Protein AF-A0A1T5N540-F1 (afdb_monomer)

pLDDT: mean 89.86, std 9.75, range [42.81, 98.56]

Sequence (605 aa):
MSHRAYIYNISTPSAMQHTDVMVMEWGYEVPLLLQPLLIDSGFVAGNIYNTHTDPENFGLYYNAENGIKNIKRFYNFIESHQSELIDDAAQFSIAKEKLFQYLDKLSQPYFHVDAWDVFNMSDESHQNQASELLAVIAHNNTVINRAIDADDISLLATSAFAGEVLSGLPDFRTLLNYPGFDYGLEHIYDQEITEEADIFEENGLWGLKDKKGAILVEPFYDEFYGFNEDEDIAVVLKDGRYGYIHKSGKIIVHPVYTDAYDFTGGYAVVNVDGKYGLIQPNGNVKLPPHYDDLSSLMPLGSYWTAKLNGKYGVINASGEVVLPFDYEHEIKDSEDETFYVIAEEGEDSHLIFSDQFVLLGRFDPAFVKRRSIYHCGNFSEEVFIFEILKHQHQSHNILLSSTGEVLLAGYTAIIESWGYAFLVSKNDKQGLFKYPQGLVLDFNFDLIEDLRPITDEPITSIIKELPKRLEHVSFNFCKVTANKQTGLFFTTGDFSKWILLPEYSEMKYLKSQYIALRKDSGWAVFCIDGNQHTDFEFEELINLISYTGIAYGIKGDDVFAIMEEEILPADKMHLLDYVEANGEYGYYYFSKEVQKKLQAYIDKE

Organism: NCBI:txid393003

Secondary structure (DSSP, 8-state):
----EEEEEES-TTS--TT-EEEEEESSS--TTTGGGS-TT-EEEE-SS---S-S--EEEEEEHHHHHHHHHHHHHHHHHTHHHH-S-HHHHHHHHHHHHHHHHH---SEEEEE-HHHHTTSSS-HHHHHHHHHHHHHHHHHHHHHHHHHT-GGGG-GGGS-SSTTTT-SSHHHHHT-GGGGGGGGGB--------EEEEEETTEEEEEETT--EEEEEEESEEEEEPTTT-EEEEEETTEEEEEETTS-EEEEEEESEE---BTTBEEEEETTEEEEE-TTS-EEEEEEESEEEEESSTTTEEEEEETTEEEEEETT--EEEEEEESS--EE-TTSSSEEEE-TT-S-EEEE-TT--EEEEE-GGGEEEEEEEGGG-TT-EEEEEEE--BTTBSS-EEEETT--EEEES-SEEEEE-SS-EEEEETTEEEEEETTTEEEEEEEESEEEE-----SS-HHHH-TT--GGGTTS-EEEEEEEETTEEEEEEEETTEEEEEEEEEESEEEE-STTEEEEEETTEEEEEETTS-B-S-S-BSEEE----TT--EEEEETTEEEEE-SS-EEEPPHHHHHHHHHHTTGGG--SS-HHHHHHHHHHHT--

Nearest PDB structures (foldseek):
  8bbe-assembly1_C  TM=2.651E-01  e=1.607E-07  Homo sapiens
  8bbg-assembly1_C  TM=2.625E-01  e=3.286E-07  Homo sapiens
  8fgw-assembly1_B  TM=1.950E-01  e=1.451E-07  Homo sapiens
  8hmd-assembly1_B  TM=2.437E-01  e=9.577E-06  Tetrahymena thermophila
  8fgw-assembly1_A  TM=1.813E-01  e=1.861E-05  Homo sapiens

Solvent-accessible surface area (backbone atoms only — not comparable to full-atom values): 33051 Å² total; per-residue (Å²): 130,89,44,36,23,34,35,31,36,27,79,53,84,86,50,75,58,95,84,44,42,67,46,27,62,40,47,82,52,84,56,70,80,56,43,42,39,54,37,90,81,48,48,79,46,60,42,55,88,68,74,60,98,58,94,70,44,35,17,40,39,20,47,26,68,62,4,55,55,42,36,52,51,51,54,52,50,48,57,77,40,30,94,81,47,46,87,50,65,68,59,48,51,52,38,50,51,53,51,51,56,54,57,71,68,63,81,37,60,23,32,35,38,46,38,58,56,41,43,69,76,49,96,61,57,31,62,56,54,39,52,50,52,49,49,35,43,47,51,34,43,49,40,52,50,50,20,59,76,66,74,35,76,77,52,55,41,61,88,68,49,56,75,77,79,52,78,91,53,92,38,51,47,55,56,48,60,31,76,89,32,45,71,48,44,65,44,42,40,82,68,74,85,65,68,57,50,46,78,44,76,51,98,81,17,27,24,33,20,37,81,88,66,51,74,54,30,69,61,70,26,68,41,69,50,73,61,43,91,89,73,42,39,18,51,32,30,39,98,82,16,25,24,32,31,34,63,82,45,49,73,50,32,72,56,70,24,64,38,70,52,72,73,48,56,73,32,21,50,35,25,50,92,75,16,26,22,33,27,35,86,80,51,50,74,64,36,70,61,68,26,68,37,70,44,82,29,77,63,65,53,49,35,27,28,32,25,49,98,81,14,18,24,29,27,35,70,87,66,52,73,77,37,70,63,78,34,87,46,65,62,38,59,38,99,82,62,65,33,33,35,29,75,45,92,96,52,83,42,20,46,33,23,28,84,77,70,31,74,61,47,79,42,44,68,93,39,54,40,78,40,78,37,18,48,32,34,38,86,89,43,76,39,62,29,37,38,38,47,56,49,100,93,32,95,43,25,34,34,25,41,49,81,44,48,82,63,46,70,68,43,73,44,77,78,46,75,71,50,35,36,36,36,30,30,35,94,85,13,28,23,36,33,31,58,90,80,29,67,83,35,61,66,72,24,65,42,76,42,83,62,72,70,51,65,94,60,62,62,54,76,57,40,72,85,56,59,76,93,50,65,87,40,51,69,45,40,29,43,36,28,35,94,74,14,30,20,36,35,39,40,35,47,93,49,72,46,76,51,35,69,57,73,20,65,41,73,44,82,50,45,52,53,34,31,37,40,24,50,94,80,17,27,20,41,25,37,75,61,53,50,75,72,45,65,65,62,18,71,42,76,42,76,68,58,66,99,79,45,45,30,35,31,32,42,88,81,44,49,29,34,32,38,91,90,50,78,40,76,44,59,50,70,68,49,44,57,55,56,69,46,49,50,49,100,76,44,68,85,66,54,75,68,55,46,52,55,54,50,54,41,51,72,54,131

Radius of gyration: 33.88 Å; Cα contacts (8 Å, |Δi|>4): 1290; chains: 1; bounding box: 79×73×95 Å

Mean predicted aligned error: 15.63 Å

InterPro domains:
  IPR032774 WG containing repeat [PF14903] (242-276)
  IPR032774 WG containing repeat [PF14903] (312-328)

Foldseek 3Di:
DFQWKWKKQDADQPEDDPPIGTFFIGGLDDALLLLLQADPLWDKDADHPPPDVDPQHIKTKGFRVNSLVRSLLLLVLCLVVCVPQPPDNVLSVVLSVVVNVVSVPRDHGMMIMGRPSNVVVDPDGNRVVNVVSSVQSHQSNVLSVCCSVVSHCVSQAPVSHDDCNQVPHHGPSCVCHVVCCSSVNNRTPPPPPPQVWDWDDDPQFIFIAGPVRHGQGPRDFNDWADADPPQQKIWTHDPQFIFIAHNSSRGQGDRDFNDWDHDKLQWIWTHHPQFIFIAGSSRHTQGPRDFNDWAAAPPGQAKIWTHDPQFTFMAGSNRDTQGDRPHNFTWYAQPVSQWIWGDDPPDLWTQTAGPSRAGLDTARSVQKDWDWAAQQQPPVRIFIWIWRADDPVRNWIFIAGNNNDTQDIQWDDFPDDPRQWTFTEDPQFTFIQGPPQHTPGDRQFNDKAWPPAAAPDQVCVLVVVDDPVQSPGDKTWIFTHGPQFTFIKIGTRNDIDTQGDRQFNDKADAHHQWIWTHDDQFIFIDGSSNHTQGDRQFNDWFRDDDPFFTTWGHHPLFIWTHGPVDIHGDDLVVLVVLLVCACPPHHHRDDPVVSVSSVSSSPDD

Structure (mmCIF, N/CA/C/O backbone):
data_AF-A0A1T5N540-F1
#
_entry.id   AF-A0A1T5N540-F1
#
loop_
_atom_site.group_PDB
_atom_site.id
_atom_site.type_symbol
_atom_site.label_atom_id
_atom_site.label_alt_id
_atom_site.label_comp_id
_atom_site.label_asym_id
_atom_site.label_entity_id
_atom_site.label_seq_id
_atom_site.pdbx_PDB_ins_code
_atom_site.Cartn_x
_atom_site.Cartn_y
_atom_site.Cartn_z
_atom_site.occupancy
_atom_site.B_iso_or_equiv
_atom_site.auth_seq_id
_atom_site.auth_comp_id
_atom_site.auth_asym_id
_atom_site.auth_atom_id
_atom_site.pdbx_PDB_model_num
ATOM 1 N N . MET A 1 1 ? -7.481 -8.083 -21.302 1.00 42.81 1 MET A N 1
ATOM 2 C CA . MET A 1 1 ? -8.746 -8.149 -20.542 1.00 42.81 1 MET A CA 1
ATOM 3 C C . MET A 1 1 ? -8.509 -9.131 -19.411 1.00 42.81 1 MET A C 1
ATOM 5 O O . MET A 1 1 ? -7.769 -10.079 -19.633 1.00 42.81 1 MET A O 1
ATOM 9 N N . SER A 1 2 ? -8.986 -8.861 -18.199 1.00 54.25 2 SER A N 1
ATOM 10 C CA . SER A 1 2 ? -8.835 -9.810 -17.088 1.00 54.25 2 SER A CA 1
ATOM 11 C C . SER A 1 2 ? -9.794 -10.977 -17.302 1.00 54.25 2 SER A C 1
ATOM 13 O O . SER A 1 2 ? -10.990 -10.728 -17.383 1.00 54.25 2 SER A O 1
ATOM 15 N N . HIS A 1 3 ? -9.286 -12.203 -17.402 1.00 78.94 3 HIS A N 1
ATOM 16 C CA . HIS A 1 3 ? -10.125 -13.400 -17.463 1.00 78.94 3 HIS A CA 1
ATOM 17 C C . HIS A 1 3 ? -10.548 -13.788 -16.043 1.00 78.94 3 HIS A C 1
ATOM 19 O O . HIS A 1 3 ? -9.694 -13.827 -15.151 1.00 78.94 3 HIS A O 1
ATOM 25 N N . ARG A 1 4 ? -11.850 -13.999 -15.825 1.00 84.75 4 ARG A N 1
ATOM 26 C CA . ARG A 1 4 ? -12.439 -14.188 -14.493 1.00 84.75 4 ARG A CA 1
ATOM 27 C C . ARG A 1 4 ? -13.418 -15.360 -14.453 1.00 84.75 4 ARG A C 1
ATOM 29 O O . ARG A 1 4 ? -14.069 -15.674 -15.449 1.00 84.75 4 ARG A O 1
ATOM 36 N N . ALA A 1 5 ? -13.526 -15.981 -13.287 1.00 89.44 5 ALA A N 1
ATOM 37 C CA . ALA A 1 5 ? -14.549 -16.953 -12.940 1.00 89.44 5 ALA A CA 1
ATOM 38 C C . ALA A 1 5 ? -15.448 -16.393 -11.831 1.00 89.44 5 ALA A C 1
ATOM 40 O O . ALA A 1 5 ? -14.989 -15.725 -10.903 1.00 89.44 5 ALA A O 1
ATOM 41 N N . TYR A 1 6 ? -16.733 -16.715 -11.910 1.00 91.56 6 TYR A N 1
ATOM 42 C CA . TYR A 1 6 ? -17.766 -16.205 -11.022 1.00 91.56 6 TYR A CA 1
ATOM 43 C C . TYR A 1 6 ? -18.561 -17.343 -10.392 1.00 91.56 6 TYR A C 1
ATOM 45 O O . TYR A 1 6 ? -18.803 -18.373 -11.025 1.00 91.56 6 TYR A O 1
ATOM 53 N N . ILE A 1 7 ? -19.022 -17.134 -9.158 1.00 95.12 7 ILE A N 1
ATOM 54 C CA . ILE A 1 7 ? -20.052 -17.968 -8.528 1.00 95.12 7 ILE A CA 1
ATOM 55 C C . ILE A 1 7 ? -21.242 -17.081 -8.185 1.00 95.12 7 ILE A C 1
ATOM 57 O O . ILE A 1 7 ? -21.077 -16.048 -7.545 1.00 95.12 7 ILE A O 1
ATOM 61 N N . TYR A 1 8 ? -22.445 -17.516 -8.547 1.00 94.00 8 TYR A N 1
ATOM 62 C CA . TYR A 1 8 ? -23.704 -16.865 -8.190 1.00 94.00 8 TYR A CA 1
ATOM 63 C C . TYR A 1 8 ? -24.595 -17.804 -7.371 1.00 94.00 8 TYR A C 1
ATOM 65 O O . TYR A 1 8 ? -24.661 -18.996 -7.662 1.00 94.00 8 TYR A O 1
ATOM 73 N N . ASN A 1 9 ? -25.336 -17.285 -6.390 1.00 94.94 9 ASN A N 1
ATOM 74 C CA . ASN A 1 9 ? -26.474 -17.965 -5.772 1.00 94.94 9 ASN A CA 1
ATOM 75 C C . ASN A 1 9 ? -27.755 -17.548 -6.504 1.00 94.94 9 ASN A C 1
ATOM 77 O O . ASN A 1 9 ? -28.164 -16.390 -6.420 1.00 94.94 9 ASN A O 1
ATOM 81 N N . ILE A 1 10 ? -28.360 -18.480 -7.245 1.00 94.25 10 ILE A N 1
ATOM 82 C CA . ILE A 1 10 ? -29.403 -18.178 -8.231 1.00 94.25 10 ILE A CA 1
ATOM 83 C C . ILE A 1 10 ? -30.685 -18.975 -8.022 1.00 94.25 10 ILE A C 1
ATOM 85 O O . ILE A 1 10 ? -30.686 -20.135 -7.591 1.00 94.25 10 ILE A O 1
ATOM 89 N N . SER A 1 11 ? -31.799 -18.346 -8.381 1.00 91.94 11 SER A N 1
ATOM 90 C CA . SER A 1 11 ? -33.141 -18.921 -8.250 1.00 91.94 11 SER A CA 1
ATOM 91 C C . SER A 1 11 ? -33.440 -20.043 -9.253 1.00 91.94 11 SER A C 1
ATOM 93 O O . SER A 1 11 ? -34.130 -21.013 -8.926 1.00 91.94 11 SER A O 1
ATOM 95 N N . THR A 1 12 ? -32.936 -19.926 -10.485 1.00 90.44 12 THR A N 1
ATOM 96 C CA . THR A 1 12 ? -33.199 -20.875 -11.572 1.00 90.44 12 THR A CA 1
ATOM 97 C C . THR A 1 12 ? -32.065 -20.909 -12.604 1.00 90.44 12 THR A C 1
ATOM 99 O O . THR A 1 12 ? -31.613 -19.853 -13.035 1.00 90.44 12 THR A O 1
ATOM 102 N N . PRO A 1 13 ? -31.667 -22.091 -13.111 1.00 90.25 13 PRO A N 1
ATOM 103 C CA . PRO A 1 13 ? -30.687 -22.219 -14.196 1.00 90.25 13 PRO A CA 1
ATOM 104 C C . PRO A 1 13 ? -31.144 -21.677 -15.560 1.00 90.25 13 PRO A C 1
ATOM 106 O O . PRO A 1 13 ? -30.397 -21.752 -16.524 1.00 90.25 13 PRO A O 1
ATOM 109 N N . SER A 1 14 ? -32.398 -21.228 -15.697 1.00 86.56 14 SER A N 1
ATOM 110 C CA . SER A 1 14 ? -32.982 -20.890 -17.007 1.00 86.56 14 SER A CA 1
ATOM 111 C C . SER A 1 14 ? -32.865 -19.416 -17.397 1.00 86.56 14 SER A C 1
ATOM 113 O O . SER A 1 14 ? -32.979 -19.105 -18.580 1.00 86.56 14 SER A O 1
ATOM 115 N N . ALA A 1 15 ? -32.728 -18.507 -16.430 1.00 86.50 15 ALA A N 1
ATOM 116 C CA . ALA A 1 15 ? -32.661 -17.069 -16.683 1.00 86.50 15 ALA A CA 1
ATOM 117 C C . ALA A 1 15 ? -32.165 -16.311 -15.449 1.00 86.50 15 ALA A C 1
ATOM 119 O O . ALA A 1 15 ? -32.593 -16.617 -14.337 1.00 86.50 15 ALA A O 1
ATOM 120 N N . ME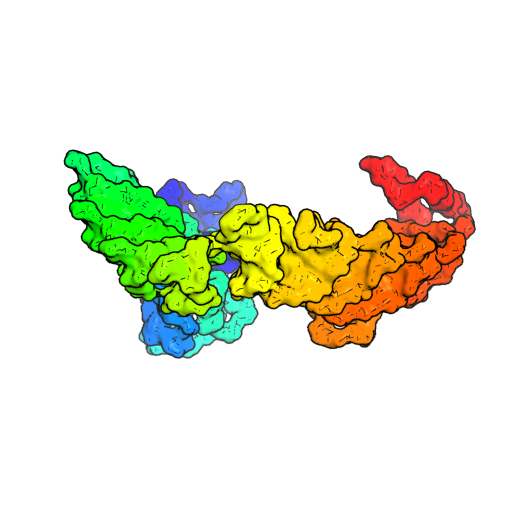T A 1 16 ? -31.375 -15.262 -15.681 1.00 85.31 16 MET A N 1
ATOM 121 C CA . MET A 1 16 ? -30.974 -14.286 -14.667 1.00 85.31 16 MET A CA 1
ATOM 122 C C . MET A 1 16 ? -32.190 -13.667 -13.969 1.00 85.31 16 MET A C 1
ATOM 124 O O . MET A 1 16 ? -33.148 -13.247 -14.628 1.00 85.31 16 MET A O 1
ATOM 128 N N . GLN A 1 17 ? -32.129 -13.557 -12.643 1.00 82.38 17 GLN A N 1
ATOM 129 C CA . GLN A 1 17 ? -33.081 -12.806 -11.834 1.00 82.38 17 GLN A CA 1
ATOM 130 C C . GLN A 1 17 ? -32.396 -11.674 -11.069 1.00 82.38 17 GLN A C 1
ATOM 132 O O . GLN A 1 17 ? -31.226 -11.730 -10.713 1.00 82.38 17 GLN A O 1
ATOM 137 N N . HIS A 1 18 ? -33.176 -10.646 -10.746 1.00 77.25 18 HIS A N 1
ATOM 138 C CA . HIS A 1 18 ? -32.735 -9.524 -9.911 1.00 77.25 18 HIS A CA 1
ATOM 139 C C . HIS A 1 18 ? -32.466 -9.912 -8.444 1.00 77.25 18 HIS A C 1
ATOM 141 O O . HIS A 1 18 ? -31.921 -9.112 -7.695 1.00 77.25 18 HIS A O 1
ATOM 147 N N . THR A 1 19 ? -32.899 -11.100 -8.017 1.00 78.19 19 THR A N 1
ATOM 148 C CA . THR A 1 19 ? -32.713 -11.632 -6.656 1.00 78.19 19 THR A CA 1
ATOM 149 C C . THR A 1 19 ? -31.485 -12.525 -6.517 1.00 78.19 19 THR A C 1
ATOM 151 O O . THR A 1 19 ? -31.278 -13.117 -5.457 1.00 78.19 19 THR A O 1
ATOM 154 N N . ASP A 1 20 ? -30.757 -12.732 -7.604 1.00 85.00 20 ASP A N 1
ATOM 155 C CA . ASP A 1 20 ? -29.580 -13.579 -7.624 1.00 85.00 20 ASP A CA 1
ATOM 156 C C . ASP A 1 20 ? -28.388 -12.802 -7.044 1.00 85.00 20 ASP A C 1
ATOM 158 O O . ASP A 1 20 ? -28.267 -11.591 -7.235 1.00 85.00 20 ASP A O 1
ATOM 162 N N . VAL A 1 21 ? -27.522 -13.495 -6.312 1.00 86.88 21 VAL A N 1
ATOM 163 C CA . VAL A 1 21 ? -26.423 -12.881 -5.553 1.00 86.88 21 VAL A CA 1
ATOM 164 C C . VAL A 1 21 ? -25.099 -13.346 -6.135 1.00 86.88 21 VAL A C 1
ATOM 166 O O . VAL A 1 21 ? -24.886 -14.550 -6.262 1.00 86.88 21 VAL A O 1
ATOM 169 N N . MET A 1 22 ? -24.201 -12.423 -6.480 1.00 88.94 22 MET A N 1
ATOM 170 C CA . MET A 1 22 ? -22.827 -12.786 -6.827 1.00 88.94 22 MET A CA 1
ATOM 171 C C . MET A 1 22 ? -22.067 -13.112 -5.545 1.00 88.94 22 MET A C 1
ATOM 173 O O . MET A 1 22 ? -21.955 -12.276 -4.657 1.00 88.94 22 MET A O 1
ATOM 177 N N . VAL A 1 23 ? -21.598 -14.349 -5.452 1.00 90.19 23 VAL A N 1
ATOM 178 C CA . VAL A 1 23 ? -20.908 -14.905 -4.285 1.00 90.19 23 VAL A CA 1
ATOM 179 C C . VAL A 1 23 ? -19.405 -14.738 -4.404 1.00 90.19 23 VAL A C 1
ATOM 181 O O . VAL A 1 23 ? -18.732 -14.546 -3.402 1.00 90.19 23 VAL A O 1
ATOM 184 N N . MET A 1 24 ? -18.871 -14.832 -5.618 1.00 91.19 24 MET A N 1
ATOM 185 C CA . MET A 1 24 ? -17.437 -14.815 -5.872 1.00 91.19 24 MET A CA 1
ATOM 186 C C . MET A 1 24 ? -17.173 -14.186 -7.233 1.00 91.19 24 MET A C 1
ATOM 188 O O . MET A 1 24 ? -17.855 -14.518 -8.205 1.00 91.19 24 MET A O 1
ATOM 192 N N . GLU A 1 25 ? -16.145 -13.350 -7.295 1.00 84.38 25 GLU A N 1
ATOM 193 C CA . GLU A 1 25 ? -15.487 -12.928 -8.525 1.00 84.38 25 GLU A CA 1
ATOM 194 C C . GLU A 1 25 ? -13.987 -13.137 -8.326 1.00 84.38 25 GLU A C 1
ATOM 196 O O . GLU A 1 25 ? -13.372 -12.503 -7.472 1.00 84.38 25 GLU A O 1
ATOM 201 N N . TRP A 1 26 ? -13.393 -14.047 -9.093 1.00 80.88 26 TRP A N 1
ATOM 202 C CA . TRP A 1 26 ? -11.975 -14.366 -8.964 1.00 80.88 26 TRP A CA 1
ATOM 203 C C . TRP A 1 26 ? -11.319 -14.570 -10.326 1.00 80.88 26 TRP A C 1
ATOM 205 O O . TRP A 1 26 ? -12.004 -14.565 -11.341 1.00 80.88 26 TRP A O 1
ATOM 215 N N . GLY A 1 27 ? -9.988 -14.683 -10.354 1.00 77.94 27 GLY A N 1
ATOM 216 C CA . GLY A 1 27 ? -9.181 -14.789 -11.572 1.00 77.94 27 GLY A CA 1
ATOM 217 C C . GLY A 1 27 ? -9.447 -16.051 -12.408 1.00 77.94 27 GLY A C 1
ATOM 218 O O . GLY A 1 27 ? -10.572 -16.384 -12.754 1.00 77.94 27 GLY A O 1
ATOM 219 N N . TYR A 1 28 ? -8.387 -16.760 -12.785 1.00 79.75 28 TYR A N 1
ATOM 220 C CA . TYR A 1 28 ? -8.450 -17.803 -13.817 1.00 79.75 28 TYR A CA 1
ATOM 221 C C . TYR A 1 28 ? -9.088 -19.135 -13.373 1.00 79.75 28 TYR A C 1
ATOM 223 O O . TYR A 1 28 ? -9.240 -20.033 -14.196 1.00 79.75 28 TYR A O 1
ATOM 231 N N . GLU A 1 29 ? -9.450 -19.296 -12.097 1.00 83.50 29 GLU A N 1
ATOM 232 C CA . GLU A 1 29 ? -9.950 -20.563 -11.552 1.00 83.50 29 GLU A CA 1
ATOM 233 C C . GLU A 1 29 ? -10.962 -20.380 -10.412 1.00 83.50 29 GLU A C 1
ATOM 235 O O . GLU A 1 29 ? -11.076 -19.306 -9.820 1.00 83.50 29 GLU A O 1
ATOM 240 N N . VAL A 1 30 ? -11.670 -21.465 -10.076 1.00 88.94 30 VAL A N 1
ATOM 241 C CA . VAL A 1 30 ? -12.503 -21.556 -8.869 1.00 88.94 30 VAL A CA 1
ATOM 242 C C . VAL A 1 30 ? -11.621 -21.973 -7.678 1.00 88.94 30 VAL A C 1
ATOM 244 O O . VAL A 1 30 ? -11.155 -23.121 -7.664 1.00 88.94 30 VAL A O 1
ATOM 247 N N . PRO A 1 31 ? -11.424 -21.111 -6.660 1.00 90.19 31 PRO A N 1
ATOM 248 C CA . PRO A 1 31 ? -10.533 -21.371 -5.529 1.00 90.19 31 PRO A CA 1
ATOM 249 C C . PRO A 1 31 ? -10.870 -22.667 -4.791 1.00 90.19 31 PRO A C 1
ATOM 251 O O . PRO A 1 31 ? -12.034 -22.928 -4.476 1.00 90.19 31 PRO A O 1
ATOM 254 N N . LEU A 1 32 ? -9.848 -23.455 -4.435 1.00 92.94 32 LEU A N 1
ATOM 255 C CA . LEU A 1 32 ? -10.034 -24.745 -3.750 1.00 92.94 32 LEU A CA 1
ATOM 256 C C . LEU A 1 32 ? -10.859 -24.634 -2.469 1.00 92.94 32 LEU A C 1
ATOM 258 O O . LEU A 1 32 ? -11.677 -25.505 -2.188 1.00 92.94 32 LEU A O 1
ATOM 262 N N . LEU A 1 33 ? -10.644 -23.558 -1.705 1.00 94.31 33 LEU A N 1
ATOM 263 C CA . LEU A 1 33 ? -11.313 -23.319 -0.425 1.00 94.31 33 LEU A CA 1
ATOM 264 C C . LEU A 1 33 ? -12.833 -23.121 -0.580 1.00 94.31 33 LEU A C 1
ATOM 266 O O . LEU A 1 33 ? -13.575 -23.372 0.367 1.00 94.31 33 LEU A O 1
ATOM 270 N N . LEU A 1 34 ? -13.304 -22.758 -1.781 1.00 94.38 34 LEU A N 1
ATOM 271 C CA . LEU A 1 34 ? -14.724 -22.575 -2.097 1.00 94.38 34 LEU A CA 1
ATOM 272 C C . LEU A 1 34 ? -15.345 -23.745 -2.875 1.00 94.38 34 LEU A C 1
ATOM 274 O O . LEU A 1 34 ? -16.570 -23.872 -2.900 1.00 94.38 34 LEU A O 1
ATOM 278 N N . GLN A 1 35 ? -14.548 -24.652 -3.454 1.00 95.94 35 GLN A N 1
ATOM 279 C CA . GLN A 1 35 ? -15.069 -25.836 -4.156 1.00 95.94 35 GLN A CA 1
ATOM 280 C C . GLN A 1 35 ? -16.013 -26.723 -3.312 1.00 95.94 35 GLN A C 1
ATOM 282 O O . GLN A 1 35 ? -16.935 -27.291 -3.905 1.00 95.94 35 GLN A O 1
ATOM 287 N N . PRO A 1 36 ? -15.908 -26.804 -1.966 1.00 97.50 36 PRO A N 1
ATOM 288 C CA . PRO A 1 36 ? -16.897 -27.482 -1.120 1.00 97.50 36 PRO A CA 1
ATOM 289 C C . PRO A 1 36 ? -18.339 -26.966 -1.217 1.00 97.50 36 PRO A C 1
ATOM 291 O O . PRO A 1 36 ? -19.243 -27.687 -0.795 1.00 97.50 36 PRO A O 1
ATOM 294 N N . LEU A 1 37 ? -18.576 -25.775 -1.787 1.00 96.88 37 LEU A N 1
ATOM 295 C CA . LEU A 1 37 ? -19.919 -25.289 -2.144 1.00 96.88 37 LEU A CA 1
ATOM 296 C C . LEU A 1 37 ? -20.534 -26.049 -3.332 1.00 96.88 37 LEU A C 1
ATOM 298 O O . LEU A 1 37 ? -21.749 -26.043 -3.514 1.00 96.88 37 LEU A O 1
ATOM 302 N N . LEU A 1 38 ? -19.709 -26.690 -4.159 1.00 97.50 38 LEU A N 1
ATOM 303 C CA . LEU A 1 38 ? -20.059 -27.184 -5.490 1.00 97.50 38 LEU A CA 1
ATOM 304 C C . LEU A 1 38 ? -20.099 -28.725 -5.518 1.00 97.50 38 LEU A C 1
ATOM 306 O O . LEU A 1 38 ? -19.280 -29.384 -6.162 1.00 97.50 38 LEU A O 1
ATOM 310 N N . ILE A 1 39 ? -21.046 -29.310 -4.777 1.00 95.69 39 ILE A N 1
ATOM 311 C CA . ILE A 1 39 ? -21.180 -30.770 -4.582 1.00 95.69 39 ILE A CA 1
ATOM 312 C C . ILE A 1 39 ? -22.416 -31.376 -5.276 1.00 95.69 39 ILE A C 1
ATOM 314 O O . ILE A 1 39 ? -23.112 -30.713 -6.035 1.00 95.69 39 ILE A O 1
ATOM 318 N N . ASP A 1 40 ? -22.695 -32.661 -5.028 1.00 91.06 40 ASP A N 1
ATOM 319 C CA . ASP A 1 40 ? -23.810 -33.423 -5.620 1.00 91.06 40 ASP A CA 1
ATOM 320 C C . ASP A 1 40 ? -23.727 -33.587 -7.141 1.00 91.06 40 ASP A C 1
ATOM 322 O O . ASP A 1 40 ? -24.728 -33.562 -7.854 1.00 91.06 40 ASP A O 1
ATOM 326 N N . SER A 1 41 ? -22.501 -33.775 -7.635 1.00 86.25 41 SER A N 1
ATOM 327 C CA . SER A 1 41 ? -22.161 -34.030 -9.042 1.00 86.25 41 SER A CA 1
ATOM 328 C C . SER A 1 41 ? -22.459 -32.898 -10.026 1.00 86.25 41 SER A C 1
ATOM 330 O O . SER A 1 41 ? -21.943 -32.972 -11.136 1.00 86.25 41 SER A O 1
ATOM 332 N N . GLY A 1 42 ? -23.211 -31.865 -9.626 1.00 93.62 42 GLY A N 1
ATOM 333 C CA . GLY A 1 42 ? -23.585 -30.722 -10.457 1.00 93.62 42 GLY A CA 1
ATOM 334 C C . GLY A 1 42 ? -24.172 -31.111 -11.818 1.00 93.62 42 GLY A C 1
ATOM 335 O O . GLY A 1 42 ? -24.484 -32.272 -12.093 1.00 93.62 42 GLY A O 1
ATOM 336 N N . PHE A 1 43 ? -24.337 -30.132 -12.699 1.00 96.12 43 PHE A N 1
ATOM 337 C CA . PHE A 1 43 ? -24.594 -30.380 -14.117 1.00 96.12 43 PHE A CA 1
ATOM 338 C C . PHE A 1 43 ? -24.167 -29.194 -14.982 1.00 96.12 43 PHE A C 1
ATOM 340 O O . PHE A 1 43 ? -24.113 -28.056 -14.517 1.00 96.12 43 PHE A O 1
ATOM 347 N N . VAL A 1 44 ? -23.890 -29.478 -16.256 1.00 94.88 44 VAL A N 1
ATOM 348 C CA . VAL A 1 44 ? -23.579 -28.476 -17.282 1.00 94.88 44 VAL A CA 1
ATOM 349 C C . VAL A 1 44 ? -24.877 -28.020 -17.950 1.00 94.88 44 VAL A C 1
ATOM 351 O O . VAL A 1 44 ? -25.671 -28.855 -18.390 1.00 94.88 44 VAL A O 1
ATOM 354 N N . ALA A 1 45 ? -25.095 -26.711 -18.050 1.00 92.25 45 ALA A N 1
ATOM 355 C CA . ALA A 1 45 ? -26.191 -26.127 -18.826 1.00 92.25 45 ALA A CA 1
ATOM 356 C C . ALA A 1 45 ? -25.794 -24.757 -19.403 1.00 92.25 45 ALA A C 1
ATOM 358 O O . ALA A 1 45 ? -24.681 -24.284 -19.176 1.00 92.25 45 ALA A O 1
ATOM 359 N N . GLY A 1 46 ? -26.686 -24.157 -20.197 1.00 89.69 46 GLY A N 1
ATOM 360 C CA . GLY A 1 46 ? -26.431 -22.873 -20.851 1.00 89.69 46 GLY A CA 1
ATOM 361 C C . GLY A 1 46 ? -26.238 -21.744 -19.840 1.00 89.69 46 GLY A C 1
ATOM 362 O O . GLY A 1 46 ? -27.011 -21.649 -18.894 1.00 89.69 46 GLY A O 1
ATOM 363 N N . ASN A 1 47 ? -25.225 -20.908 -20.045 1.00 88.81 47 ASN A N 1
ATOM 364 C CA . ASN A 1 47 ? -24.862 -19.823 -19.132 1.00 88.81 47 ASN A CA 1
ATOM 365 C C . ASN A 1 47 ? -25.897 -18.673 -19.159 1.00 88.81 47 ASN A C 1
ATOM 367 O O . ASN A 1 47 ? -26.440 -18.350 -20.219 1.00 88.81 47 ASN A O 1
ATOM 371 N N . ILE A 1 48 ? -26.172 -18.047 -18.005 1.00 86.38 48 ILE A N 1
ATOM 372 C CA . ILE A 1 48 ? -27.238 -17.038 -17.845 1.00 86.38 48 ILE A CA 1
ATOM 373 C C . ILE A 1 48 ? -26.746 -15.605 -17.566 1.00 86.38 48 ILE A C 1
ATOM 375 O O . ILE A 1 48 ? -27.539 -14.681 -17.752 1.00 86.38 48 ILE A O 1
ATOM 379 N N . TYR A 1 49 ? -25.484 -15.395 -17.163 1.00 74.81 49 TYR A N 1
ATOM 380 C CA . TYR A 1 49 ? -24.932 -14.052 -16.885 1.00 74.81 49 TYR A CA 1
ATOM 381 C C . TYR A 1 49 ? -24.147 -13.455 -18.055 1.00 74.81 49 TYR A C 1
ATOM 383 O O . TYR A 1 49 ? -24.165 -12.241 -18.243 1.00 74.81 49 TYR A O 1
ATOM 391 N N . ASN A 1 50 ? -23.628 -14.305 -18.942 1.00 65.94 50 ASN A N 1
ATOM 392 C CA . ASN A 1 50 ? -22.925 -13.916 -20.162 1.00 65.94 50 ASN A CA 1
ATOM 393 C C . ASN A 1 50 ? -23.702 -14.340 -21.420 1.00 65.94 50 ASN A C 1
ATOM 395 O O . ASN A 1 50 ? -23.322 -15.242 -22.170 1.00 65.94 50 ASN A O 1
ATOM 399 N N . THR A 1 51 ? -24.845 -13.681 -21.648 1.00 57.25 51 THR A N 1
ATOM 400 C CA . THR A 1 51 ? -25.704 -13.886 -22.832 1.00 57.25 51 THR A CA 1
ATOM 401 C C . THR A 1 51 ? -25.194 -13.096 -24.040 1.00 57.25 51 THR A C 1
ATOM 403 O O . THR A 1 51 ? -25.891 -12.274 -24.637 1.00 57.25 51 THR A O 1
ATOM 406 N N . HIS A 1 52 ? -23.944 -13.343 -24.427 1.00 55.47 52 HIS A N 1
ATOM 407 C CA . HIS A 1 52 ? -23.501 -12.978 -25.766 1.00 55.47 52 HIS A CA 1
ATOM 408 C C . HIS A 1 52 ? -24.325 -13.779 -26.784 1.00 55.47 52 HIS A C 1
ATOM 410 O O . HIS A 1 52 ? -24.794 -14.876 -26.501 1.00 55.47 52 HIS A O 1
ATOM 416 N N . THR A 1 53 ? -24.531 -13.241 -27.983 1.00 53.47 53 THR A N 1
ATOM 417 C CA . THR A 1 53 ? -25.295 -13.884 -29.073 1.00 53.47 53 THR A CA 1
ATOM 418 C C . THR A 1 53 ? -24.669 -15.185 -29.610 1.00 53.47 53 THR A C 1
ATOM 420 O O . THR A 1 53 ? -25.062 -15.653 -30.678 1.00 53.47 53 THR A O 1
ATOM 423 N N . ASP A 1 54 ? -23.671 -15.729 -28.915 1.00 60.78 54 ASP A N 1
ATOM 424 C CA . ASP A 1 54 ? -22.895 -16.899 -29.296 1.00 60.78 54 ASP A CA 1
ATOM 425 C C . ASP A 1 54 ? -23.574 -18.183 -28.774 1.00 60.78 54 ASP A C 1
ATOM 427 O O . ASP A 1 54 ? -23.870 -18.272 -27.581 1.00 60.78 54 ASP A O 1
ATOM 431 N N . PRO A 1 55 ? -23.880 -19.169 -29.636 1.00 61.56 55 PRO A N 1
ATOM 432 C CA . PRO A 1 55 ? -24.587 -20.391 -29.245 1.00 61.56 55 PRO A CA 1
ATOM 433 C C . PRO A 1 55 ? -23.787 -21.370 -28.363 1.00 61.56 55 PRO A C 1
ATOM 435 O O . PRO A 1 55 ? -24.369 -22.366 -27.930 1.00 61.56 55 PRO A O 1
ATOM 438 N N . GLU A 1 56 ? -22.499 -21.129 -28.092 1.00 73.19 56 GLU A N 1
ATOM 439 C CA . GLU A 1 56 ? -21.654 -21.989 -27.245 1.00 73.19 56 GLU A CA 1
ATOM 440 C C . GLU A 1 56 ? -21.338 -21.370 -25.874 1.00 73.19 56 GLU A C 1
ATOM 442 O O . GLU A 1 56 ? -20.179 -21.209 -25.515 1.00 73.19 56 GLU A O 1
ATOM 447 N N . ASN A 1 57 ? -22.353 -21.038 -25.070 1.00 82.38 57 ASN A N 1
ATOM 448 C CA . ASN A 1 57 ? -22.153 -20.527 -23.711 1.00 82.38 57 ASN A CA 1
ATOM 449 C C . ASN A 1 57 ? -22.602 -21.547 -22.647 1.00 82.38 57 ASN A C 1
ATOM 451 O O . ASN A 1 57 ? -23.789 -21.803 -22.466 1.00 82.38 57 ASN A O 1
ATOM 455 N N . PHE A 1 58 ? -21.663 -22.130 -21.898 1.00 90.44 58 PHE A N 1
ATOM 456 C CA . PHE A 1 58 ? -21.967 -23.131 -20.867 1.00 90.44 58 PHE A CA 1
ATOM 457 C C . PHE A 1 58 ? -21.419 -22.733 -19.501 1.00 90.44 58 PHE A C 1
ATOM 459 O O . PHE A 1 58 ? -20.380 -22.089 -19.394 1.00 90.44 58 PHE A O 1
ATOM 466 N N . GLY A 1 59 ? -22.129 -23.141 -18.455 1.00 92.94 59 GLY A N 1
ATOM 467 C CA . GLY A 1 59 ? -21.698 -23.015 -17.071 1.00 92.94 59 GLY A CA 1
ATOM 468 C C . GLY A 1 59 ? -22.160 -24.206 -16.241 1.00 92.94 59 GLY A C 1
ATOM 469 O O . GLY A 1 59 ? -22.794 -25.141 -16.748 1.00 92.94 59 GLY A O 1
ATOM 470 N N . LEU A 1 60 ? -21.816 -24.179 -14.958 1.00 96.69 60 LEU A N 1
ATOM 471 C CA . LEU A 1 60 ? -22.098 -25.272 -14.027 1.00 96.69 60 LEU A CA 1
ATOM 472 C C . LEU A 1 60 ? -23.179 -24.865 -13.041 1.00 96.69 60 LEU A C 1
ATOM 474 O O . LEU A 1 60 ? -23.270 -23.696 -12.673 1.00 96.69 60 LEU A O 1
ATOM 478 N N . TYR A 1 61 ? -23.971 -25.834 -12.598 1.00 97.38 61 TYR A N 1
ATOM 479 C CA . TYR A 1 61 ? -25.049 -25.627 -11.639 1.00 97.38 61 TYR A CA 1
ATOM 480 C C . TYR A 1 61 ? -25.013 -26.696 -10.551 1.00 97.38 61 TYR A C 1
ATOM 482 O O . TYR A 1 61 ? -24.864 -27.883 -10.841 1.00 97.38 61 TYR A O 1
ATOM 490 N N . TYR A 1 62 ? -25.186 -26.272 -9.303 1.00 98.12 62 TYR A N 1
ATOM 491 C CA . TYR A 1 62 ? -25.084 -27.112 -8.109 1.00 98.12 62 TYR A CA 1
ATOM 492 C C . TYR A 1 62 ? -26.211 -26.799 -7.125 1.00 98.12 62 TYR A C 1
ATOM 494 O O . TYR A 1 62 ? -26.785 -25.714 -7.166 1.00 98.12 62 TYR A O 1
ATOM 502 N N . ASN A 1 63 ? -26.530 -27.731 -6.224 1.00 97.50 63 ASN A N 1
ATOM 503 C CA . ASN A 1 63 ? -27.499 -27.491 -5.154 1.00 97.50 63 ASN A CA 1
ATOM 504 C C . ASN A 1 63 ? -26.880 -26.610 -4.055 1.00 97.50 63 ASN A C 1
ATOM 506 O O . ASN A 1 63 ? -25.880 -26.992 -3.447 1.00 97.50 63 ASN A O 1
ATOM 510 N N . ALA A 1 64 ? -27.489 -25.455 -3.777 1.00 97.38 64 ALA A N 1
ATOM 511 C CA . ALA A 1 64 ? -26.928 -24.503 -2.823 1.00 97.38 64 ALA A CA 1
ATOM 512 C C . ALA A 1 64 ? -27.026 -24.975 -1.368 1.00 97.38 64 ALA A C 1
ATOM 514 O O . ALA A 1 64 ? -26.060 -24.863 -0.617 1.00 97.38 64 ALA A O 1
ATOM 515 N N . GLU A 1 65 ? -28.165 -25.546 -0.968 1.00 96.56 65 GLU A N 1
ATOM 516 C CA . GLU A 1 65 ? -28.400 -25.979 0.415 1.00 96.56 65 GLU A CA 1
ATOM 517 C C . GLU A 1 65 ? -27.372 -27.031 0.859 1.00 96.56 65 GLU A C 1
ATOM 519 O O . GLU A 1 65 ? -26.791 -26.937 1.945 1.00 96.56 65 GLU A O 1
ATOM 524 N N . ASN A 1 66 ? -27.122 -28.029 0.013 1.00 97.19 66 ASN A N 1
ATOM 525 C CA . ASN A 1 66 ? -26.157 -29.084 0.297 1.00 97.19 66 ASN A CA 1
ATOM 526 C C . ASN A 1 66 ? -24.720 -28.553 0.245 1.00 97.19 66 ASN A C 1
ATOM 528 O O . ASN A 1 66 ? -23.926 -28.886 1.128 1.00 97.19 66 ASN A O 1
ATOM 532 N N . GLY A 1 67 ? -24.409 -27.669 -0.709 1.00 97.94 67 GLY A N 1
ATOM 533 C CA . GLY A 1 67 ? -23.129 -26.962 -0.785 1.00 97.94 67 GLY A CA 1
ATOM 534 C C . GLY A 1 67 ? -22.790 -26.190 0.488 1.00 97.94 67 GLY A C 1
ATOM 535 O O . GLY A 1 67 ? -21.728 -26.393 1.076 1.00 97.94 67 GLY A O 1
ATOM 536 N N . ILE A 1 68 ? -23.726 -25.370 0.977 1.00 98.06 68 ILE A N 1
ATOM 537 C CA . ILE A 1 68 ? -23.563 -24.579 2.208 1.00 98.06 68 ILE A CA 1
ATOM 538 C C . ILE A 1 68 ? -23.346 -25.493 3.420 1.00 98.06 68 ILE A C 1
ATOM 540 O O . ILE A 1 68 ? -22.459 -25.253 4.241 1.00 98.06 68 ILE A O 1
ATOM 544 N N . LYS A 1 69 ? -24.110 -26.587 3.535 1.00 98.00 69 LYS A N 1
ATOM 545 C CA . LYS A 1 69 ? -23.893 -27.572 4.607 1.00 98.00 69 LYS A CA 1
ATOM 546 C C . LYS A 1 69 ? -22.503 -28.200 4.521 1.00 98.00 69 LYS A C 1
ATOM 548 O O . LYS A 1 69 ? -21.877 -28.422 5.557 1.00 98.00 69 LYS A O 1
ATOM 553 N N . ASN A 1 70 ? -22.017 -28.494 3.318 1.00 98.38 70 ASN A N 1
ATOM 554 C CA . ASN A 1 70 ? -20.747 -29.183 3.140 1.00 98.38 70 ASN A CA 1
ATOM 555 C C . ASN A 1 70 ? -19.532 -28.288 3.394 1.00 98.38 70 ASN A C 1
ATOM 557 O O . ASN A 1 70 ? -18.623 -28.709 4.108 1.00 98.38 70 ASN A O 1
ATOM 561 N N . ILE A 1 71 ? -19.529 -27.042 2.913 1.00 98.12 71 ILE A N 1
ATOM 562 C CA . ILE A 1 71 ? -18.441 -26.108 3.236 1.00 98.12 71 ILE A CA 1
ATOM 563 C C . ILE A 1 71 ? -18.369 -25.833 4.744 1.00 98.12 71 ILE A C 1
ATOM 565 O O . ILE A 1 71 ? -17.282 -25.804 5.313 1.00 98.12 71 ILE A O 1
ATOM 569 N N . LYS A 1 72 ? -19.512 -25.763 5.440 1.00 98.44 72 LYS A N 1
ATOM 570 C CA . LYS A 1 72 ? -19.529 -25.652 6.906 1.00 98.44 72 LYS A CA 1
ATOM 571 C C . LYS A 1 72 ? -18.890 -26.862 7.588 1.00 98.44 72 LYS A C 1
ATOM 573 O O . LYS A 1 72 ? -18.121 -26.697 8.532 1.00 98.44 72 LYS A O 1
ATOM 578 N N . ARG A 1 73 ? -19.155 -28.081 7.099 1.00 98.44 73 ARG A N 1
ATOM 579 C CA . ARG A 1 73 ? -18.464 -29.296 7.575 1.00 98.44 73 ARG A CA 1
ATOM 580 C C . ARG A 1 73 ? -16.956 -29.205 7.350 1.00 98.44 73 ARG A C 1
ATOM 582 O O . ARG A 1 73 ? -16.204 -29.546 8.255 1.00 98.44 73 ARG A O 1
ATOM 589 N N . PHE A 1 74 ? -16.531 -28.727 6.183 1.00 98.56 74 PHE A N 1
ATOM 590 C CA . PHE A 1 74 ? -15.118 -28.587 5.839 1.00 98.56 74 PHE A CA 1
ATOM 591 C C . PHE A 1 74 ? -14.380 -27.611 6.760 1.00 98.56 74 PHE A C 1
ATOM 593 O O . PHE A 1 74 ? -13.358 -27.972 7.334 1.00 98.56 74 PHE A O 1
ATOM 600 N N . TYR A 1 75 ? -14.924 -26.415 6.979 1.00 98.38 75 TYR A N 1
ATOM 601 C CA . TYR A 1 75 ? -14.296 -25.430 7.864 1.00 98.38 75 TYR A CA 1
ATOM 602 C C . TYR A 1 75 ? -14.298 -25.869 9.333 1.00 98.38 75 TYR A C 1
ATOM 604 O O . TYR A 1 75 ? -13.325 -25.623 10.039 1.00 98.38 75 TYR A O 1
ATOM 612 N N . ASN A 1 76 ? -15.334 -26.581 9.791 1.00 98.31 76 ASN A N 1
ATOM 613 C CA . ASN A 1 76 ? -15.329 -27.177 11.131 1.00 98.31 76 ASN A CA 1
ATOM 614 C C . ASN A 1 76 ? -14.261 -28.278 11.275 1.00 98.31 76 ASN A C 1
ATOM 616 O O . ASN A 1 76 ? -13.650 -28.395 12.333 1.00 98.31 76 ASN A O 1
ATOM 620 N N . PHE A 1 77 ? -14.016 -29.064 10.222 1.00 98.50 77 PHE A N 1
ATOM 621 C CA . PHE A 1 77 ? -12.929 -30.050 10.181 1.00 98.50 77 PHE A CA 1
ATOM 622 C C . PHE A 1 77 ? -11.540 -29.388 10.188 1.00 98.50 77 PHE A C 1
ATOM 624 O O . PHE A 1 77 ? -10.629 -29.867 10.860 1.00 98.50 77 PHE A O 1
ATOM 631 N N . ILE A 1 78 ? -11.370 -28.259 9.492 1.00 98.38 78 ILE A N 1
ATOM 632 C CA . ILE A 1 78 ? -10.134 -27.466 9.569 1.00 98.38 78 ILE A CA 1
ATOM 633 C C . ILE A 1 78 ? -9.925 -26.948 11.001 1.00 98.38 78 ILE A C 1
ATOM 635 O O . ILE A 1 78 ? -8.842 -27.105 11.563 1.00 98.38 78 ILE A O 1
ATOM 639 N N . GLU A 1 79 ? -10.968 -26.385 11.619 1.00 97.75 79 GLU A N 1
ATOM 640 C CA . GLU A 1 79 ? -10.911 -25.849 12.985 1.00 97.75 79 GLU A CA 1
ATOM 641 C C . GLU A 1 79 ? -10.579 -26.918 14.036 1.00 97.75 79 GLU A C 1
ATOM 643 O O . GLU A 1 79 ? -9.821 -26.659 14.978 1.00 97.75 79 GLU A O 1
ATOM 648 N N . SER A 1 80 ? -11.106 -28.139 13.882 1.00 97.56 80 SER A N 1
ATOM 649 C CA . SER A 1 80 ? -10.789 -29.246 14.792 1.00 97.56 80 SER A CA 1
ATOM 650 C C . SER A 1 80 ? -9.318 -29.668 14.726 1.00 97.56 80 SER A C 1
ATOM 652 O O . SER A 1 80 ? -8.817 -30.241 15.692 1.00 97.56 80 SER A O 1
ATOM 654 N N . HIS A 1 81 ? -8.613 -29.313 13.646 1.00 97.69 81 HIS A N 1
ATOM 655 C CA . HIS A 1 81 ? -7.181 -29.547 13.430 1.00 97.69 81 HIS A CA 1
ATOM 656 C C . HIS A 1 81 ? -6.348 -28.255 13.461 1.00 97.69 81 HIS A C 1
ATOM 658 O O . HIS A 1 81 ? -5.251 -28.195 12.898 1.00 97.69 81 HIS A O 1
ATOM 664 N N . GLN A 1 82 ? -6.838 -27.207 14.134 1.00 95.44 82 GLN A N 1
ATOM 665 C CA . GLN A 1 82 ? -6.203 -25.884 14.139 1.00 95.44 82 GLN A CA 1
ATOM 666 C C . GLN A 1 82 ? -4.723 -25.886 14.542 1.00 95.44 82 GLN A C 1
ATOM 668 O O . GLN A 1 82 ? -3.951 -25.116 13.986 1.00 95.44 82 GLN A O 1
ATOM 673 N N . SER A 1 83 ? -4.289 -26.776 15.443 1.00 95.19 83 SER A N 1
ATOM 674 C CA . SER A 1 83 ? -2.884 -26.853 15.870 1.00 95.19 83 SER A CA 1
ATOM 675 C C . SER A 1 83 ? -1.915 -27.281 14.766 1.00 95.19 83 SER A C 1
ATOM 677 O O . SER A 1 83 ? -0.713 -27.070 14.899 1.00 95.19 83 SER A O 1
ATOM 679 N N . GLU A 1 84 ? -2.419 -27.919 13.710 1.00 97.19 84 GLU A N 1
ATOM 680 C CA . GLU A 1 84 ? -1.618 -28.429 12.594 1.00 97.19 84 GLU A CA 1
ATOM 681 C C . GLU A 1 84 ? -1.818 -27.588 11.331 1.00 97.19 84 GLU A C 1
ATOM 683 O O . GLU A 1 84 ? -0.859 -27.335 10.597 1.00 97.19 84 GLU A O 1
ATOM 688 N N . LEU A 1 85 ? -3.048 -27.123 11.095 1.00 96.44 85 LEU A N 1
ATOM 689 C CA . LEU A 1 85 ? -3.430 -26.451 9.857 1.00 96.44 85 LEU A CA 1
ATOM 690 C C . LEU A 1 85 ? -3.421 -24.924 9.923 1.00 96.44 85 LEU A C 1
ATOM 692 O O . LEU A 1 85 ? -3.269 -24.316 8.872 1.00 96.44 85 LEU A O 1
ATOM 696 N N . ILE A 1 86 ? -3.591 -24.299 11.091 1.00 97.25 86 ILE A N 1
ATOM 697 C CA . ILE A 1 86 ? -3.862 -22.857 11.190 1.00 97.25 86 ILE A CA 1
ATOM 698 C C . ILE A 1 86 ? -2.701 -22.134 11.889 1.00 97.25 86 ILE A C 1
ATOM 700 O O . ILE A 1 86 ? -2.296 -22.511 12.987 1.00 97.25 86 ILE A O 1
ATOM 704 N N . ASP A 1 87 ? -2.172 -21.086 11.254 1.00 94.06 87 ASP A N 1
ATOM 705 C CA . ASP A 1 87 ? -1.130 -20.212 11.807 1.00 94.06 87 ASP A CA 1
ATOM 706 C C . ASP A 1 87 ? -1.714 -19.186 12.793 1.00 94.06 87 ASP A C 1
ATOM 708 O O . ASP A 1 87 ? -1.136 -18.955 13.856 1.00 94.06 87 ASP A O 1
ATOM 712 N N . ASP A 1 88 ? -2.885 -18.619 12.479 1.00 93.06 88 ASP A N 1
ATOM 713 C CA . ASP A 1 88 ? -3.607 -17.672 13.336 1.00 93.06 88 ASP A CA 1
ATOM 714 C C . ASP A 1 88 ? -5.045 -18.145 13.591 1.00 93.06 88 ASP A C 1
ATOM 716 O O . ASP A 1 88 ? -5.967 -17.894 12.812 1.00 93.06 88 ASP A O 1
ATOM 720 N N . ALA A 1 89 ? -5.240 -18.847 14.710 1.00 92.25 89 ALA A N 1
ATOM 721 C CA . ALA A 1 89 ? -6.541 -19.391 15.095 1.00 92.2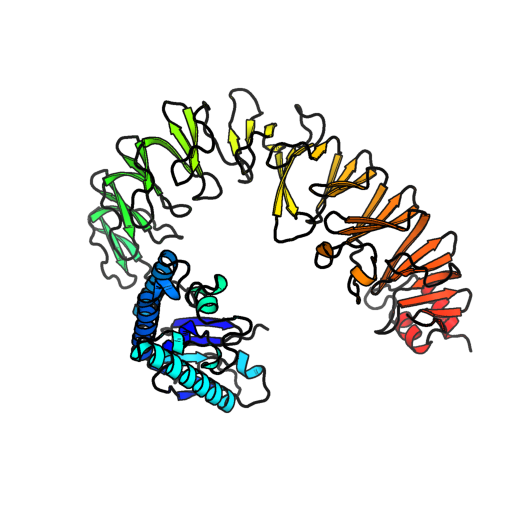5 89 ALA A CA 1
ATOM 722 C C . ALA A 1 89 ? -7.592 -18.304 15.370 1.00 92.25 89 ALA A C 1
ATOM 724 O O . ALA A 1 89 ? -8.782 -18.538 15.152 1.00 92.25 89 ALA A O 1
ATOM 725 N N . ALA A 1 90 ? -7.173 -17.123 15.839 1.00 84.31 90 ALA A N 1
ATOM 726 C CA . ALA A 1 90 ? -8.096 -16.025 16.096 1.00 84.31 90 ALA A CA 1
ATOM 727 C C . ALA A 1 90 ? -8.620 -15.460 14.774 1.00 84.31 90 ALA A C 1
ATOM 729 O O . ALA A 1 90 ? -9.835 -15.331 14.614 1.00 84.31 90 ALA A O 1
ATOM 730 N N . GLN A 1 91 ? -7.727 -15.209 13.811 1.00 84.44 91 GLN A N 1
ATOM 731 C CA . GLN A 1 91 ? -8.140 -14.707 12.505 1.00 84.44 91 GLN A CA 1
ATOM 732 C C . GLN A 1 91 ? -8.921 -15.745 11.698 1.00 84.44 91 GLN A C 1
ATOM 734 O O . GLN A 1 91 ? -9.937 -15.404 11.097 1.00 84.44 91 GLN A O 1
ATOM 739 N N . PHE A 1 92 ? -8.533 -17.023 11.747 1.00 94.25 92 PHE A N 1
ATOM 740 C CA . PHE A 1 92 ? -9.332 -18.084 11.133 1.00 94.25 92 PHE A CA 1
ATOM 741 C C . PHE A 1 92 ? -10.755 -18.115 11.700 1.00 94.25 92 PHE A C 1
ATOM 743 O O . PHE A 1 92 ? -11.719 -18.232 10.945 1.00 94.25 92 PHE A O 1
ATOM 750 N N . SER A 1 93 ? -10.906 -17.987 13.025 1.00 87.00 93 SER A N 1
ATOM 751 C CA . SER A 1 93 ? -12.225 -17.962 13.659 1.00 87.00 93 SER A CA 1
ATOM 752 C C . SER A 1 93 ? -13.066 -16.791 13.144 1.00 87.00 93 SER A C 1
ATOM 754 O O . SER A 1 93 ? -14.222 -16.991 12.778 1.00 87.00 93 SER A O 1
ATOM 756 N N . ILE A 1 94 ? -12.476 -15.596 13.025 1.00 82.06 94 ILE A N 1
ATOM 757 C CA . ILE A 1 94 ? -13.141 -14.412 12.461 1.00 82.06 94 ILE A CA 1
ATOM 758 C C . ILE A 1 94 ? -13.568 -14.665 11.009 1.00 82.06 94 ILE A C 1
ATOM 760 O O . ILE A 1 94 ? -14.741 -14.479 10.681 1.00 82.06 94 ILE A O 1
ATOM 764 N N . ALA A 1 95 ? -12.648 -15.119 10.155 1.00 87.38 95 ALA A N 1
ATOM 765 C CA . ALA A 1 95 ? -12.914 -15.363 8.739 1.00 87.38 95 ALA A CA 1
ATOM 766 C C . ALA A 1 95 ? -13.998 -16.435 8.532 1.00 87.38 95 ALA A C 1
ATOM 768 O O . ALA A 1 95 ? -14.942 -16.237 7.766 1.00 87.38 95 ALA A O 1
ATOM 769 N N . LYS A 1 96 ? -13.923 -17.543 9.281 1.00 94.50 96 LYS A N 1
ATOM 770 C CA . LYS A 1 96 ? -14.923 -18.618 9.271 1.00 94.50 96 LYS A CA 1
ATOM 771 C C . LYS A 1 96 ? -16.306 -18.109 9.677 1.00 94.50 96 LYS A C 1
ATOM 773 O O . LYS A 1 96 ? -17.283 -18.414 8.997 1.00 94.50 96 LYS A O 1
ATOM 778 N N . GLU A 1 97 ? -16.410 -17.354 10.772 1.00 87.94 97 GLU A N 1
ATOM 779 C CA . GLU A 1 97 ? -17.700 -16.825 11.232 1.00 87.94 97 GLU A CA 1
ATOM 780 C C . GLU A 1 97 ? -18.294 -15.837 10.220 1.00 87.94 97 GLU A C 1
ATOM 782 O O . GLU A 1 97 ? -19.486 -15.925 9.924 1.00 87.94 97 GLU A O 1
ATOM 787 N N . LYS A 1 98 ? -17.473 -14.964 9.617 1.00 85.12 98 LYS A N 1
ATOM 788 C CA . LYS A 1 98 ? -17.907 -14.074 8.527 1.00 85.12 98 LYS A CA 1
ATOM 789 C C . LYS A 1 98 ? -18.427 -14.864 7.324 1.00 85.12 98 LYS A C 1
ATOM 791 O O . LYS A 1 98 ? -19.537 -14.607 6.859 1.00 85.12 98 LYS A O 1
ATOM 796 N N . LEU A 1 99 ? -17.682 -15.875 6.869 1.00 92.00 99 LEU A N 1
ATOM 797 C CA . LEU A 1 99 ? -18.097 -16.743 5.765 1.00 92.00 99 LEU A CA 1
ATOM 798 C C . LEU A 1 99 ? -19.407 -17.476 6.087 1.00 92.00 99 LEU A C 1
ATOM 800 O O . LEU A 1 99 ? -20.315 -17.520 5.261 1.00 92.00 99 LEU A O 1
ATOM 804 N N . PHE A 1 100 ? -19.543 -18.041 7.287 1.00 93.69 100 PHE A N 1
ATOM 805 C CA . PHE A 1 100 ? -20.755 -18.764 7.680 1.00 93.69 100 PHE A CA 1
ATOM 806 C C . PHE A 1 100 ? -21.971 -17.843 7.725 1.00 93.69 100 PHE A C 1
ATOM 808 O O . PHE A 1 100 ? -23.021 -18.219 7.204 1.00 93.69 100 PHE A O 1
ATOM 815 N N . GLN A 1 101 ? -21.817 -16.647 8.296 1.00 85.75 101 GLN A N 1
ATOM 816 C CA . GLN A 1 101 ? -22.867 -15.631 8.334 1.00 85.75 101 GLN A CA 1
ATOM 817 C C . GLN A 1 101 ? -23.261 -15.172 6.932 1.00 85.75 101 GLN A C 1
ATOM 819 O O . GLN A 1 101 ? -24.449 -15.025 6.663 1.00 85.75 101 GLN A O 1
ATOM 824 N N . TYR A 1 102 ? -22.294 -14.979 6.032 1.00 88.44 102 TYR A N 1
ATOM 825 C CA . TYR A 1 102 ? -22.565 -14.660 4.633 1.00 88.44 102 TYR A CA 1
ATOM 826 C C . TYR A 1 102 ? -23.385 -15.772 3.963 1.00 88.44 102 TYR A C 1
ATOM 828 O O . TYR A 1 102 ? -24.451 -15.516 3.403 1.00 88.44 102 TYR A O 1
ATOM 836 N N . LEU A 1 103 ? -22.937 -17.026 4.080 1.00 92.44 103 LEU A N 1
ATOM 837 C CA . LEU A 1 103 ? -23.597 -18.175 3.458 1.00 92.44 103 LEU A CA 1
ATOM 838 C C . LEU A 1 103 ? -25.006 -18.431 4.012 1.00 92.44 103 LEU A C 1
ATOM 840 O O . LEU A 1 103 ? -25.877 -18.854 3.260 1.00 92.44 103 LEU A O 1
ATOM 844 N N . ASP A 1 104 ? -25.257 -18.150 5.294 1.00 88.44 104 ASP A N 1
ATOM 845 C CA . ASP A 1 104 ? -26.591 -18.283 5.900 1.00 88.44 104 ASP A CA 1
ATOM 846 C C . ASP A 1 104 ? -27.621 -17.285 5.353 1.00 88.44 104 ASP A C 1
ATOM 848 O O . ASP A 1 104 ? -28.825 -17.528 5.457 1.00 88.44 104 ASP A O 1
ATOM 852 N N . LYS A 1 105 ? -27.171 -16.179 4.749 1.00 85.38 105 LYS A N 1
ATOM 853 C CA . LYS A 1 105 ? -28.048 -15.188 4.106 1.00 85.38 105 LYS A CA 1
ATOM 854 C C . LYS A 1 105 ? -28.461 -15.599 2.687 1.00 85.38 105 LYS A C 1
ATOM 856 O O . LYS A 1 105 ? -29.423 -15.049 2.143 1.00 85.38 105 LYS A O 1
ATOM 861 N N . LEU A 1 106 ? -27.762 -16.556 2.076 1.00 88.75 106 LEU A N 1
ATOM 862 C CA . LEU A 1 106 ? -28.057 -17.038 0.729 1.00 88.75 106 LEU A CA 1
ATOM 863 C C . LEU A 1 106 ? -29.319 -17.907 0.742 1.00 88.75 106 LEU A C 1
ATOM 865 O O . LEU A 1 106 ? -29.408 -18.903 1.456 1.00 88.75 106 LEU A O 1
ATOM 869 N N . SER A 1 107 ? -30.315 -17.521 -0.054 1.00 88.06 107 SER A N 1
ATOM 870 C CA . SER A 1 107 ? -31.654 -18.132 -0.021 1.00 88.06 107 SER A CA 1
ATOM 871 C C . SER A 1 107 ? -32.035 -18.862 -1.304 1.00 88.06 107 SER A C 1
ATOM 873 O O . SER A 1 107 ? -33.064 -19.542 -1.340 1.00 88.06 107 SER A O 1
ATOM 875 N N . GLN A 1 108 ? -31.228 -18.739 -2.358 1.00 93.75 108 GLN A N 1
ATOM 876 C CA . GLN A 1 108 ? -31.562 -19.328 -3.642 1.00 93.75 108 GLN A CA 1
ATOM 877 C C . GLN A 1 108 ? -31.132 -20.802 -3.724 1.00 93.75 108 GLN A C 1
ATOM 879 O O . GLN A 1 108 ? -30.110 -21.180 -3.150 1.00 93.75 108 GLN A O 1
ATOM 884 N N . PRO A 1 109 ? -31.880 -21.657 -4.445 1.00 96.06 109 PRO A N 1
ATOM 885 C CA . PRO A 1 109 ? -31.666 -23.103 -4.472 1.00 96.06 109 PRO A CA 1
ATOM 886 C C . PRO A 1 109 ? -30.422 -23.576 -5.234 1.00 96.06 109 PRO A C 1
ATOM 888 O O . PRO A 1 109 ? -30.026 -24.729 -5.042 1.00 96.06 109 PRO A O 1
ATOM 891 N N . TYR A 1 110 ? -29.809 -22.746 -6.085 1.00 97.50 110 TYR A N 1
ATOM 892 C CA . TYR A 1 110 ? -28.665 -23.159 -6.900 1.00 97.50 110 TYR A CA 1
ATOM 893 C C . TYR A 1 110 ? -27.432 -22.286 -6.687 1.00 97.50 110 TYR A C 1
ATOM 895 O O . TYR A 1 110 ? -27.540 -21.078 -6.490 1.00 97.50 110 TYR A O 1
ATOM 903 N N . PHE A 1 111 ? -26.255 -22.897 -6.796 1.00 98.00 111 PHE A N 1
ATOM 904 C CA . PHE A 1 111 ? -25.032 -22.185 -7.156 1.00 98.00 111 PHE A CA 1
ATOM 905 C C . PHE A 1 111 ? -24.779 -22.330 -8.649 1.00 98.00 111 PHE A C 1
ATOM 907 O O . PHE A 1 111 ? -24.957 -23.418 -9.196 1.00 98.00 111 PHE A O 1
ATOM 914 N N . HIS A 1 112 ? -24.350 -21.251 -9.290 1.00 97.00 112 HIS A N 1
ATOM 915 C CA . HIS A 1 112 ? -23.970 -21.221 -10.692 1.00 97.00 112 HIS A CA 1
ATOM 916 C C . HIS A 1 112 ? -22.526 -20.763 -10.843 1.00 97.00 112 HIS A C 1
ATOM 918 O O . HIS A 1 112 ? -22.183 -19.695 -10.348 1.00 97.00 112 HIS A O 1
ATOM 924 N N . VAL A 1 113 ? -21.706 -21.565 -11.523 1.00 96.31 113 VAL A N 1
ATOM 925 C CA . VAL A 1 113 ? -20.343 -21.187 -11.910 1.00 96.31 113 VAL A CA 1
ATOM 926 C C . VAL A 1 113 ? -20.367 -20.677 -13.343 1.00 96.31 113 VAL A C 1
ATOM 928 O O . VAL A 1 113 ? -20.693 -21.437 -14.263 1.00 96.31 113 VAL A O 1
ATOM 931 N N . ASP A 1 114 ? -19.991 -19.416 -13.513 1.00 93.06 114 ASP A N 1
ATOM 932 C CA . ASP A 1 114 ? -19.765 -18.783 -14.808 1.00 93.06 114 ASP A CA 1
ATOM 933 C C . ASP A 1 114 ? -18.255 -18.612 -15.010 1.00 93.06 114 ASP A C 1
ATOM 935 O O . ASP A 1 114 ? -17.606 -17.834 -14.318 1.00 93.06 114 ASP A O 1
ATOM 939 N N . ALA A 1 115 ? -17.691 -19.380 -15.941 1.00 91.38 115 ALA A N 1
ATOM 940 C CA . ALA A 1 115 ? -16.273 -19.343 -16.297 1.00 91.38 115 ALA A CA 1
ATOM 941 C C . ALA A 1 115 ? -16.074 -18.978 -17.777 1.00 91.38 115 ALA A C 1
ATOM 943 O O . ALA A 1 115 ? -15.084 -19.372 -18.391 1.00 91.38 115 ALA A O 1
ATOM 944 N N . TRP A 1 116 ? -17.024 -18.249 -18.373 1.00 88.25 116 TRP A N 1
ATOM 945 C CA . TRP A 1 116 ? -17.021 -17.943 -19.806 1.00 88.25 116 TRP A CA 1
ATOM 946 C C . TRP A 1 116 ? -15.741 -17.222 -20.262 1.00 88.25 116 TRP A C 1
ATOM 948 O O . TRP A 1 116 ? -15.140 -17.610 -21.264 1.00 88.25 116 TRP A O 1
ATOM 958 N N . ASP A 1 117 ? -15.268 -16.234 -19.495 1.00 85.50 117 ASP A N 1
ATOM 959 C CA . ASP A 1 117 ? -14.031 -15.502 -19.805 1.00 85.50 117 ASP A CA 1
ATOM 960 C C . ASP A 1 117 ? -12.786 -16.396 -19.783 1.00 85.50 117 ASP A C 1
ATOM 962 O O . ASP A 1 117 ? -11.858 -16.179 -20.567 1.00 85.50 117 ASP A O 1
ATOM 966 N N . VAL A 1 118 ? -12.766 -17.393 -18.895 1.00 87.69 118 VAL A N 1
ATOM 967 C CA . VAL A 1 118 ? -11.688 -18.387 -18.801 1.00 87.69 118 VAL A CA 1
ATOM 968 C C . VAL A 1 118 ? -11.768 -19.354 -19.978 1.00 87.69 118 VAL A C 1
ATOM 970 O O . VAL A 1 118 ? -10.757 -19.620 -20.624 1.00 87.69 118 VAL A O 1
ATOM 973 N N . PHE A 1 119 ? -12.968 -19.822 -20.325 1.00 90.00 119 PHE A N 1
ATOM 974 C CA . PHE A 1 119 ? -13.154 -20.739 -21.450 1.00 90.00 119 PHE A CA 1
ATOM 975 C C . PHE A 1 119 ? -12.761 -20.118 -22.797 1.00 90.00 119 PHE A C 1
ATOM 977 O O . PHE A 1 119 ? -12.305 -20.822 -23.694 1.00 90.00 119 PHE A O 1
ATOM 984 N N . ASN A 1 120 ? -12.833 -18.792 -22.935 1.00 87.69 120 ASN A N 1
ATOM 985 C CA . ASN A 1 120 ? -12.365 -18.074 -24.126 1.00 87.69 120 ASN A CA 1
ATOM 986 C C . ASN A 1 120 ? -10.838 -18.041 -24.309 1.00 87.69 120 ASN A C 1
ATOM 988 O O . ASN A 1 120 ? -10.353 -17.496 -25.300 1.00 87.69 120 ASN A O 1
ATOM 992 N N . MET A 1 121 ? -10.062 -18.586 -23.371 1.00 86.44 121 MET A N 1
ATOM 993 C CA . MET A 1 121 ? -8.603 -18.676 -23.494 1.00 86.44 121 MET A CA 1
ATOM 994 C C . MET A 1 121 ? -8.140 -19.879 -24.326 1.00 86.44 121 MET A C 1
ATOM 996 O O . MET A 1 121 ? -6.950 -19.994 -24.618 1.00 86.44 121 MET A O 1
ATOM 1000 N N . SER A 1 122 ? -9.063 -20.770 -24.694 1.00 85.06 122 SER A N 1
ATOM 1001 C CA . SER A 1 122 ? -8.813 -21.990 -25.457 1.00 85.06 122 SER A CA 1
ATOM 1002 C C . SER A 1 122 ? -9.731 -22.062 -26.679 1.00 85.06 122 SER A C 1
ATOM 1004 O O . SER A 1 122 ? -10.851 -21.557 -26.655 1.00 85.06 122 SER A O 1
ATOM 1006 N N . ASP A 1 123 ? -9.273 -22.741 -27.733 1.00 85.62 123 ASP A N 1
ATOM 1007 C CA . ASP A 1 123 ? -10.081 -23.051 -28.922 1.00 85.62 123 ASP A CA 1
ATOM 1008 C C . ASP A 1 123 ? -11.060 -24.228 -28.683 1.00 85.62 123 ASP A C 1
ATOM 1010 O O . ASP A 1 123 ? -11.806 -24.624 -29.582 1.00 85.62 123 ASP A O 1
ATOM 1014 N N . GLU A 1 124 ? -11.047 -24.841 -27.494 1.00 88.75 124 GLU A N 1
ATOM 1015 C CA . GLU A 1 124 ? -11.969 -25.918 -27.127 1.00 88.75 124 GLU A CA 1
ATOM 1016 C C . GLU A 1 124 ? -13.397 -25.408 -26.887 1.00 88.75 124 GLU A C 1
ATOM 1018 O O . GLU A 1 124 ? -13.614 -24.345 -26.311 1.00 88.75 124 GLU A O 1
ATOM 1023 N N . SER A 1 125 ? -14.409 -26.203 -27.253 1.00 90.56 125 SER A N 1
ATOM 1024 C CA . SER A 1 125 ? -15.811 -25.826 -27.014 1.00 90.56 125 SER A CA 1
ATOM 1025 C C . SER A 1 125 ? -16.079 -25.613 -25.523 1.00 90.56 125 SER A C 1
ATOM 1027 O O . SER A 1 125 ? -15.676 -26.445 -24.700 1.00 90.56 125 SER A O 1
ATOM 1029 N N . HIS A 1 126 ? -16.857 -24.587 -25.175 1.00 91.06 126 HIS A N 1
ATOM 1030 C CA . HIS A 1 126 ? -17.202 -24.284 -23.779 1.00 91.06 126 HIS A CA 1
ATOM 1031 C C . HIS A 1 126 ? -17.920 -25.449 -23.088 1.00 91.06 126 HIS A C 1
ATOM 1033 O O . HIS A 1 126 ? -17.770 -25.639 -21.887 1.00 91.06 126 HIS A O 1
ATOM 1039 N N . GLN A 1 127 ? -18.658 -26.280 -23.833 1.00 91.69 127 GLN A N 1
ATOM 1040 C CA . GLN A 1 127 ? -19.296 -27.477 -23.279 1.00 91.69 127 GLN A CA 1
ATOM 1041 C C . GLN A 1 127 ? -18.277 -28.498 -22.751 1.00 91.69 127 GLN A C 1
ATOM 1043 O O . GLN A 1 127 ? -18.482 -29.077 -21.680 1.00 91.69 127 GLN A O 1
ATOM 1048 N N . ASN A 1 128 ? -17.197 -28.737 -23.501 1.00 93.00 128 ASN A N 1
ATOM 1049 C CA . ASN A 1 128 ? -16.133 -29.650 -23.085 1.00 93.00 128 ASN A CA 1
ATOM 1050 C C . ASN A 1 128 ? -15.378 -29.069 -21.893 1.00 93.00 128 ASN A C 1
ATOM 1052 O O . ASN A 1 128 ? -15.270 -29.749 -20.878 1.00 93.00 128 ASN A O 1
ATOM 1056 N N . GLN A 1 129 ? -14.981 -27.796 -21.964 1.00 93.94 129 GLN A N 1
ATOM 1057 C CA . GLN A 1 129 ? -14.288 -27.122 -20.865 1.00 93.94 129 GLN A CA 1
ATOM 1058 C C . GLN A 1 129 ? -15.131 -27.103 -19.576 1.00 93.94 129 GLN A C 1
ATOM 1060 O O . GLN A 1 129 ? -14.634 -27.426 -18.499 1.00 93.94 129 GLN A O 1
ATOM 1065 N N . ALA A 1 130 ? -16.441 -26.843 -19.674 1.00 94.19 130 ALA A N 1
ATOM 1066 C CA . ALA A 1 130 ? -17.365 -26.958 -18.545 1.00 94.19 130 ALA A CA 1
ATOM 1067 C C . ALA A 1 130 ? -17.438 -28.397 -18.004 1.00 94.19 130 ALA A C 1
ATOM 1069 O O . ALA A 1 130 ? -17.414 -28.612 -16.794 1.00 94.19 130 ALA A O 1
ATOM 1070 N N . SER A 1 131 ? -17.493 -29.400 -18.882 1.00 95.00 131 SER A N 1
ATOM 1071 C CA . SER A 1 131 ? -17.517 -30.810 -18.469 1.00 95.00 131 SER A CA 1
ATOM 1072 C C . SER A 1 131 ? -16.224 -31.233 -17.760 1.00 95.00 131 SER A C 1
ATOM 1074 O O . SER A 1 131 ? -16.273 -32.004 -16.801 1.00 95.00 131 SER A O 1
ATOM 1076 N N . GLU A 1 132 ? -15.078 -30.712 -18.193 1.00 94.56 132 GLU A N 1
ATOM 1077 C CA . GLU A 1 132 ? -13.784 -30.939 -17.549 1.00 94.56 132 GLU A CA 1
ATOM 1078 C C . GLU A 1 132 ? -13.696 -30.241 -16.192 1.00 94.56 132 GLU A C 1
ATOM 1080 O O . GLU A 1 132 ? -13.355 -30.887 -15.199 1.00 94.56 132 GLU A O 1
ATOM 1085 N N . LEU A 1 133 ? -14.097 -28.968 -16.107 1.00 94.75 133 LEU A N 1
ATOM 1086 C CA . LEU A 1 133 ? -14.149 -28.231 -14.844 1.00 94.75 133 LEU A CA 1
ATOM 1087 C C . LEU A 1 133 ? -15.074 -28.922 -13.827 1.00 94.75 133 LEU A C 1
ATOM 1089 O O . LEU A 1 133 ? -14.713 -29.070 -12.659 1.00 94.75 133 LEU A O 1
ATOM 1093 N N . LEU A 1 134 ? -16.233 -29.421 -14.275 1.00 96.19 134 LEU A N 1
ATOM 1094 C CA . LEU A 1 134 ? -17.149 -30.213 -13.451 1.00 96.19 134 LEU A CA 1
ATOM 1095 C C . LEU A 1 134 ? -16.464 -31.464 -12.882 1.00 96.19 134 LEU A C 1
ATOM 1097 O O . LEU A 1 134 ? -16.622 -31.770 -11.698 1.00 96.19 134 LEU A O 1
ATOM 1101 N N . ALA A 1 135 ? -15.691 -32.177 -13.707 1.00 95.56 135 ALA A N 1
ATOM 1102 C CA . ALA A 1 135 ? -14.961 -33.372 -13.292 1.00 95.56 135 ALA A CA 1
ATOM 1103 C C . ALA A 1 135 ? -13.829 -33.052 -12.301 1.00 95.56 135 ALA A C 1
ATOM 1105 O O . ALA A 1 135 ? -13.657 -33.781 -11.322 1.00 95.56 135 ALA A O 1
ATOM 1106 N N . VAL A 1 136 ? -13.101 -31.950 -12.512 1.00 95.12 136 VAL A N 1
ATOM 1107 C CA . VAL A 1 136 ? -12.053 -31.466 -11.598 1.00 95.12 136 VAL A CA 1
ATOM 1108 C C . VAL A 1 136 ? -12.641 -31.134 -10.226 1.00 95.12 136 VAL A C 1
ATOM 1110 O O . VAL A 1 136 ? -12.173 -31.663 -9.216 1.00 95.12 136 VAL A O 1
ATOM 1113 N N . ILE A 1 137 ? -13.715 -30.340 -10.180 1.00 96.00 137 ILE A N 1
ATOM 1114 C CA . ILE A 1 137 ? -14.398 -29.972 -8.930 1.00 96.00 137 ILE A CA 1
ATOM 1115 C C . ILE A 1 137 ? -14.929 -31.223 -8.212 1.00 96.00 137 ILE A C 1
ATOM 1117 O O . ILE A 1 137 ? -14.768 -31.364 -6.998 1.00 96.00 137 ILE A O 1
ATOM 1121 N N . ALA A 1 138 ? -15.522 -32.173 -8.943 1.00 96.31 138 ALA A N 1
ATOM 1122 C CA . ALA A 1 138 ? -16.019 -33.421 -8.362 1.00 96.31 138 ALA A CA 1
ATOM 1123 C C . ALA A 1 138 ? -14.894 -34.287 -7.761 1.00 96.31 138 ALA A C 1
ATOM 1125 O O . ALA A 1 138 ? -15.061 -34.871 -6.683 1.00 96.31 138 ALA A O 1
ATOM 1126 N N . HIS A 1 139 ? -13.738 -34.361 -8.429 1.00 96.19 139 HIS A N 1
ATOM 1127 C CA . HIS A 1 139 ? -12.559 -35.063 -7.919 1.00 96.19 139 HIS A CA 1
ATOM 1128 C C . HIS A 1 139 ? -12.030 -34.405 -6.640 1.00 96.19 139 HIS A C 1
ATOM 1130 O O . HIS A 1 139 ? -11.864 -35.081 -5.624 1.00 96.19 139 HIS A O 1
ATOM 1136 N N . ASN A 1 140 ? -11.851 -33.085 -6.646 1.00 96.19 140 ASN A N 1
ATOM 1137 C CA . ASN A 1 140 ? -11.351 -32.338 -5.491 1.00 96.19 140 ASN A CA 1
ATOM 1138 C C . ASN A 1 140 ? -12.290 -32.450 -4.284 1.00 96.19 140 ASN A C 1
ATOM 1140 O O . ASN A 1 140 ? -11.840 -32.724 -3.172 1.00 96.19 140 ASN A O 1
ATOM 1144 N N . ASN A 1 141 ? -13.604 -32.367 -4.500 1.00 97.38 141 ASN A N 1
ATOM 1145 C CA . ASN A 1 141 ? -14.584 -32.599 -3.439 1.00 97.38 141 ASN A CA 1
ATOM 1146 C C . ASN A 1 141 ? -14.569 -34.039 -2.911 1.00 97.38 141 ASN A C 1
ATOM 1148 O O . ASN A 1 141 ? -14.842 -34.263 -1.733 1.00 97.38 141 ASN A O 1
ATOM 1152 N N . THR A 1 142 ? -14.207 -35.026 -3.735 1.00 97.19 142 THR A N 1
ATOM 1153 C CA . THR A 1 142 ? -13.997 -36.402 -3.261 1.00 97.19 142 THR A CA 1
ATOM 1154 C C . THR A 1 142 ? -12.796 -36.485 -2.319 1.00 97.19 142 THR A C 1
ATOM 1156 O O . THR A 1 142 ? -12.871 -37.173 -1.303 1.00 97.19 142 THR A O 1
ATOM 1159 N N . VAL A 1 143 ? -11.702 -35.781 -2.620 1.00 97.19 143 VAL A N 1
ATOM 1160 C CA . VAL A 1 143 ? -10.523 -35.699 -1.741 1.00 97.19 143 VAL A CA 1
ATOM 1161 C C . VAL A 1 143 ? -10.890 -35.034 -0.414 1.00 97.19 143 VAL A C 1
ATOM 1163 O O . VAL A 1 143 ? -10.677 -35.630 0.642 1.00 97.19 143 VAL A O 1
ATOM 1166 N N . ILE A 1 144 ? -11.521 -33.857 -0.468 1.00 97.75 144 ILE A N 1
ATOM 1167 C CA . ILE A 1 144 ? -11.923 -33.082 0.715 1.00 97.75 144 ILE A CA 1
ATOM 1168 C C . ILE A 1 144 ? -12.875 -33.886 1.600 1.00 97.75 144 ILE A C 1
ATOM 1170 O O . ILE A 1 144 ? -12.624 -34.052 2.790 1.00 97.75 144 ILE A O 1
ATOM 1174 N N . ASN A 1 145 ? -13.944 -34.445 1.031 1.00 98.00 145 ASN A N 1
ATOM 1175 C CA . ASN A 1 145 ? -14.931 -35.177 1.819 1.00 98.00 145 ASN A CA 1
ATOM 1176 C C . ASN A 1 145 ? -14.358 -36.470 2.407 1.00 98.00 145 ASN A C 1
ATOM 1178 O O . ASN A 1 145 ? -14.730 -36.840 3.513 1.00 98.00 145 ASN A O 1
ATOM 1182 N N . ARG A 1 146 ? -13.401 -37.126 1.735 1.00 98.00 146 ARG A N 1
ATOM 1183 C CA . ARG A 1 146 ? -12.680 -38.262 2.328 1.00 98.00 146 ARG A CA 1
ATOM 1184 C C . ARG A 1 146 ? -11.814 -37.847 3.512 1.00 98.00 146 ARG A C 1
ATOM 1186 O O . ARG A 1 146 ? -11.766 -38.606 4.472 1.00 98.00 146 ARG A O 1
ATOM 1193 N N . ALA A 1 147 ? -11.159 -36.686 3.452 1.00 98.25 147 ALA A N 1
ATOM 1194 C CA . ALA A 1 147 ? -10.408 -36.138 4.583 1.00 98.25 147 ALA A CA 1
ATOM 1195 C C . ALA A 1 147 ? -11.333 -35.846 5.774 1.00 98.25 147 ALA A C 1
ATOM 1197 O O . ALA A 1 147 ? -11.051 -36.291 6.881 1.00 98.25 147 ALA A O 1
ATOM 1198 N N . ILE A 1 148 ? -12.478 -35.197 5.520 1.00 98.12 148 ILE A N 1
ATOM 1199 C CA . ILE A 1 148 ? -13.498 -34.900 6.539 1.00 98.12 148 ILE A CA 1
ATOM 1200 C C . ILE A 1 148 ? -14.061 -36.190 7.150 1.00 98.12 148 ILE A C 1
ATOM 1202 O O . ILE A 1 148 ? -14.116 -36.329 8.366 1.00 98.12 148 ILE A O 1
ATOM 1206 N N . ASP A 1 149 ? -14.499 -37.140 6.320 1.00 98.06 149 ASP A N 1
ATOM 1207 C CA . ASP A 1 149 ? -15.170 -38.360 6.784 1.00 98.06 149 ASP A CA 1
ATOM 1208 C C . ASP A 1 149 ? -14.209 -39.318 7.513 1.00 98.06 149 ASP A C 1
ATOM 1210 O O . ASP A 1 149 ? -14.641 -40.081 8.379 1.00 98.06 149 ASP A O 1
ATOM 1214 N N . ALA A 1 150 ? -12.919 -39.299 7.157 1.00 97.94 150 ALA A N 1
ATOM 1215 C CA . ALA A 1 150 ? -11.874 -40.079 7.819 1.00 97.94 150 ALA A CA 1
ATOM 1216 C C . ALA A 1 150 ? -11.237 -39.361 9.020 1.00 97.94 150 ALA A C 1
ATOM 1218 O O . ALA A 1 150 ? -10.461 -39.998 9.731 1.00 97.94 150 ALA A O 1
ATOM 1219 N N . ASP A 1 151 ? -11.562 -38.081 9.233 1.00 98.00 151 ASP A N 1
ATOM 1220 C CA . ASP A 1 151 ? -10.916 -37.199 10.208 1.00 98.00 151 ASP A CA 1
ATOM 1221 C C . ASP A 1 151 ? -9.376 -37.190 10.048 1.00 98.00 151 ASP A C 1
ATOM 1223 O O . ASP A 1 151 ? -8.627 -37.351 11.007 1.00 98.00 151 ASP A O 1
ATOM 1227 N N . ASP A 1 152 ? -8.894 -37.095 8.798 1.00 97.81 152 ASP A N 1
ATOM 1228 C CA . ASP A 1 152 ? -7.478 -37.284 8.440 1.00 97.81 152 ASP A CA 1
ATOM 1229 C C . ASP A 1 152 ? -6.974 -36.196 7.479 1.00 97.81 152 ASP A C 1
ATOM 1231 O O . ASP A 1 152 ? -7.214 -36.231 6.266 1.00 97.81 152 ASP A O 1
ATOM 1235 N N . ILE A 1 153 ? -6.220 -35.235 8.022 1.00 97.19 153 ILE A N 1
ATOM 1236 C CA . ILE A 1 153 ? -5.652 -34.109 7.265 1.00 97.19 153 ILE A CA 1
ATOM 1237 C C . ILE A 1 153 ? -4.564 -34.530 6.267 1.00 97.19 153 ILE A C 1
ATOM 1239 O O . ILE A 1 153 ? -4.294 -33.792 5.320 1.00 97.19 153 ILE A O 1
ATOM 1243 N N . SER A 1 154 ? -3.955 -35.714 6.418 1.00 95.62 154 SER A N 1
ATOM 1244 C CA . SER A 1 154 ? -2.920 -36.191 5.487 1.00 95.62 154 SER A CA 1
ATOM 1245 C C . SER A 1 154 ? -3.476 -36.471 4.087 1.00 95.62 154 SER A C 1
ATOM 1247 O O . SER A 1 154 ? -2.735 -36.465 3.101 1.00 95.62 154 SER A O 1
ATOM 1249 N N . LEU A 1 155 ? -4.796 -36.654 3.984 1.00 96.44 155 LEU A N 1
ATOM 1250 C CA . LEU A 1 155 ? -5.509 -36.827 2.722 1.00 96.44 155 LEU A CA 1
ATOM 1251 C C . LEU A 1 155 ? -5.635 -35.524 1.916 1.00 96.44 155 LEU A C 1
ATOM 1253 O O . LEU A 1 155 ? -5.929 -35.596 0.726 1.00 96.44 155 LEU A O 1
ATOM 1257 N N . LEU A 1 156 ? -5.350 -34.360 2.515 1.00 94.75 156 LEU A N 1
ATOM 1258 C CA . LEU A 1 156 ? -5.290 -33.058 1.833 1.00 94.75 156 LEU A CA 1
ATOM 1259 C C . LEU A 1 156 ? -3.918 -32.785 1.184 1.00 94.75 156 LEU A C 1
ATOM 1261 O O . LEU A 1 156 ? -3.546 -31.635 0.949 1.00 94.75 156 LEU A O 1
ATOM 1265 N N . ALA A 1 157 ? -3.136 -33.827 0.896 1.00 90.31 157 ALA A N 1
ATOM 1266 C CA . ALA A 1 157 ? -1.879 -33.686 0.171 1.00 90.31 157 ALA A CA 1
ATOM 1267 C C . ALA A 1 157 ? -2.108 -33.084 -1.226 1.00 90.31 157 ALA A C 1
ATOM 1269 O O . ALA A 1 157 ? -3.036 -33.461 -1.939 1.00 90.31 157 ALA A O 1
ATOM 1270 N N . THR A 1 158 ? -1.215 -32.192 -1.654 1.00 83.44 158 THR A N 1
ATOM 1271 C CA . THR A 1 158 ? -1.336 -31.446 -2.921 1.00 83.44 158 THR A CA 1
ATOM 1272 C C . THR A 1 158 ? -1.483 -32.350 -4.140 1.00 83.44 158 THR A C 1
ATOM 1274 O O . THR A 1 158 ? -2.301 -32.091 -5.015 1.00 83.44 158 THR A O 1
ATOM 1277 N N . SER A 1 159 ? -0.753 -33.466 -4.153 1.00 86.88 159 SER A N 1
ATOM 1278 C CA . SER A 1 159 ? -0.785 -34.479 -5.210 1.00 86.88 159 SER A CA 1
ATOM 1279 C C . SER A 1 159 ? -2.109 -35.237 -5.325 1.00 86.88 159 SER A C 1
ATOM 1281 O O . SER A 1 159 ? -2.303 -35.964 -6.299 1.00 86.88 159 SER A O 1
ATOM 1283 N N . ALA A 1 160 ? -3.005 -35.113 -4.341 1.00 90.50 160 ALA A N 1
ATOM 1284 C CA . ALA A 1 160 ? -4.326 -35.720 -4.392 1.00 90.50 160 ALA A CA 1
ATOM 1285 C C . ALA A 1 160 ? -5.321 -34.884 -5.211 1.00 90.50 160 ALA A C 1
ATOM 1287 O O . ALA A 1 160 ? -6.275 -35.458 -5.738 1.00 90.50 160 ALA A O 1
ATOM 1288 N N . PHE A 1 161 ? -5.109 -33.571 -5.339 1.00 92.38 161 PHE A N 1
ATOM 1289 C CA . PHE A 1 161 ? -6.001 -32.664 -6.063 1.00 92.38 161 PHE A CA 1
ATOM 1290 C C . PHE A 1 161 ? -5.764 -32.705 -7.580 1.00 92.38 161 PHE A C 1
ATOM 1292 O O . PHE A 1 161 ? -4.659 -32.964 -8.053 1.00 92.38 161 PHE A O 1
ATOM 1299 N N . ALA A 1 162 ? -6.830 -32.472 -8.343 1.00 88.88 162 ALA A N 1
ATOM 1300 C CA . ALA A 1 162 ? -6.810 -32.321 -9.792 1.00 88.88 162 ALA A CA 1
ATOM 1301 C C . ALA A 1 162 ? -6.834 -30.835 -10.175 1.00 88.88 162 ALA A C 1
ATOM 1303 O O . ALA A 1 162 ? -7.425 -30.020 -9.466 1.00 88.88 162 ALA A O 1
ATOM 1304 N N . GLY A 1 163 ? -6.242 -30.513 -11.329 1.00 78.31 163 GLY A N 1
ATOM 1305 C CA . GLY A 1 163 ? -6.028 -29.137 -11.787 1.00 78.31 163 GLY A CA 1
ATOM 1306 C C . GLY A 1 163 ? -4.791 -28.489 -11.155 1.00 78.31 163 GLY A C 1
ATOM 1307 O O . GLY A 1 163 ? -4.218 -29.013 -10.201 1.00 78.31 163 GLY A O 1
ATOM 1308 N N . GLU A 1 164 ? -4.369 -27.337 -11.673 1.00 70.00 164 GLU A N 1
ATOM 1309 C CA . GLU A 1 164 ? -3.217 -26.572 -11.161 1.00 70.00 164 GLU A CA 1
ATOM 1310 C C . GLU A 1 164 ? -3.567 -25.724 -9.918 1.00 70.00 164 GLU A C 1
ATOM 1312 O O . GLU A 1 164 ? -3.068 -24.618 -9.725 1.00 70.00 164 GLU A O 1
ATOM 1317 N N . VAL A 1 165 ? -4.401 -26.280 -9.038 1.00 64.75 165 VAL A N 1
ATOM 1318 C CA . VAL A 1 165 ? -5.143 -25.582 -7.971 1.00 64.75 165 VAL A CA 1
ATOM 1319 C C . VAL A 1 165 ? -4.251 -25.013 -6.850 1.00 64.75 165 VAL A C 1
ATOM 1321 O O . VAL A 1 165 ? -4.699 -24.293 -5.962 1.00 64.75 165 VAL A O 1
ATOM 1324 N N . LEU A 1 166 ? -2.965 -25.358 -6.858 1.00 60.88 166 LEU A N 1
ATOM 1325 C CA . LEU A 1 166 ? -1.975 -24.926 -5.872 1.00 60.88 166 LEU A CA 1
ATOM 1326 C C . LEU A 1 166 ? -0.751 -24.294 -6.537 1.00 60.88 166 LEU A C 1
ATOM 1328 O O . LEU A 1 166 ? 0.323 -24.336 -5.952 1.00 60.88 166 LEU A O 1
ATOM 1332 N N . SER A 1 167 ? -0.869 -23.787 -7.768 1.00 61.88 167 SER A N 1
ATOM 1333 C CA . SER A 1 167 ? 0.248 -23.279 -8.581 1.00 61.88 167 SER A CA 1
ATOM 1334 C C . SER A 1 167 ? 1.268 -22.454 -7.783 1.00 61.88 167 SER A C 1
ATOM 1336 O O . SER A 1 167 ? 1.060 -21.281 -7.491 1.00 61.88 167 SER A O 1
ATOM 1338 N N . GLY A 1 168 ? 2.398 -23.082 -7.434 1.00 67.88 168 GLY A N 1
ATOM 1339 C CA . GLY A 1 168 ? 3.503 -22.459 -6.694 1.00 67.88 168 GLY A CA 1
ATOM 1340 C C . GLY A 1 168 ? 3.465 -22.584 -5.163 1.00 67.88 168 GLY A C 1
ATOM 1341 O O . GLY A 1 168 ? 4.432 -22.188 -4.514 1.00 67.88 168 GLY A O 1
ATOM 1342 N N . LEU A 1 169 ? 2.416 -23.165 -4.576 1.00 78.62 169 LEU A N 1
ATOM 1343 C CA . LEU A 1 169 ? 2.271 -23.382 -3.134 1.00 78.62 169 LEU A CA 1
ATOM 1344 C C . LEU A 1 169 ? 2.697 -24.812 -2.735 1.00 78.62 169 LEU A C 1
ATOM 1346 O O . LEU A 1 169 ? 2.328 -25.779 -3.404 1.00 78.62 169 LEU A O 1
ATOM 1350 N N . PRO A 1 170 ? 3.479 -24.980 -1.651 1.00 83.50 170 PRO A N 1
ATOM 1351 C CA . PRO A 1 170 ? 4.105 -26.260 -1.312 1.00 83.50 170 PRO A CA 1
ATOM 1352 C C . PRO A 1 170 ? 3.132 -27.284 -0.708 1.00 83.50 170 PRO A C 1
ATOM 1354 O O . PRO A 1 170 ? 3.301 -28.485 -0.928 1.00 83.50 170 PRO A O 1
ATOM 1357 N N . ASP A 1 171 ? 2.124 -26.837 0.045 1.00 90.00 171 ASP A N 1
ATOM 1358 C CA . ASP A 1 171 ? 1.151 -27.696 0.721 1.00 90.00 171 ASP A CA 1
ATOM 1359 C C . ASP A 1 171 ? -0.196 -26.997 0.986 1.00 90.00 171 ASP A C 1
ATOM 1361 O O . ASP A 1 171 ? -0.335 -25.780 0.845 1.00 90.00 171 ASP A O 1
ATOM 1365 N N . PHE A 1 172 ? -1.208 -27.787 1.368 1.00 93.38 172 PHE A N 1
ATOM 1366 C CA . PHE A 1 172 ? -2.545 -27.288 1.711 1.00 93.38 172 PHE A CA 1
ATOM 1367 C C . PHE A 1 172 ? -2.524 -26.324 2.904 1.00 93.38 172 PHE A C 1
ATOM 1369 O O . PHE A 1 172 ? -3.295 -25.370 2.939 1.00 93.38 172 PHE A O 1
ATOM 1376 N N . ARG A 1 173 ? -1.624 -26.532 3.870 1.00 94.50 173 ARG A N 1
ATOM 1377 C CA . ARG A 1 173 ? -1.459 -25.619 5.006 1.00 94.50 173 ARG A CA 1
ATOM 1378 C C . ARG A 1 173 ? -1.015 -24.240 4.523 1.00 94.50 173 ARG A C 1
ATOM 1380 O O . ARG A 1 173 ? -1.556 -23.236 4.967 1.00 94.50 173 ARG A O 1
ATOM 1387 N N . THR A 1 174 ? -0.068 -24.178 3.594 1.00 91.62 174 THR A N 1
ATOM 1388 C CA . THR A 1 174 ? 0.427 -22.915 3.040 1.00 91.62 174 THR A CA 1
ATOM 1389 C C . THR A 1 174 ? -0.642 -22.212 2.210 1.00 91.62 174 THR A C 1
ATOM 1391 O O . THR A 1 174 ? -0.752 -20.996 2.288 1.00 91.62 174 THR A O 1
ATOM 1394 N N . LEU A 1 175 ? -1.465 -22.964 1.471 1.00 91.38 175 LEU A N 1
ATOM 1395 C CA . LEU A 1 175 ? -2.659 -22.429 0.809 1.00 91.38 175 LEU A CA 1
ATOM 1396 C C . LEU A 1 175 ? -3.636 -21.806 1.808 1.00 91.38 175 LEU A C 1
ATOM 1398 O O . LEU A 1 175 ? -4.074 -20.676 1.622 1.00 91.38 175 LEU A O 1
ATOM 1402 N N . LEU A 1 176 ? -3.979 -22.555 2.857 1.00 94.44 176 LEU A N 1
ATOM 1403 C CA . LEU A 1 176 ? -4.963 -22.144 3.853 1.00 94.44 176 LEU A CA 1
ATOM 1404 C C . LEU A 1 176 ? -4.543 -20.855 4.570 1.00 94.44 176 LEU A C 1
ATOM 1406 O O . LEU A 1 176 ? -5.385 -19.996 4.797 1.00 94.44 176 LEU A O 1
ATOM 1410 N N . ASN A 1 177 ? -3.254 -20.722 4.895 1.00 93.00 177 ASN A N 1
ATOM 1411 C CA . ASN A 1 177 ? -2.702 -19.571 5.617 1.00 93.00 177 ASN A CA 1
ATOM 1412 C C . ASN A 1 177 ? -2.126 -18.489 4.691 1.00 93.00 177 ASN A C 1
ATOM 1414 O O . ASN A 1 177 ? -1.430 -17.590 5.164 1.00 93.00 177 ASN A O 1
ATOM 1418 N N . TYR A 1 178 ? -2.360 -18.568 3.377 1.00 88.38 178 TYR A N 1
ATOM 1419 C CA . TYR A 1 178 ? -1.870 -17.549 2.458 1.00 88.38 178 TYR A CA 1
ATOM 1420 C C . TYR A 1 178 ? -2.581 -16.215 2.750 1.00 88.38 178 TYR A C 1
ATOM 1422 O O . TYR A 1 178 ? -3.806 -16.160 2.617 1.00 88.38 178 TYR A O 1
ATOM 1430 N N . PRO A 1 179 ? -1.866 -15.129 3.120 1.00 79.94 179 PRO A N 1
ATOM 1431 C CA . PRO A 1 179 ? -2.512 -13.894 3.571 1.00 79.94 179 PRO A CA 1
ATOM 1432 C C . PRO A 1 179 ? -3.487 -13.304 2.552 1.00 79.94 179 PRO A C 1
ATOM 1434 O O . PRO A 1 179 ? -4.549 -12.828 2.927 1.00 79.94 179 PRO A O 1
ATOM 1437 N N . GLY A 1 180 ? -3.167 -13.406 1.259 1.00 78.31 180 GLY A N 1
ATOM 1438 C CA . GLY A 1 180 ? -4.025 -12.906 0.185 1.00 78.31 180 GLY A CA 1
ATOM 1439 C C . GLY A 1 180 ? -5.289 -13.729 -0.066 1.00 78.31 180 GLY A C 1
ATOM 1440 O O . GLY A 1 180 ? -6.011 -13.411 -0.996 1.00 78.31 180 GLY A O 1
ATOM 1441 N N . PHE A 1 181 ? -5.529 -14.816 0.674 1.00 85.75 181 PHE A N 1
ATOM 1442 C CA . PHE A 1 181 ? -6.754 -15.614 0.566 1.00 85.75 181 PHE A CA 1
ATOM 1443 C C . PHE A 1 181 ? -7.704 -15.391 1.747 1.00 85.75 181 PHE A C 1
ATOM 1445 O O . PHE A 1 181 ? -8.869 -15.769 1.635 1.00 85.75 181 PHE A O 1
ATOM 1452 N N . ASP A 1 182 ? -7.216 -14.843 2.867 1.00 88.25 182 ASP A N 1
ATOM 1453 C CA . ASP A 1 182 ? -7.933 -14.688 4.145 1.00 88.25 182 ASP A CA 1
ATOM 1454 C C . ASP A 1 182 ? -8.815 -15.902 4.495 1.00 88.25 182 ASP A C 1
ATOM 1456 O O . ASP A 1 182 ? -10.032 -15.816 4.654 1.00 88.25 182 ASP A O 1
ATOM 1460 N N . TYR A 1 183 ? -8.208 -17.095 4.500 1.00 93.31 183 TYR A N 1
ATOM 1461 C CA . TYR A 1 183 ? -8.898 -18.372 4.728 1.00 93.31 183 TYR A CA 1
ATOM 1462 C C . TYR A 1 183 ? -10.093 -18.632 3.791 1.00 93.31 183 TYR A C 1
ATOM 1464 O O . TYR A 1 183 ? -11.028 -19.347 4.146 1.00 93.31 183 TYR A O 1
ATOM 1472 N N . GLY A 1 184 ? -10.062 -18.081 2.579 1.00 87.56 184 GLY A N 1
ATOM 1473 C CA . GLY A 1 184 ? -11.116 -18.170 1.571 1.00 87.56 184 GLY A CA 1
ATOM 1474 C C . GLY A 1 184 ? -12.045 -16.955 1.529 1.00 87.56 184 GLY A C 1
ATOM 1475 O O . GLY A 1 184 ? -12.779 -16.830 0.551 1.00 87.56 184 GLY A O 1
ATOM 1476 N N . LEU A 1 185 ? -12.004 -16.066 2.528 1.00 85.56 185 LEU A N 1
ATOM 1477 C CA . LEU A 1 185 ? -12.902 -14.915 2.621 1.00 85.56 185 LEU A CA 1
ATOM 1478 C C . LEU A 1 185 ? -12.605 -13.844 1.568 1.00 85.56 185 LEU A C 1
ATOM 1480 O O . LEU A 1 185 ? -13.553 -13.294 1.023 1.00 85.56 185 LEU A O 1
ATOM 1484 N N . GLU A 1 186 ? -11.335 -13.622 1.210 1.00 84.75 186 GLU A N 1
ATOM 1485 C CA . GLU A 1 186 ? -10.935 -12.624 0.195 1.00 84.75 186 GLU A CA 1
ATOM 1486 C C . GLU A 1 186 ? -11.604 -12.864 -1.173 1.00 84.75 186 GLU A C 1
ATOM 1488 O O . GLU A 1 186 ? -11.809 -11.952 -1.966 1.00 84.75 186 GLU A O 1
ATOM 1493 N N . HIS A 1 187 ? -11.971 -14.114 -1.458 1.00 85.75 187 HIS A N 1
ATOM 1494 C CA . HIS A 1 187 ? -12.626 -14.504 -2.705 1.00 85.75 187 HIS A CA 1
ATOM 1495 C C . HIS A 1 187 ? -14.127 -14.206 -2.718 1.00 85.75 187 HIS A C 1
ATOM 1497 O O . HIS A 1 187 ? -14.748 -14.215 -3.785 1.00 85.75 187 HIS A O 1
ATOM 1503 N N . ILE A 1 188 ? -14.737 -14.031 -1.543 1.00 86.69 188 ILE A N 1
ATOM 1504 C CA . ILE A 1 188 ? -16.158 -13.733 -1.445 1.00 86.69 188 ILE A CA 1
ATOM 1505 C C . ILE A 1 188 ? -16.361 -12.313 -1.950 1.00 86.69 188 ILE A C 1
ATOM 1507 O O . ILE A 1 188 ? -15.753 -11.368 -1.457 1.00 86.69 188 ILE A O 1
ATOM 1511 N N . TYR A 1 189 ? -17.219 -12.174 -2.956 1.00 73.69 189 TYR A N 1
ATOM 1512 C CA . TYR A 1 189 ? -17.573 -10.874 -3.489 1.00 73.69 189 TYR A CA 1
ATOM 1513 C C . TYR A 1 189 ? -18.383 -10.126 -2.433 1.00 73.69 189 TYR A C 1
ATOM 1515 O O . TYR A 1 189 ? -19.578 -10.377 -2.246 1.00 73.69 189 TYR A O 1
ATOM 1523 N N . ASP A 1 190 ? -17.698 -9.236 -1.721 1.00 61.06 190 ASP A N 1
ATOM 1524 C CA . ASP A 1 190 ? -18.264 -8.423 -0.658 1.00 61.06 190 ASP A CA 1
ATOM 1525 C C . ASP A 1 190 ? -19.088 -7.278 -1.257 1.00 61.06 190 ASP A C 1
ATOM 1527 O O . ASP A 1 190 ? -18.699 -6.114 -1.295 1.00 61.06 190 ASP A O 1
ATOM 1531 N N . GLN A 1 191 ? -20.266 -7.623 -1.771 1.00 50.53 191 GLN A N 1
ATOM 1532 C CA . GLN A 1 191 ? -21.394 -6.780 -1.429 1.00 50.53 191 GLN A CA 1
ATOM 1533 C C . GLN A 1 191 ? -21.873 -7.320 -0.111 1.00 50.53 191 GLN A C 1
ATOM 1535 O O . GLN A 1 191 ? -22.508 -8.380 -0.077 1.00 50.53 191 GLN A O 1
ATOM 1540 N N . GLU A 1 192 ? -21.541 -6.606 0.960 1.00 50.53 192 GLU A N 1
ATOM 1541 C CA . GLU A 1 192 ? -22.222 -6.756 2.222 1.00 50.53 192 GLU A CA 1
ATOM 1542 C C . GLU A 1 192 ? -23.693 -6.987 1.881 1.00 50.53 192 GLU A C 1
ATOM 1544 O O . GLU A 1 192 ? -24.364 -6.126 1.299 1.00 50.53 192 GLU A O 1
ATOM 1549 N N . ILE A 1 193 ? -24.220 -8.167 2.211 1.00 48.62 193 ILE A N 1
ATOM 1550 C CA . ILE A 1 193 ? -25.659 -8.307 2.393 1.00 48.62 193 ILE A CA 1
ATOM 1551 C C . ILE A 1 193 ? -25.925 -7.508 3.672 1.00 48.62 193 ILE A C 1
ATOM 1553 O O . ILE A 1 193 ? -26.096 -8.067 4.763 1.00 48.62 193 ILE A O 1
ATOM 1557 N N . THR A 1 194 ? -25.815 -6.187 3.540 1.00 44.97 194 THR A N 1
ATOM 1558 C CA . THR A 1 194 ? -26.304 -5.193 4.455 1.00 44.97 194 THR A CA 1
ATOM 1559 C C . THR A 1 194 ? -27.794 -5.417 4.413 1.00 44.97 194 THR A C 1
ATOM 1561 O O . THR A 1 194 ? -28.504 -5.082 3.461 1.00 44.97 194 THR A O 1
ATOM 1564 N N . GLU A 1 195 ? -28.308 -6.020 5.472 1.00 53.47 195 GLU A N 1
ATOM 1565 C CA . GLU A 1 195 ? -29.619 -5.577 5.888 1.00 53.47 195 GLU A CA 1
ATOM 1566 C C . GLU A 1 195 ? -29.406 -4.100 6.230 1.00 53.47 195 GLU A C 1
ATOM 1568 O O . GLU A 1 195 ? -28.884 -3.784 7.297 1.00 53.47 195 GLU A O 1
ATOM 1573 N N . GLU A 1 196 ? -29.641 -3.182 5.279 1.00 68.31 196 GLU A N 1
ATOM 1574 C CA . GLU A 1 196 ? -29.729 -1.774 5.660 1.00 68.31 196 GLU A CA 1
ATOM 1575 C C . GLU A 1 196 ? -30.809 -1.736 6.738 1.00 68.31 196 GLU A C 1
ATOM 1577 O O . GLU A 1 196 ? -31.958 -2.147 6.521 1.00 68.31 196 GLU A O 1
ATOM 1582 N N . ALA A 1 197 ? -30.374 -1.367 7.933 1.00 80.38 197 ALA A N 1
ATOM 1583 C CA . ALA A 1 197 ? -31.227 -1.243 9.080 1.00 80.38 197 ALA A CA 1
ATOM 1584 C C . ALA A 1 197 ? -31.540 0.240 9.235 1.00 80.38 197 ALA A C 1
ATOM 1586 O O . ALA A 1 197 ? -30.641 1.081 9.271 1.00 80.38 197 ALA A O 1
ATOM 1587 N N . ASP A 1 198 ? -32.825 0.548 9.312 1.00 92.12 198 ASP A N 1
ATOM 1588 C CA . ASP A 1 198 ? -33.305 1.900 9.510 1.00 92.12 198 ASP A CA 1
ATOM 1589 C C . ASP A 1 198 ? -33.451 2.151 11.008 1.00 92.12 198 ASP A C 1
ATOM 1591 O O . ASP A 1 198 ? -34.244 1.496 11.699 1.00 92.12 198 ASP A O 1
ATOM 1595 N N . ILE A 1 199 ? -32.715 3.141 11.503 1.00 95.06 199 ILE A N 1
ATOM 1596 C CA . ILE A 1 199 ? -32.964 3.729 12.817 1.00 95.06 199 ILE A CA 1
ATOM 1597 C C . ILE A 1 199 ? -34.305 4.466 12.730 1.00 95.06 199 ILE A C 1
ATOM 1599 O O . ILE A 1 199 ? -34.511 5.301 11.845 1.00 95.06 199 ILE A O 1
ATOM 1603 N N . PHE A 1 200 ? -35.244 4.148 13.619 1.00 95.81 200 PHE A N 1
ATOM 1604 C CA . PHE A 1 200 ? -36.574 4.759 13.607 1.00 95.81 200 PHE A CA 1
ATOM 1605 C C . PHE A 1 200 ? -37.018 5.181 15.005 1.00 95.81 200 PHE A C 1
ATOM 1607 O O . PHE A 1 200 ? -36.611 4.592 16.003 1.00 95.81 200 PHE A O 1
ATOM 1614 N N . GLU A 1 201 ? -37.877 6.195 15.059 1.00 97.19 201 GLU A N 1
ATOM 1615 C CA . GLU A 1 201 ? -38.434 6.731 16.299 1.00 97.19 201 GLU A CA 1
ATOM 1616 C C . GLU A 1 201 ? -39.929 6.405 16.400 1.00 97.19 201 GLU A C 1
ATOM 1618 O O . GLU A 1 201 ? -40.694 6.610 15.452 1.00 97.19 201 GLU A O 1
ATOM 1623 N N . GLU A 1 202 ? -40.364 5.946 17.571 1.00 96.81 202 GLU A N 1
ATOM 1624 C CA . GLU A 1 202 ? -41.772 5.800 17.920 1.00 96.81 202 GLU A CA 1
ATOM 1625 C C . GLU A 1 202 ? -42.004 6.211 19.382 1.00 96.81 202 GLU A C 1
ATOM 1627 O O . GLU A 1 202 ? -41.310 5.772 20.296 1.00 96.81 202 GLU A O 1
ATOM 1632 N N . ASN A 1 203 ? -43.010 7.060 19.621 1.00 95.25 203 ASN A N 1
ATOM 1633 C CA . ASN A 1 203 ? -43.375 7.568 20.953 1.00 95.25 203 ASN A CA 1
ATOM 1634 C C . ASN A 1 203 ? -42.223 8.245 21.730 1.00 95.25 203 ASN A C 1
ATOM 1636 O O . ASN A 1 203 ? -42.230 8.236 22.961 1.00 95.25 203 ASN A O 1
ATOM 1640 N N . GLY A 1 204 ? -41.266 8.864 21.030 1.00 95.25 204 GLY A N 1
ATOM 1641 C CA . GLY A 1 204 ? -40.120 9.534 21.652 1.00 95.25 204 GLY A CA 1
ATOM 1642 C C . GLY A 1 204 ? -38.978 8.598 22.049 1.00 95.25 204 GLY A C 1
ATOM 1643 O O . GLY A 1 204 ? -38.100 9.021 22.794 1.00 95.25 204 GLY A O 1
ATOM 1644 N N . LEU A 1 205 ? -39.009 7.337 21.608 1.00 97.75 205 LEU A N 1
ATOM 1645 C CA . LEU A 1 205 ? -37.936 6.367 21.796 1.00 97.75 205 LEU A CA 1
ATOM 1646 C C . LEU A 1 205 ? -37.478 5.829 20.443 1.00 97.75 205 LEU A C 1
ATOM 1648 O O . LEU A 1 205 ? -38.269 5.693 19.510 1.00 97.75 205 LEU A O 1
ATOM 1652 N N . TRP A 1 206 ? -36.203 5.481 20.365 1.00 98.12 206 TRP A N 1
ATOM 1653 C CA . TRP A 1 206 ? -35.551 4.994 19.162 1.00 98.12 206 TRP A CA 1
ATOM 1654 C C . TRP A 1 206 ? -35.381 3.477 19.190 1.00 98.12 206 TRP A C 1
ATOM 1656 O O . TRP A 1 206 ? -35.094 2.876 20.233 1.00 98.12 206 TRP A O 1
ATOM 1666 N N . GLY A 1 207 ? -35.565 2.868 18.024 1.00 96.56 207 GLY A N 1
ATOM 1667 C CA . GLY A 1 207 ? -35.399 1.446 17.754 1.00 96.56 207 GLY A CA 1
ATOM 1668 C C . GLY A 1 207 ? -34.753 1.214 16.388 1.00 96.56 207 GLY A C 1
ATOM 1669 O O . GLY A 1 207 ? -34.338 2.151 15.704 1.00 96.56 207 GLY A O 1
ATOM 1670 N N . LEU A 1 208 ? -34.679 -0.053 15.990 1.00 95.00 208 LEU A N 1
ATOM 1671 C CA . LEU A 1 208 ? -34.040 -0.492 14.754 1.00 95.00 208 LEU A CA 1
ATOM 1672 C C . LEU A 1 208 ? -34.945 -1.469 14.008 1.00 95.00 208 LEU A C 1
ATOM 1674 O O . LEU A 1 208 ? -35.523 -2.375 14.613 1.00 95.00 208 LEU A O 1
ATOM 1678 N N . LYS A 1 209 ? -35.059 -1.313 12.693 1.00 93.50 209 LYS A N 1
ATOM 1679 C CA . LYS A 1 209 ? -35.815 -2.227 11.829 1.00 93.50 209 LYS A CA 1
ATOM 1680 C C . LYS A 1 209 ? -35.035 -2.536 10.559 1.00 93.50 209 LYS A C 1
ATOM 1682 O O . LYS A 1 209 ? -34.227 -1.723 10.133 1.00 93.50 209 LYS A O 1
ATOM 1687 N N . ASP A 1 210 ? -35.298 -3.679 9.944 1.00 83.75 210 ASP A N 1
ATOM 1688 C CA . ASP A 1 210 ? -34.733 -4.008 8.633 1.00 83.75 210 ASP A CA 1
ATOM 1689 C C . ASP A 1 210 ? -35.456 -3.252 7.490 1.00 83.75 210 ASP A C 1
ATOM 1691 O O . ASP A 1 210 ? -36.531 -2.669 7.683 1.00 83.75 210 ASP A O 1
ATOM 1695 N N . LYS A 1 211 ? -34.919 -3.318 6.259 1.00 81.19 211 LYS A N 1
ATOM 1696 C CA . LYS A 1 211 ? -35.569 -2.771 5.043 1.00 81.19 211 LYS A CA 1
ATOM 1697 C C . LYS A 1 211 ? -37.003 -3.251 4.807 1.00 81.19 211 LYS A C 1
ATOM 1699 O O . LYS A 1 211 ? -37.775 -2.588 4.111 1.00 81.19 211 LYS A O 1
ATOM 1704 N N . LYS A 1 212 ? -37.357 -4.443 5.290 1.00 80.00 212 LYS A N 1
ATOM 1705 C CA . LYS A 1 212 ? -38.693 -5.036 5.123 1.00 80.00 212 LYS A CA 1
ATOM 1706 C C . LYS A 1 212 ? -39.663 -4.534 6.198 1.00 80.00 212 LYS A C 1
ATOM 1708 O O . LYS A 1 212 ? -40.850 -4.856 6.136 1.00 80.00 212 LYS A O 1
ATOM 1713 N N . GLY A 1 213 ? -39.182 -3.720 7.138 1.00 85.06 213 GLY A N 1
ATOM 1714 C CA . GLY A 1 213 ? -39.935 -3.174 8.256 1.00 85.06 213 GLY A CA 1
ATOM 1715 C C . GLY A 1 213 ? -40.069 -4.137 9.435 1.00 85.06 213 GLY A C 1
ATOM 1716 O O . GLY A 1 213 ? -40.881 -3.869 10.320 1.00 85.06 213 GLY A O 1
ATOM 1717 N N . ALA A 1 214 ? -39.325 -5.246 9.463 1.00 85.50 214 ALA A N 1
ATOM 1718 C CA . ALA A 1 214 ? -39.274 -6.119 10.626 1.00 85.50 214 ALA A CA 1
ATOM 1719 C C . ALA A 1 214 ? -38.488 -5.428 11.743 1.00 85.50 214 ALA A C 1
ATOM 1721 O O . ALA A 1 214 ? -37.379 -4.943 11.531 1.00 85.50 214 ALA A O 1
ATOM 1722 N N . ILE A 1 215 ? -39.074 -5.377 12.938 1.00 91.88 215 ILE A N 1
ATOM 1723 C CA . ILE A 1 215 ? -38.442 -4.753 14.098 1.00 91.88 215 ILE A CA 1
ATOM 1724 C C . ILE A 1 215 ? -37.305 -5.654 14.590 1.00 91.88 215 ILE A C 1
ATOM 1726 O O . ILE A 1 215 ? -37.548 -6.773 15.041 1.00 91.88 215 ILE A O 1
ATOM 1730 N N . LEU A 1 216 ? -36.072 -5.157 14.493 1.00 87.38 216 LEU A N 1
ATOM 1731 C CA . LEU A 1 216 ? -34.868 -5.796 15.032 1.00 87.38 216 LEU A CA 1
ATOM 1732 C C . LEU A 1 216 ? -34.686 -5.425 16.507 1.00 87.38 216 LEU A C 1
ATOM 1734 O O . LEU A 1 216 ? -34.293 -6.252 17.327 1.00 87.38 216 LEU A O 1
ATOM 1738 N N . VAL A 1 217 ? -35.002 -4.172 16.841 1.00 91.56 217 VAL A N 1
ATOM 1739 C CA . VAL A 1 217 ? -34.932 -3.603 18.185 1.00 91.56 217 VAL A CA 1
ATOM 1740 C C . VAL A 1 217 ? -36.154 -2.723 18.386 1.00 91.56 217 VAL A C 1
ATOM 1742 O O . VAL A 1 217 ? -36.340 -1.737 17.674 1.00 91.56 217 VAL A O 1
ATOM 1745 N N . GLU A 1 218 ? -36.989 -3.086 19.355 1.00 95.81 218 GLU A N 1
ATOM 1746 C CA . GLU A 1 218 ? -38.157 -2.286 19.727 1.00 95.81 218 GLU A CA 1
ATOM 1747 C C . GLU A 1 218 ? -37.736 -0.874 20.179 1.00 95.81 218 GLU A C 1
ATOM 1749 O O . GLU A 1 218 ? -36.658 -0.730 20.766 1.00 95.81 218 GLU A O 1
ATOM 1754 N N . PRO A 1 219 ? -38.573 0.159 19.964 1.00 95.88 219 PRO A N 1
ATOM 1755 C CA . PRO A 1 219 ? -38.336 1.504 20.479 1.00 95.88 219 PRO A CA 1
ATOM 1756 C C . PRO A 1 219 ? -38.047 1.478 21.985 1.00 95.88 219 PRO A C 1
ATOM 1758 O O . PRO A 1 219 ? -38.920 1.182 22.806 1.00 95.88 219 PRO A O 1
ATOM 1761 N N . PHE A 1 220 ? -36.796 1.754 22.349 1.00 96.00 220 PHE A N 1
ATOM 1762 C CA . PHE A 1 220 ? -36.294 1.580 23.712 1.00 96.00 220 PHE A CA 1
ATOM 1763 C C . PHE A 1 220 ? -35.328 2.688 24.134 1.00 96.00 220 PHE A C 1
ATOM 1765 O O . PHE A 1 220 ? -35.380 3.120 25.290 1.00 96.00 220 PHE A O 1
ATOM 1772 N N . TYR A 1 221 ? -34.468 3.147 23.224 1.00 97.56 221 TYR A 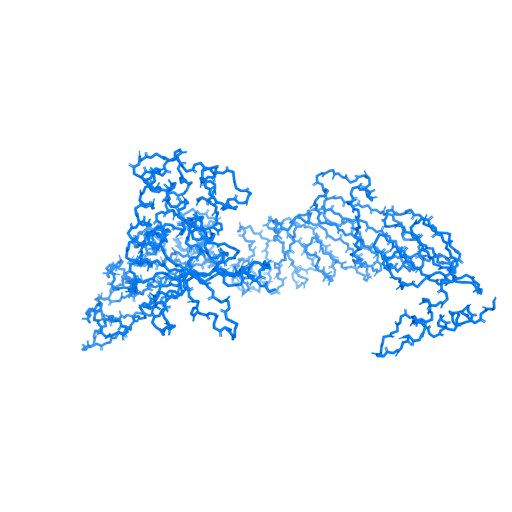N 1
ATOM 1773 C CA . TYR A 1 221 ? -33.384 4.089 23.508 1.00 97.56 221 TYR A CA 1
ATOM 1774 C C . TYR A 1 221 ? -33.854 5.542 23.466 1.00 97.56 221 TYR A C 1
ATOM 1776 O O . TYR A 1 221 ? -34.771 5.880 22.725 1.00 97.56 221 TYR A O 1
ATOM 1784 N N . ASP A 1 222 ? -33.229 6.400 24.269 1.00 98.25 222 ASP A N 1
ATOM 1785 C CA . ASP A 1 222 ? -33.549 7.830 24.297 1.00 98.25 222 ASP A CA 1
ATOM 1786 C C . ASP A 1 222 ? -32.884 8.558 23.112 1.00 98.25 222 ASP A C 1
ATOM 1788 O O . ASP A 1 222 ? -33.479 9.466 22.537 1.00 98.25 222 ASP A O 1
ATOM 1792 N N . GLU A 1 223 ? -31.695 8.105 22.694 1.00 97.94 223 GLU A N 1
ATOM 1793 C CA . GLU A 1 223 ? -31.019 8.512 21.453 1.00 97.94 223 GLU A CA 1
ATOM 1794 C C . GLU A 1 223 ? -30.347 7.300 20.790 1.00 97.94 223 GLU A C 1
ATOM 1796 O O . GLU A 1 223 ? -29.941 6.349 21.466 1.00 97.94 223 GLU A O 1
ATOM 1801 N N . PHE A 1 224 ? -30.220 7.343 19.464 1.00 97.50 224 PHE A N 1
ATOM 1802 C CA . PHE A 1 224 ? -29.607 6.296 18.648 1.00 97.50 224 PHE A CA 1
ATOM 1803 C C . PHE A 1 224 ? -28.794 6.972 17.539 1.00 97.50 224 PHE A C 1
ATOM 1805 O O . PHE A 1 224 ? -29.357 7.615 16.652 1.00 97.50 224 PHE A O 1
ATOM 1812 N N . TYR A 1 225 ? -27.471 6.875 17.627 1.00 95.56 225 TYR A N 1
ATOM 1813 C CA . TYR A 1 225 ? -26.543 7.525 16.704 1.00 95.56 225 TYR A CA 1
ATOM 1814 C C . TYR A 1 225 ? -26.382 6.695 15.424 1.00 95.56 225 TYR A C 1
ATOM 1816 O O . TYR A 1 225 ? -26.714 5.511 15.397 1.00 95.56 225 TYR A O 1
ATOM 1824 N N . GLY A 1 226 ? -25.916 7.320 14.340 1.00 92.25 226 GLY A N 1
ATOM 1825 C CA . GLY A 1 226 ? -25.692 6.618 13.073 1.00 92.25 226 GLY A CA 1
ATOM 1826 C C . GLY A 1 226 ? -24.709 5.454 13.225 1.00 92.25 226 GLY A C 1
ATOM 1827 O O . GLY A 1 226 ? -23.872 5.454 14.125 1.00 92.25 226 GLY A O 1
ATOM 1828 N N . PHE A 1 227 ? -24.820 4.459 12.347 1.00 89.44 227 PHE A N 1
ATOM 1829 C CA . PHE A 1 227 ? -23.819 3.398 12.270 1.00 89.44 227 PHE A CA 1
ATOM 1830 C C . PHE A 1 227 ? -22.511 3.961 11.720 1.00 89.44 227 PHE A C 1
ATOM 1832 O O . PHE A 1 227 ? -22.537 4.715 10.745 1.00 89.44 227 PHE A O 1
ATOM 1839 N N . ASN A 1 228 ? -21.391 3.566 12.322 1.00 81.00 228 ASN A N 1
ATOM 1840 C CA . ASN A 1 228 ? -20.095 3.718 11.676 1.00 81.00 228 ASN A CA 1
ATOM 1841 C C . ASN A 1 228 ? -20.058 2.829 10.413 1.00 81.00 228 ASN A C 1
ATOM 1843 O O . ASN A 1 228 ? -20.471 1.669 10.479 1.00 81.00 228 ASN A O 1
ATOM 1847 N N . GLU A 1 229 ? -19.594 3.387 9.289 1.00 68.44 229 GLU A N 1
ATOM 1848 C CA . GLU A 1 229 ? -19.466 2.703 7.994 1.00 68.44 229 GLU A CA 1
ATOM 1849 C C . GLU A 1 229 ? -18.510 1.497 8.044 1.00 68.44 229 GLU A C 1
ATOM 1851 O O . GLU A 1 229 ? -18.747 0.524 7.339 1.00 68.44 229 GLU A O 1
ATOM 1856 N N . ASP A 1 230 ? -17.486 1.524 8.901 1.00 70.62 230 ASP A N 1
ATOM 1857 C CA . ASP A 1 230 ? -16.434 0.503 8.948 1.00 70.62 230 ASP A CA 1
ATOM 1858 C C . ASP A 1 230 ? -16.788 -0.700 9.843 1.00 70.62 230 ASP A C 1
ATOM 1860 O O . ASP A 1 230 ? -16.297 -1.810 9.619 1.00 70.62 230 ASP A O 1
ATOM 1864 N N . GLU A 1 231 ? -17.613 -0.511 10.883 1.00 72.94 231 GLU A N 1
ATOM 1865 C CA . GLU A 1 231 ? -17.897 -1.566 11.871 1.00 72.94 231 GLU A CA 1
ATOM 1866 C C . GLU A 1 231 ? -19.375 -1.936 12.050 1.00 72.94 231 GLU A C 1
ATOM 1868 O O . GLU A 1 231 ? -19.657 -2.860 12.814 1.00 72.94 231 GLU A O 1
ATOM 1873 N N . ASP A 1 232 ? -20.325 -1.265 11.386 1.00 86.62 232 ASP A N 1
ATOM 1874 C CA . ASP A 1 232 ? -21.770 -1.542 11.512 1.00 86.62 232 ASP A CA 1
ATOM 1875 C C . ASP A 1 232 ? -22.286 -1.446 12.973 1.00 86.62 232 ASP A C 1
ATOM 1877 O O . ASP A 1 232 ? -23.277 -2.070 13.384 1.00 86.62 232 ASP A O 1
ATOM 1881 N N . ILE A 1 233 ? -21.611 -0.637 13.793 1.00 88.62 233 ILE A N 1
ATOM 1882 C CA . ILE A 1 233 ? -21.932 -0.405 15.203 1.00 88.62 233 ILE A CA 1
ATOM 1883 C C . ILE A 1 233 ? -22.395 1.035 15.390 1.00 88.62 233 ILE A C 1
ATOM 1885 O O . ILE A 1 233 ? -21.797 1.967 14.862 1.00 88.62 233 ILE A O 1
ATOM 1889 N N . ALA A 1 234 ? -23.454 1.205 16.176 1.00 94.81 234 ALA A N 1
ATOM 1890 C CA . ALA A 1 234 ? -23.982 2.497 16.583 1.00 94.81 234 ALA A CA 1
ATOM 1891 C C . ALA A 1 234 ? -23.849 2.699 18.094 1.00 94.81 234 ALA A C 1
ATOM 1893 O O . ALA A 1 234 ? -24.022 1.763 18.890 1.00 94.81 234 ALA A O 1
ATOM 1894 N N . VAL A 1 235 ? -23.608 3.949 18.486 1.00 97.56 235 VAL A N 1
ATOM 1895 C CA . VAL A 1 235 ? -23.743 4.408 19.870 1.00 97.56 235 VAL A CA 1
ATOM 1896 C C . VAL A 1 235 ? -25.230 4.582 20.197 1.00 97.56 235 VAL A C 1
ATOM 1898 O O . VAL A 1 235 ? -26.010 5.100 19.398 1.00 97.56 235 VAL A O 1
ATOM 1901 N N . VAL A 1 236 ? -25.647 4.158 21.389 1.00 97.75 236 VAL A N 1
ATOM 1902 C CA . VAL A 1 236 ? -27.027 4.314 21.878 1.00 97.75 236 VAL A CA 1
ATOM 1903 C C . VAL A 1 236 ? -27.051 4.903 23.281 1.00 97.75 236 VAL A C 1
ATOM 1905 O O . VAL A 1 236 ? -26.226 4.539 24.119 1.00 97.75 236 VAL A O 1
ATOM 1908 N N . LEU A 1 237 ? -28.021 5.774 23.562 1.00 98.31 237 LEU A N 1
ATOM 1909 C CA . LEU A 1 237 ? -28.205 6.409 24.868 1.00 98.31 237 LEU A CA 1
ATOM 1910 C C . LEU A 1 237 ? -29.460 5.868 25.560 1.00 98.31 237 LEU A C 1
ATOM 1912 O O . LEU A 1 237 ? -30.541 5.812 24.969 1.00 98.31 237 LEU A O 1
ATOM 1916 N N . LYS A 1 238 ? -29.338 5.517 26.842 1.00 97.62 238 LYS A N 1
ATOM 1917 C CA . LYS A 1 238 ? -30.483 5.248 27.716 1.00 97.62 238 LYS A CA 1
ATOM 1918 C C . LYS A 1 238 ? -30.241 5.739 29.133 1.00 97.62 238 LYS A C 1
ATOM 1920 O O . LYS A 1 238 ? -29.199 5.441 29.710 1.00 97.62 238 LYS A O 1
ATOM 1925 N N . ASP A 1 239 ? -31.210 6.449 29.705 1.00 95.94 239 ASP A N 1
ATOM 1926 C CA . ASP A 1 239 ? -31.189 6.936 31.089 1.00 95.94 239 ASP A CA 1
ATOM 1927 C C . ASP A 1 239 ? -29.894 7.713 31.425 1.00 95.94 239 ASP A C 1
ATOM 1929 O O . ASP A 1 239 ? -29.347 7.623 32.528 1.00 95.94 239 ASP A O 1
ATOM 1933 N N . GLY A 1 240 ? -29.375 8.471 30.450 1.00 96.06 240 GLY A N 1
ATOM 1934 C CA . GLY A 1 240 ? -28.131 9.239 30.577 1.00 96.06 240 GLY A CA 1
ATOM 1935 C C . GLY A 1 240 ? -26.847 8.400 30.554 1.00 96.06 240 GLY A C 1
ATOM 1936 O O . GLY A 1 240 ? -25.808 8.874 31.013 1.00 96.06 240 GLY A O 1
ATOM 1937 N N . ARG A 1 241 ? -26.908 7.154 30.071 1.00 97.88 241 ARG A N 1
ATOM 1938 C CA . ARG A 1 241 ? -25.757 6.265 29.879 1.00 97.88 241 ARG A CA 1
ATOM 1939 C C . ARG A 1 241 ? -25.642 5.832 28.424 1.00 97.88 241 ARG A C 1
ATOM 1941 O O . ARG A 1 241 ? -26.658 5.597 27.776 1.00 97.88 241 ARG A O 1
ATOM 1948 N N . TYR A 1 242 ? -24.418 5.668 27.942 1.00 98.31 242 TYR A N 1
ATOM 1949 C CA . TYR A 1 242 ? -24.122 5.234 26.582 1.00 98.31 242 TYR A CA 1
ATOM 1950 C C . TYR A 1 242 ? -23.755 3.750 26.518 1.00 98.31 242 TYR A C 1
ATOM 1952 O O . TYR A 1 242 ? -23.145 3.194 27.442 1.00 98.31 242 TYR A O 1
ATOM 1960 N N . GLY A 1 243 ? -24.152 3.106 25.427 1.00 95.19 243 GLY A N 1
ATOM 1961 C CA . GLY A 1 243 ? -23.844 1.724 25.075 1.00 95.19 243 GLY A CA 1
ATOM 1962 C C . GLY A 1 243 ? -23.659 1.577 23.566 1.00 95.19 243 GLY A C 1
ATOM 1963 O O . GLY A 1 243 ? -23.653 2.568 22.840 1.00 95.19 243 GLY A O 1
ATOM 1964 N N . TYR A 1 244 ? -23.534 0.336 23.103 1.00 94.31 244 TYR A N 1
ATOM 1965 C CA . TYR A 1 244 ? -23.252 0.023 21.703 1.00 94.31 244 TYR A CA 1
ATOM 1966 C C . TYR A 1 244 ? -24.151 -1.095 21.197 1.00 94.31 244 TYR A C 1
ATOM 1968 O O . TYR A 1 244 ? -24.373 -2.100 21.888 1.00 94.31 244 TYR A O 1
ATOM 1976 N N . ILE A 1 245 ? -24.631 -0.943 19.969 1.00 91.19 245 ILE A N 1
ATOM 1977 C CA . ILE A 1 245 ? -25.484 -1.920 19.306 1.00 91.19 245 ILE A CA 1
ATOM 1978 C C . ILE A 1 245 ? -25.005 -2.162 17.880 1.00 91.19 245 ILE A C 1
ATOM 1980 O O . ILE A 1 245 ? -24.616 -1.239 17.174 1.00 91.19 245 ILE A O 1
ATOM 1984 N N . HIS A 1 246 ? -25.028 -3.422 17.469 1.00 87.00 246 HIS A N 1
ATOM 1985 C CA . HIS A 1 246 ? -24.744 -3.812 16.097 1.00 87.00 246 HIS A CA 1
ATOM 1986 C C . HIS A 1 246 ? -25.978 -3.586 15.215 1.00 87.00 246 HIS A C 1
ATOM 1988 O O . HIS A 1 246 ? -27.110 -3.757 15.677 1.00 87.00 246 HIS A O 1
ATOM 1994 N N . LYS A 1 247 ? -25.776 -3.326 13.923 1.00 87.62 247 LYS A N 1
ATOM 1995 C CA . LYS A 1 247 ? -26.827 -3.143 12.904 1.00 87.62 247 LYS A CA 1
ATOM 1996 C C . LYS A 1 247 ? -27.789 -4.320 12.737 1.00 87.62 247 LYS A C 1
ATOM 1998 O O . LYS A 1 247 ? -28.911 -4.155 12.279 1.00 87.62 247 LYS A O 1
ATOM 2003 N N . SER A 1 248 ? -27.401 -5.505 13.202 1.00 81.56 248 SER A N 1
ATOM 2004 C CA . SER A 1 248 ? -28.292 -6.675 13.293 1.00 81.56 248 SER A CA 1
ATOM 2005 C C . SER A 1 248 ? -29.288 -6.620 14.463 1.00 81.56 248 SER A C 1
ATOM 2007 O O . SER A 1 248 ? -30.073 -7.546 14.648 1.00 81.56 248 SER A O 1
ATOM 2009 N N . GLY A 1 249 ? -29.223 -5.589 15.310 1.00 81.12 249 GLY A N 1
ATOM 2010 C CA . GLY A 1 249 ? -29.992 -5.469 16.550 1.00 81.12 249 GLY A CA 1
ATOM 2011 C C . GLY A 1 249 ? -29.356 -6.156 17.764 1.00 81.12 249 GLY A C 1
ATOM 2012 O O . GLY A 1 249 ? -29.899 -6.104 18.869 1.00 81.12 249 GLY A O 1
ATOM 2013 N N . LYS A 1 250 ? -28.185 -6.787 17.605 1.00 79.56 250 LYS A N 1
ATOM 2014 C CA . LYS A 1 250 ? -27.441 -7.376 18.727 1.00 79.56 250 LYS A CA 1
ATOM 2015 C C . LYS A 1 250 ? -26.867 -6.273 19.619 1.00 79.56 250 LYS A C 1
ATOM 2017 O O . LYS A 1 250 ? -26.012 -5.504 19.189 1.00 79.56 250 LYS A O 1
ATOM 2022 N N . ILE A 1 251 ? -27.263 -6.258 20.890 1.00 80.75 251 ILE A N 1
ATOM 2023 C CA . ILE A 1 251 ? -26.648 -5.398 21.910 1.00 80.75 251 ILE A CA 1
ATOM 2024 C C . ILE A 1 251 ? -25.215 -5.881 22.161 1.00 80.75 251 ILE A C 1
ATOM 2026 O O . ILE A 1 251 ? -25.006 -7.036 22.537 1.00 80.75 251 ILE A O 1
ATOM 2030 N N . ILE A 1 252 ? -24.237 -4.999 21.951 1.00 83.75 252 ILE A N 1
ATOM 2031 C CA . ILE A 1 252 ? -22.815 -5.272 22.197 1.00 83.75 252 ILE A CA 1
ATOM 2032 C C . ILE A 1 252 ? -22.475 -4.879 23.628 1.00 83.75 252 ILE A C 1
ATOM 2034 O O . ILE A 1 252 ? -21.978 -5.691 24.405 1.00 83.75 252 ILE A O 1
ATOM 2038 N N . VAL A 1 253 ? -22.808 -3.640 23.992 1.00 83.75 253 VAL A N 1
ATOM 2039 C CA . VAL A 1 253 ? -22.659 -3.124 25.350 1.00 83.75 253 VAL A CA 1
ATOM 2040 C C . VAL A 1 253 ? -23.968 -2.475 25.755 1.00 83.75 253 VAL A C 1
ATOM 2042 O O . VAL A 1 253 ? -24.465 -1.574 25.082 1.00 83.75 253 VAL A O 1
ATOM 2045 N N . HIS A 1 254 ? -24.536 -2.923 26.871 1.00 90.50 254 HIS A N 1
ATOM 2046 C CA . HIS A 1 254 ? -25.666 -2.219 27.466 1.00 90.50 254 HIS A CA 1
ATOM 2047 C C . HIS A 1 254 ? -25.261 -0.787 27.858 1.00 90.50 254 HIS A C 1
ATOM 2049 O O . HIS A 1 254 ? -24.100 -0.576 28.202 1.00 90.50 254 HIS A O 1
ATOM 2055 N N . PRO A 1 255 ? -26.196 0.180 27.867 1.00 93.56 255 PRO A N 1
ATOM 2056 C CA . PRO A 1 255 ? -25.938 1.536 28.342 1.00 93.56 255 PRO A CA 1
ATOM 2057 C C . PRO A 1 255 ? -25.341 1.574 29.758 1.00 93.56 255 PRO A C 1
ATOM 2059 O O . PRO A 1 255 ? -26.043 1.350 30.745 1.00 93.56 255 PRO A O 1
ATOM 2062 N N . VAL A 1 256 ? -24.034 1.830 29.865 1.00 95.62 256 VAL A N 1
ATOM 2063 C CA . VAL A 1 256 ? -23.285 1.845 31.140 1.00 95.62 256 VAL A CA 1
ATOM 2064 C C . VAL A 1 256 ? -22.260 2.976 31.232 1.00 95.62 256 VAL A C 1
ATOM 2066 O O . VAL A 1 256 ? -21.910 3.394 32.341 1.00 95.62 256 VAL A O 1
ATOM 2069 N N . TYR A 1 257 ? -21.798 3.504 30.101 1.00 97.19 257 TYR A N 1
ATOM 2070 C CA . TYR A 1 257 ? -20.778 4.549 30.053 1.00 97.19 257 TYR A CA 1
ATOM 2071 C C . TYR A 1 257 ? -21.387 5.931 30.288 1.00 97.19 257 TYR A C 1
ATOM 2073 O O . TYR A 1 257 ? -22.557 6.155 29.992 1.00 97.19 257 TYR A O 1
ATOM 2081 N N . THR A 1 258 ? -20.624 6.855 30.870 1.00 98.31 258 THR A N 1
ATOM 2082 C CA . THR A 1 258 ? -21.046 8.261 30.999 1.00 98.31 258 THR A CA 1
ATOM 2083 C C . THR A 1 258 ? -20.848 9.042 29.705 1.00 98.31 258 THR A C 1
ATOM 2085 O O . THR A 1 258 ? -21.528 10.043 29.518 1.00 98.31 258 THR A O 1
ATOM 2088 N N . ASP A 1 259 ? -19.960 8.570 28.829 1.00 97.75 259 ASP A N 1
ATOM 2089 C CA . ASP A 1 259 ? -19.770 9.056 27.459 1.00 97.75 259 ASP A CA 1
ATOM 2090 C C . ASP A 1 259 ? -19.178 7.937 26.586 1.00 97.75 259 ASP A C 1
ATOM 2092 O O . ASP A 1 259 ? -18.548 7.015 27.119 1.00 97.75 259 ASP A O 1
ATOM 2096 N N . ALA A 1 260 ? -19.379 7.995 25.274 1.00 96.94 260 ALA A N 1
ATOM 2097 C CA . ALA A 1 260 ? -18.942 6.967 24.331 1.00 96.94 260 ALA A CA 1
ATOM 2098 C C . ALA A 1 260 ? -18.735 7.559 22.933 1.00 96.94 260 ALA A C 1
ATOM 2100 O O . ALA A 1 260 ? -19.607 8.261 22.428 1.00 96.94 260 ALA A O 1
ATOM 2101 N N . TYR A 1 261 ? -17.605 7.238 22.306 1.00 95.56 261 TYR A N 1
ATOM 2102 C CA . TYR A 1 261 ? -17.274 7.662 20.944 1.00 95.56 261 TYR A CA 1
ATOM 2103 C C . TYR A 1 261 ? -17.413 6.498 19.959 1.00 95.56 261 TYR A C 1
ATOM 2105 O O . TYR A 1 261 ? -17.452 5.331 20.366 1.00 95.56 261 TYR A O 1
ATOM 2113 N N . ASP A 1 262 ? -17.464 6.817 18.669 1.00 93.38 262 ASP A N 1
ATOM 2114 C CA . ASP A 1 262 ? -17.490 5.820 17.602 1.00 93.38 262 ASP A CA 1
ATOM 2115 C C . ASP A 1 262 ? -16.206 4.976 17.583 1.00 93.38 262 ASP A C 1
ATOM 2117 O O . ASP A 1 262 ? -15.142 5.388 18.065 1.00 93.38 262 ASP A O 1
ATOM 2121 N N . PHE A 1 263 ? -16.312 3.767 17.032 1.00 89.56 263 PHE A N 1
ATOM 2122 C CA . PHE A 1 263 ? -15.141 2.938 16.769 1.00 89.56 263 PHE A CA 1
ATOM 2123 C C . PHE A 1 263 ? -14.288 3.588 15.676 1.00 89.56 263 PHE A C 1
ATOM 2125 O O . PHE A 1 263 ? -14.811 4.089 14.694 1.00 89.56 263 PHE A O 1
ATOM 2132 N N . THR A 1 264 ? -12.976 3.655 15.881 1.00 87.19 264 THR A N 1
ATOM 2133 C CA . THR A 1 264 ? -12.003 4.140 14.896 1.00 87.19 264 THR A CA 1
ATOM 2134 C C . THR A 1 264 ? -10.731 3.309 15.025 1.00 87.19 264 THR A C 1
ATOM 2136 O O . THR A 1 264 ? -10.215 3.103 16.128 1.00 87.19 264 THR A O 1
ATOM 2139 N N . GLY A 1 265 ? -10.232 2.761 13.913 1.00 83.81 265 GLY A N 1
ATOM 2140 C CA . GLY A 1 265 ? -9.056 1.881 13.935 1.00 83.81 265 GLY A CA 1
ATOM 2141 C C . GLY A 1 265 ? -9.225 0.657 14.849 1.00 83.81 265 GLY A C 1
ATOM 2142 O O . GLY A 1 265 ? -8.271 0.236 15.503 1.00 83.81 265 GLY A O 1
ATOM 2143 N N . GLY A 1 266 ? -10.446 0.115 14.955 1.00 89.75 266 GLY A N 1
ATOM 2144 C CA . GLY A 1 2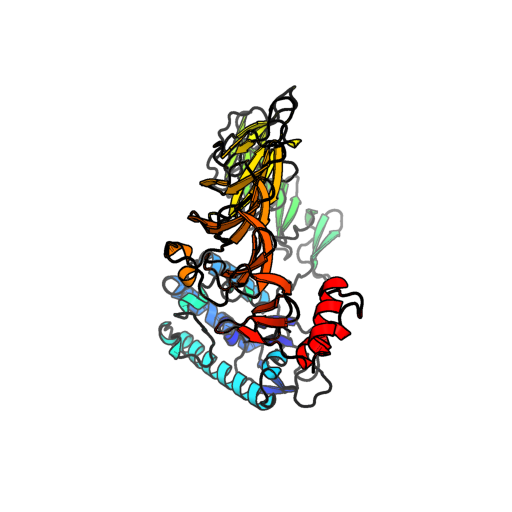66 ? -10.741 -1.075 15.759 1.00 89.75 266 GLY A CA 1
ATOM 2145 C C . GLY A 1 266 ? -10.873 -0.847 17.271 1.00 89.75 266 GLY A C 1
ATOM 2146 O O . GLY A 1 266 ? -10.910 -1.825 18.026 1.00 89.75 266 GLY A O 1
ATOM 2147 N N . TYR A 1 267 ? -10.965 0.404 17.736 1.00 93.75 267 TYR A N 1
ATOM 2148 C CA . TYR A 1 267 ? -11.198 0.741 19.146 1.00 93.75 267 TYR A CA 1
ATOM 2149 C C . TYR A 1 267 ? -12.175 1.906 19.299 1.00 93.75 267 TYR A C 1
ATOM 2151 O O . TYR A 1 267 ? -12.226 2.784 18.451 1.00 93.75 267 TYR A O 1
ATOM 2159 N N . ALA A 1 268 ? -12.904 1.951 20.413 1.00 95.50 268 ALA A N 1
ATOM 2160 C CA . ALA A 1 268 ? -13.703 3.113 20.799 1.00 95.50 268 ALA A CA 1
ATOM 2161 C C . ALA A 1 268 ? -13.230 3.670 22.142 1.00 95.50 268 ALA A C 1
ATOM 2163 O O . ALA A 1 268 ? -12.932 2.911 23.073 1.00 95.50 268 ALA A O 1
ATOM 2164 N 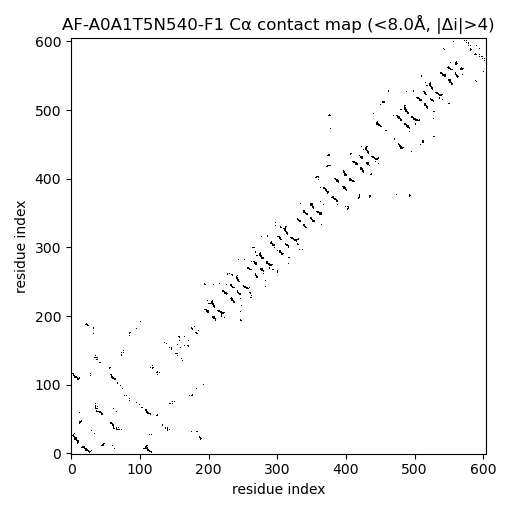N . VAL A 1 269 ? -13.190 4.999 22.246 1.00 97.88 269 VAL A N 1
ATOM 2165 C CA . VAL A 1 269 ? -12.958 5.701 23.511 1.00 97.88 269 VAL A CA 1
ATOM 2166 C C . VAL A 1 269 ? -14.265 5.712 24.304 1.00 97.88 269 VAL A C 1
ATOM 2168 O O . VAL A 1 269 ? -15.322 6.056 23.781 1.00 97.88 269 VAL A O 1
ATOM 2171 N N . VAL A 1 270 ? -14.203 5.344 25.583 1.00 98.06 270 VAL A N 1
ATOM 2172 C CA . VAL A 1 270 ? -15.358 5.374 26.494 1.00 98.06 270 VAL A CA 1
ATOM 2173 C C . VAL A 1 270 ? -15.016 6.108 27.776 1.00 98.06 270 VAL A C 1
ATOM 2175 O O . VAL A 1 270 ? -13.885 6.034 28.261 1.00 98.06 270 VAL A O 1
ATOM 2178 N N . ASN A 1 271 ? -16.006 6.780 28.358 1.00 98.38 271 ASN A N 1
ATOM 2179 C CA . ASN A 1 271 ? -15.873 7.492 29.619 1.00 98.38 271 ASN A CA 1
ATOM 2180 C C . ASN A 1 271 ? -16.678 6.811 30.734 1.00 98.38 271 ASN A C 1
ATOM 2182 O O . ASN A 1 271 ? -17.824 6.398 30.542 1.00 98.38 271 ASN A O 1
ATOM 2186 N N . VAL A 1 272 ? -16.091 6.732 31.928 1.00 97.81 272 VAL A N 1
ATOM 2187 C CA . VAL A 1 272 ? -16.792 6.390 33.169 1.00 97.81 272 VAL A CA 1
ATOM 2188 C C . VAL A 1 272 ? -16.417 7.408 34.233 1.00 97.81 272 VAL A C 1
ATOM 2190 O O . VAL A 1 272 ? -15.266 7.473 34.662 1.00 97.81 272 VAL A O 1
ATOM 2193 N N . ASP A 1 273 ? -17.401 8.196 34.660 1.00 95.44 273 ASP A N 1
ATOM 2194 C CA . ASP A 1 273 ? -17.291 9.170 35.749 1.00 95.44 273 ASP A CA 1
ATOM 2195 C C . ASP A 1 273 ? -16.092 10.134 35.580 1.00 95.44 273 ASP A C 1
ATOM 2197 O O . ASP A 1 273 ? -15.390 10.468 36.537 1.00 95.44 273 ASP A O 1
ATOM 2201 N N . GLY A 1 274 ? -15.850 10.587 34.343 1.00 95.50 274 GLY A N 1
ATOM 2202 C CA . GLY A 1 274 ? -14.786 11.537 34.009 1.00 95.50 274 GLY A CA 1
ATOM 2203 C C . GLY A 1 274 ? -13.424 10.904 33.719 1.00 95.50 274 GLY A C 1
ATOM 2204 O O . GLY A 1 274 ? -12.450 11.636 33.570 1.00 95.50 274 GLY A O 1
ATOM 2205 N N . LYS A 1 275 ? -13.339 9.572 33.630 1.00 98.25 275 LYS A N 1
ATOM 2206 C CA . LYS A 1 275 ? -12.127 8.852 33.219 1.00 98.25 275 LYS A CA 1
ATOM 2207 C C . LYS A 1 275 ? -12.327 8.141 31.891 1.00 98.25 275 LYS A C 1
ATOM 2209 O O . LYS A 1 275 ? -13.358 7.507 31.698 1.00 98.25 275 LYS A O 1
ATOM 2214 N N . TYR A 1 276 ? -11.327 8.200 31.019 1.00 98.38 276 TYR A N 1
ATOM 2215 C CA . TYR A 1 276 ? -11.364 7.619 29.679 1.00 98.38 276 TYR A CA 1
ATOM 2216 C C . TYR A 1 276 ? -10.577 6.310 29.593 1.00 98.38 276 TYR A C 1
ATOM 2218 O O . TYR A 1 276 ? -9.547 6.136 30.258 1.00 98.38 276 TYR A O 1
ATOM 2226 N N . GLY A 1 277 ? -11.090 5.384 28.786 1.00 97.62 277 GLY A N 1
ATOM 2227 C CA . GLY A 1 277 ? -10.500 4.086 28.464 1.00 97.62 277 GLY A CA 1
ATOM 2228 C C . GLY A 1 277 ? -10.855 3.657 27.038 1.00 97.62 277 GLY A C 1
ATOM 2229 O O . GLY A 1 277 ? -11.502 4.408 26.312 1.00 97.62 277 GLY A O 1
ATOM 2230 N N . LEU A 1 278 ? -10.445 2.448 26.652 1.00 97.44 278 LEU A N 1
ATOM 2231 C CA . LEU A 1 278 ? -10.671 1.881 25.320 1.00 97.44 278 LEU A CA 1
ATOM 2232 C C . LEU A 1 278 ? -11.457 0.577 25.400 1.00 97.44 278 LEU A C 1
ATOM 2234 O O . LEU A 1 278 ? -11.167 -0.277 26.246 1.00 97.44 278 LEU A O 1
ATOM 2238 N N . ILE A 1 279 ? -12.373 0.375 24.460 1.00 93.88 279 ILE A N 1
ATOM 2239 C CA . ILE A 1 279 ? -13.045 -0.906 24.227 1.00 93.88 279 ILE A CA 1
ATOM 2240 C C . ILE A 1 279 ? -12.831 -1.388 22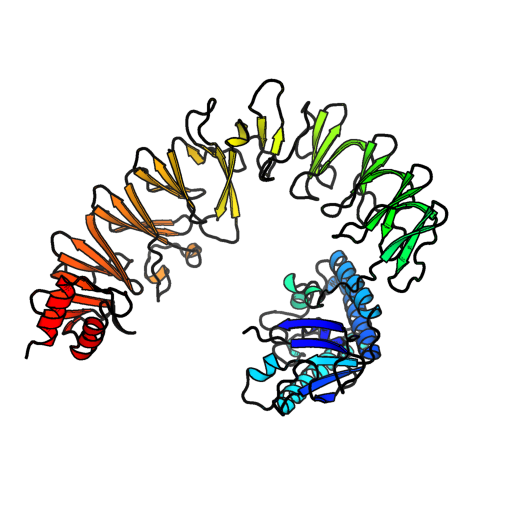.791 1.00 93.88 279 ILE A C 1
ATOM 2242 O O . ILE A 1 279 ? -12.509 -0.603 21.904 1.00 93.88 279 ILE A O 1
ATOM 2246 N N . GLN A 1 280 ? -13.013 -2.687 22.572 1.00 86.94 280 GLN A N 1
ATOM 2247 C CA . GLN A 1 280 ? -13.011 -3.322 21.253 1.00 86.94 280 GLN A CA 1
ATOM 2248 C C . GLN A 1 280 ? -14.446 -3.461 20.705 1.00 86.94 280 GLN A C 1
ATOM 2250 O O . GLN A 1 280 ? -15.386 -3.447 21.502 1.00 86.94 280 GLN A O 1
ATOM 2255 N N . PRO A 1 281 ? -14.638 -3.673 19.385 1.00 84.12 281 PRO A N 1
ATOM 2256 C CA . PRO A 1 281 ? -15.959 -3.808 18.754 1.00 84.12 281 PRO A CA 1
ATOM 2257 C C . PRO A 1 281 ? -16.852 -4.901 19.352 1.00 84.12 281 PRO A C 1
ATOM 2259 O O . PRO A 1 281 ? -18.071 -4.830 19.290 1.00 84.12 281 PRO A O 1
ATOM 2262 N N . ASN A 1 282 ? -16.266 -5.917 19.989 1.00 78.75 282 ASN A N 1
ATOM 2263 C CA . ASN A 1 282 ? -17.012 -6.956 20.703 1.00 78.75 282 ASN A CA 1
ATOM 2264 C C . ASN A 1 282 ? -17.472 -6.542 22.120 1.00 78.75 282 ASN A C 1
ATOM 2266 O O . ASN A 1 282 ? -18.060 -7.361 22.823 1.00 78.75 282 ASN A O 1
ATOM 2270 N N . GLY A 1 283 ? -17.194 -5.307 22.545 1.00 79.94 283 GLY A N 1
ATOM 2271 C CA . GLY A 1 283 ? -17.516 -4.764 23.865 1.00 79.94 283 GLY A CA 1
ATOM 2272 C C . GLY A 1 283 ? -16.470 -5.043 24.948 1.00 79.94 283 GLY A C 1
ATOM 2273 O O . GLY A 1 283 ? -16.629 -4.587 26.082 1.00 79.94 283 GLY A O 1
ATOM 2274 N N . ASN A 1 284 ? -15.392 -5.771 24.639 1.00 80.81 284 ASN A N 1
ATOM 2275 C CA . ASN A 1 284 ? -14.345 -6.051 25.617 1.00 80.81 284 ASN A CA 1
ATOM 2276 C C . ASN A 1 284 ? -13.546 -4.787 25.938 1.00 80.81 284 ASN A C 1
ATOM 2278 O O . ASN A 1 284 ? -13.082 -4.079 25.045 1.00 80.81 284 ASN A O 1
ATOM 2282 N N . VAL A 1 285 ? -13.316 -4.545 27.227 1.00 89.75 285 VAL A N 1
ATOM 2283 C CA . VAL A 1 285 ? -12.462 -3.448 27.691 1.00 89.75 285 VAL A CA 1
ATOM 2284 C C . VAL A 1 285 ? -11.004 -3.769 27.375 1.00 89.75 285 VAL A C 1
ATOM 2286 O O . VAL A 1 285 ? -10.441 -4.717 27.925 1.00 89.75 285 VAL A O 1
ATOM 2289 N N . LYS A 1 286 ? -10.391 -2.960 26.506 1.00 94.12 286 LYS A N 1
ATOM 2290 C CA . LYS A 1 286 ? -8.964 -3.032 26.182 1.00 94.12 286 LYS A CA 1
ATOM 2291 C C . LYS A 1 286 ? -8.131 -2.246 27.189 1.00 94.12 286 LYS A C 1
ATOM 2293 O O . LYS A 1 286 ? -7.178 -2.794 27.736 1.00 94.12 286 LYS A O 1
ATOM 2298 N N . LEU A 1 287 ? -8.518 -0.997 27.455 1.00 95.56 287 LEU A N 1
ATOM 2299 C CA . LEU A 1 287 ? -7.938 -0.161 28.503 1.00 95.56 287 LEU A CA 1
ATOM 2300 C C . LEU A 1 287 ? -9.045 0.275 29.463 1.00 95.56 287 LEU A C 1
ATOM 2302 O O . LEU A 1 287 ? -10.008 0.905 29.024 1.00 95.56 287 LEU A O 1
ATOM 2306 N N . PRO A 1 288 ? -8.949 -0.043 30.764 1.00 96.12 288 PRO A N 1
ATOM 2307 C CA . PRO A 1 288 ? -9.943 0.414 31.722 1.00 96.12 288 PRO A CA 1
ATOM 2308 C C . PRO A 1 288 ? -9.925 1.949 31.834 1.00 96.12 288 PRO A C 1
ATOM 2310 O O . PRO A 1 288 ? -8.852 2.545 31.718 1.00 96.12 288 PRO A O 1
ATOM 2313 N N . PRO A 1 289 ? -11.078 2.591 32.110 1.00 96.56 289 PRO A N 1
ATOM 2314 C CA . PRO A 1 289 ? -11.155 4.022 32.388 1.00 96.56 289 PRO A CA 1
ATOM 2315 C C . PRO A 1 289 ? -10.142 4.467 33.449 1.00 96.56 289 PRO A C 1
ATOM 2317 O O . PRO A 1 289 ? -10.234 4.079 34.615 1.00 96.56 289 PRO A O 1
ATOM 2320 N N . HIS A 1 290 ? -9.158 5.265 33.040 1.00 97.38 290 HIS A N 1
ATOM 2321 C CA . HIS A 1 290 ? -8.032 5.661 33.893 1.00 97.38 290 HIS A CA 1
ATOM 2322 C C . HIS A 1 290 ? -7.518 7.076 33.594 1.00 97.38 290 HIS A C 1
ATOM 2324 O O . HIS A 1 290 ? -7.129 7.799 34.518 1.00 97.38 290 HIS A O 1
ATOM 2330 N N . TYR A 1 291 ? -7.547 7.485 32.327 1.00 98.12 291 TYR A N 1
ATOM 2331 C CA . TYR A 1 291 ? -6.979 8.749 31.864 1.00 98.12 291 TYR A CA 1
ATOM 2332 C C . TYR A 1 291 ? -7.957 9.912 32.058 1.00 98.12 291 TYR A C 1
ATOM 2334 O O . TYR A 1 291 ? -9.170 9.722 32.034 1.00 98.12 291 TYR A O 1
ATOM 2342 N N . ASP A 1 292 ? -7.430 11.113 32.293 1.00 97.81 292 ASP A N 1
ATOM 2343 C CA . ASP A 1 292 ? -8.215 12.351 32.409 1.00 97.81 292 ASP A CA 1
ATOM 2344 C C . ASP A 1 292 ? -8.755 12.821 31.049 1.00 97.81 292 ASP A C 1
ATOM 2346 O O . ASP A 1 292 ? -9.740 13.551 30.999 1.00 97.81 292 ASP A O 1
ATOM 2350 N N . ASP A 1 293 ? -8.090 12.414 29.968 1.00 97.75 293 ASP A N 1
ATOM 2351 C CA . ASP A 1 293 ? -8.405 12.722 28.573 1.00 97.75 293 ASP A CA 1
ATOM 2352 C C . ASP A 1 293 ? -7.770 11.643 27.684 1.00 97.75 293 ASP A C 1
ATOM 2354 O O . ASP A 1 293 ? -6.728 11.086 28.064 1.00 97.75 293 ASP A O 1
ATOM 2358 N N . LEU A 1 294 ? -8.380 11.338 26.540 1.00 97.75 294 LEU A N 1
ATOM 2359 C CA . LEU A 1 294 ? -7.883 10.333 25.600 1.00 97.75 294 LEU A CA 1
ATOM 2360 C C . LEU A 1 294 ? -8.391 10.624 24.181 1.00 97.75 294 LEU A C 1
ATOM 2362 O O . LEU A 1 294 ? -9.596 10.592 23.949 1.00 97.75 294 LEU A O 1
ATOM 2366 N N . SER A 1 295 ? -7.477 10.857 23.240 1.00 96.50 295 SER A N 1
ATOM 2367 C CA . SER A 1 295 ? -7.792 11.162 21.838 1.00 96.50 295 SER A CA 1
ATOM 2368 C C . SER A 1 295 ? -6.882 10.372 20.894 1.00 96.50 295 SER A C 1
ATOM 2370 O O . SER A 1 295 ? -5.709 10.152 21.204 1.00 96.50 295 SER A O 1
ATOM 2372 N N . SER A 1 296 ? -7.434 9.883 19.783 1.00 95.56 296 SER A N 1
ATOM 2373 C CA . SER A 1 296 ? -6.709 9.066 18.801 1.00 95.56 296 SER A CA 1
ATOM 2374 C C . SER A 1 296 ? -5.685 9.904 18.030 1.00 95.56 296 SER A C 1
ATOM 2376 O O . SER A 1 296 ? -5.928 11.073 17.745 1.00 95.56 296 SER A O 1
ATOM 2378 N N . LEU A 1 297 ? -4.558 9.284 17.682 1.00 97.00 297 LEU A N 1
ATOM 2379 C CA . LEU A 1 297 ? -3.548 9.825 16.771 1.00 97.00 297 LEU A CA 1
ATOM 2380 C C . LEU A 1 297 ? -3.419 8.923 15.543 1.00 97.00 297 LEU A C 1
ATOM 2382 O O . LEU A 1 297 ? -3.741 7.731 15.605 1.00 97.00 297 LEU A O 1
ATOM 2386 N N . MET A 1 298 ? -2.906 9.472 14.445 1.00 93.62 298 MET A N 1
ATOM 2387 C CA . MET A 1 298 ? -2.575 8.677 13.268 1.00 93.62 298 MET A CA 1
ATOM 2388 C C . MET A 1 298 ? -1.309 7.835 13.497 1.00 93.62 298 MET A C 1
ATOM 2390 O O . MET A 1 298 ? -0.416 8.262 14.218 1.00 93.62 298 MET A O 1
ATOM 2394 N N . PRO A 1 299 ? -1.190 6.638 12.894 1.00 92.69 299 PRO A N 1
ATOM 2395 C CA . PRO A 1 299 ? -2.264 5.907 12.226 1.00 92.69 299 PRO A CA 1
ATOM 2396 C C . PRO A 1 299 ? -3.305 5.397 13.239 1.00 92.69 299 PRO A C 1
ATOM 2398 O O . PRO A 1 299 ? -2.948 4.886 14.307 1.00 92.69 299 PRO A O 1
ATOM 2401 N N . LEU A 1 300 ? -4.592 5.507 12.884 1.00 90.56 300 LEU A N 1
ATOM 2402 C CA . LEU A 1 300 ? -5.710 5.118 13.752 1.00 90.56 300 LEU A CA 1
ATOM 2403 C C . LEU A 1 300 ? -5.529 3.707 14.330 1.00 90.56 300 LEU A C 1
ATOM 2405 O O . LEU A 1 300 ? -5.042 2.792 13.667 1.00 90.56 300 LEU A O 1
ATOM 2409 N N . GLY A 1 301 ? -5.925 3.539 15.591 1.00 91.19 301 GLY A N 1
ATOM 2410 C CA . GLY A 1 301 ? -5.816 2.270 16.315 1.00 91.19 301 GLY A CA 1
ATOM 2411 C C . GLY A 1 301 ? -4.419 1.946 16.855 1.00 91.19 301 GLY A C 1
ATOM 2412 O O . GLY A 1 301 ? -4.265 0.964 17.584 1.00 91.19 301 GLY A O 1
ATOM 2413 N N . SER A 1 302 ? -3.405 2.763 16.550 1.00 94.38 302 SER A N 1
ATOM 2414 C CA . SER A 1 302 ? -2.035 2.529 17.023 1.00 94.38 302 SER A CA 1
ATOM 2415 C C . SER A 1 302 ? -1.694 3.333 18.275 1.00 94.38 302 SER A C 1
ATOM 2417 O O . SER A 1 302 ? -1.143 2.771 19.230 1.00 94.38 302 SER A O 1
ATOM 2419 N N . TYR A 1 303 ? -2.033 4.626 18.291 1.00 97.38 303 TYR A N 1
ATOM 2420 C CA . TYR A 1 303 ? -1.608 5.566 19.328 1.00 97.38 303 TYR A CA 1
ATOM 2421 C C . TYR A 1 303 ? -2.732 6.497 19.780 1.00 97.38 303 TYR A C 1
ATOM 2423 O O . TYR A 1 303 ? -3.625 6.848 19.012 1.00 97.38 303 TYR A O 1
ATOM 2431 N N . TRP A 1 304 ? -2.642 6.930 21.038 1.00 98.00 304 TRP A N 1
ATOM 2432 C CA . TRP A 1 304 ? -3.520 7.933 21.629 1.00 98.00 304 TRP A CA 1
ATOM 2433 C C . TRP A 1 304 ? -2.700 8.960 22.392 1.00 98.00 304 TRP A C 1
ATOM 2435 O O . TRP A 1 304 ? -1.828 8.596 23.191 1.00 98.00 304 TRP A O 1
ATOM 2445 N N . THR A 1 305 ? -3.024 10.239 22.214 1.00 98.31 305 THR A N 1
ATOM 2446 C CA . THR A 1 305 ? -2.642 11.241 23.204 1.00 98.31 305 THR A CA 1
ATOM 2447 C C . THR A 1 305 ? -3.522 11.048 24.434 1.00 98.31 305 THR A C 1
ATOM 2449 O O . THR A 1 305 ? -4.744 10.920 24.346 1.00 98.31 305 THR A O 1
ATOM 2452 N N . ALA A 1 306 ? -2.888 10.957 25.595 1.00 98.31 306 ALA A N 1
ATOM 2453 C CA . ALA A 1 306 ? -3.562 10.722 26.859 1.00 98.31 306 ALA A CA 1
ATOM 2454 C C . ALA A 1 306 ? -3.165 11.806 27.853 1.00 98.31 306 ALA A C 1
ATOM 2456 O O . ALA A 1 306 ? -2.005 12.228 27.893 1.00 98.31 306 ALA A O 1
ATOM 2457 N N . LYS A 1 307 ? -4.102 12.200 28.715 1.00 98.44 307 LYS A N 1
ATOM 2458 C CA . LYS A 1 307 ? -3.819 13.073 29.855 1.00 98.44 307 LYS A CA 1
ATOM 2459 C C . LYS A 1 307 ? -3.879 12.295 31.156 1.00 98.44 307 LYS A C 1
ATOM 2461 O O . LYS A 1 307 ? -4.820 11.545 31.407 1.00 98.44 307 LYS A O 1
ATOM 2466 N N . LEU A 1 308 ? -2.885 12.497 32.010 1.00 97.81 308 LEU A N 1
ATOM 2467 C CA . LEU A 1 308 ? -2.829 11.903 33.337 1.00 97.81 308 LEU A CA 1
ATOM 2468 C C . LEU A 1 308 ? -2.204 12.889 34.323 1.00 97.81 308 LEU A C 1
ATOM 2470 O O . LEU A 1 308 ? -1.099 13.383 34.110 1.00 97.81 308 LEU A O 1
ATOM 2474 N N . ASN A 1 309 ? -2.904 13.166 35.425 1.00 95.50 309 ASN A N 1
ATOM 2475 C CA . ASN A 1 309 ? -2.456 14.086 36.478 1.00 95.50 309 ASN A CA 1
ATOM 2476 C C . ASN A 1 309 ? -2.110 15.489 35.942 1.00 95.50 309 ASN A C 1
ATOM 2478 O O . ASN A 1 309 ? -1.173 16.136 36.409 1.00 95.50 309 ASN A O 1
ATOM 2482 N N . GLY A 1 310 ? -2.877 15.957 34.955 1.00 95.50 310 GLY A N 1
ATOM 2483 C CA . GLY A 1 310 ? -2.715 17.281 34.354 1.00 95.50 310 GLY A CA 1
ATOM 2484 C C . GLY A 1 310 ? -1.689 17.372 33.223 1.00 95.50 310 GLY A C 1
ATOM 2485 O O . GLY A 1 310 ? -1.652 18.411 32.575 1.00 95.50 310 GLY A O 1
ATOM 2486 N N . LYS A 1 311 ? -0.922 16.312 32.944 1.00 98.06 311 LYS A N 1
ATOM 2487 C CA . LYS A 1 311 ? 0.084 16.276 31.873 1.00 98.06 311 LYS A CA 1
ATOM 2488 C C . LYS A 1 311 ? -0.321 15.354 30.737 1.00 98.06 311 LYS A C 1
ATOM 2490 O O . LYS A 1 311 ? -0.995 14.356 30.976 1.00 98.06 311 LYS A O 1
ATOM 2495 N N . TYR A 1 312 ? 0.115 15.682 29.529 1.00 98.25 312 TYR A N 1
ATOM 2496 C CA . TYR A 1 312 ? -0.081 14.889 28.324 1.00 98.25 312 TYR A CA 1
ATOM 2497 C C . TYR A 1 312 ? 1.132 14.007 28.034 1.00 98.25 312 TYR A C 1
ATOM 2499 O O . TYR A 1 312 ? 2.275 14.396 28.285 1.00 98.25 312 TYR A O 1
ATOM 2507 N N . GLY A 1 313 ? 0.852 12.827 27.493 1.00 98.31 313 GLY A N 1
ATOM 2508 C CA . GLY A 1 313 ? 1.799 11.869 26.933 1.00 98.31 313 GLY A CA 1
ATOM 2509 C C . GLY A 1 313 ? 1.136 11.083 25.801 1.00 98.31 313 GLY A C 1
ATOM 2510 O O . GLY A 1 313 ? 0.010 11.389 25.401 1.00 98.31 313 GLY A O 1
ATOM 2511 N N . VAL A 1 314 ? 1.824 10.063 25.297 1.00 98.56 314 VAL A N 1
ATOM 2512 C CA . VAL A 1 314 ? 1.302 9.166 24.258 1.00 98.56 314 VAL A CA 1
ATOM 2513 C C . VAL A 1 314 ? 1.382 7.732 24.738 1.00 98.56 314 VAL A C 1
ATOM 2515 O O . VAL A 1 314 ? 2.410 7.305 25.271 1.00 98.56 314 VAL A O 1
ATOM 2518 N N . ILE A 1 315 ? 0.301 6.991 24.525 1.00 98.25 315 ILE A N 1
ATOM 2519 C CA . ILE A 1 315 ? 0.217 5.559 24.795 1.00 98.25 315 ILE A CA 1
ATOM 2520 C C . ILE A 1 315 ? -0.177 4.795 23.534 1.00 98.25 315 ILE A C 1
ATOM 2522 O O . ILE A 1 315 ? -0.807 5.351 22.636 1.00 98.25 315 ILE A O 1
ATOM 2526 N N . ASN A 1 316 ? 0.163 3.512 23.478 1.00 96.31 316 ASN A N 1
ATOM 2527 C CA . ASN A 1 316 ? -0.389 2.591 22.483 1.00 96.31 316 ASN A CA 1
ATOM 2528 C C . ASN A 1 316 ? -1.617 1.833 23.035 1.00 96.31 316 ASN A C 1
ATOM 2530 O O . ASN A 1 316 ? -2.012 2.003 24.192 1.00 96.31 316 ASN A O 1
ATOM 2534 N N . ALA A 1 317 ? -2.196 0.937 22.230 1.00 90.69 317 ALA A N 1
ATOM 2535 C CA . ALA A 1 317 ? -3.406 0.188 22.590 1.00 90.69 317 ALA A CA 1
ATOM 2536 C C . ALA A 1 317 ? -3.231 -0.768 23.789 1.00 90.69 317 ALA A C 1
ATOM 2538 O O . ALA A 1 317 ? -4.221 -1.210 24.376 1.00 90.69 317 ALA A O 1
ATOM 2539 N N . SER A 1 318 ? -1.996 -1.142 24.154 1.00 93.12 318 SER A N 1
ATOM 2540 C CA . SER A 1 318 ? -1.713 -1.936 25.362 1.00 93.12 318 SER A CA 1
ATOM 2541 C C . SER A 1 318 ? -1.534 -1.070 26.614 1.00 93.12 318 SER A C 1
ATOM 2543 O O . SER A 1 318 ? -1.453 -1.613 27.716 1.00 93.12 318 SER A O 1
ATOM 2545 N N . GLY A 1 319 ? -1.533 0.260 26.466 1.00 94.62 319 GLY A N 1
ATOM 2546 C CA . GLY A 1 319 ? -1.316 1.220 27.546 1.00 94.62 319 GLY A CA 1
ATOM 2547 C C . GLY A 1 319 ? 0.163 1.468 27.846 1.00 94.62 319 GLY A C 1
ATOM 2548 O O . GLY A 1 319 ? 0.481 2.100 28.856 1.00 94.62 319 GLY A O 1
ATOM 2549 N N . GLU A 1 320 ? 1.075 0.975 27.002 1.00 97.81 320 GLU A N 1
ATOM 2550 C CA . GLU A 1 320 ? 2.497 1.286 27.112 1.00 97.81 320 GLU A CA 1
ATOM 2551 C C . GLU A 1 320 ? 2.726 2.755 26.771 1.00 97.81 320 GLU A C 1
ATOM 2553 O O . GLU A 1 320 ? 2.196 3.277 25.792 1.00 97.81 320 GLU A O 1
ATOM 2558 N N . VAL A 1 321 ? 3.535 3.421 27.593 1.00 98.06 321 VAL A N 1
ATOM 2559 C CA . VAL A 1 321 ? 3.881 4.831 27.417 1.00 98.06 321 VAL A CA 1
ATOM 2560 C C . VAL A 1 321 ? 4.944 4.950 26.329 1.00 98.06 321 VAL A C 1
ATOM 2562 O O . VAL A 1 321 ? 6.092 4.564 26.541 1.00 98.06 321 VAL A O 1
ATOM 2565 N N . VAL A 1 322 ? 4.547 5.493 25.181 1.00 97.56 322 VAL A N 1
ATOM 2566 C CA . VAL A 1 322 ? 5.414 5.776 24.028 1.00 97.56 322 VAL A CA 1
ATOM 2567 C C . VAL A 1 322 ? 6.102 7.128 24.204 1.00 97.56 322 VAL A C 1
ATOM 2569 O O . VAL A 1 322 ? 7.302 7.253 23.970 1.00 97.56 322 VAL A O 1
ATOM 2572 N N . LEU A 1 323 ? 5.356 8.122 24.698 1.00 97.75 323 LEU A N 1
ATOM 2573 C CA . LEU A 1 323 ? 5.873 9.436 25.071 1.00 97.75 323 LEU A CA 1
ATOM 2574 C C . LEU A 1 323 ? 5.453 9.751 26.519 1.00 97.75 323 LEU A C 1
ATOM 2576 O O . LEU A 1 323 ? 4.266 9.628 26.835 1.00 97.75 323 LEU A O 1
ATOM 2580 N N . PRO A 1 324 ? 6.383 10.126 27.420 1.00 97.88 324 PRO A N 1
ATOM 2581 C CA . PRO A 1 324 ? 6.080 10.310 28.838 1.00 97.88 324 PRO A CA 1
ATOM 2582 C C . PRO A 1 324 ? 5.085 11.450 29.095 1.00 97.88 324 PRO A C 1
ATOM 2584 O O . PRO A 1 324 ? 5.005 12.411 28.330 1.00 97.88 324 PRO A O 1
ATOM 2587 N N . PHE A 1 325 ? 4.351 11.349 30.210 1.00 98.06 325 PHE A N 1
ATOM 2588 C CA . PHE A 1 325 ? 3.373 12.344 30.669 1.00 98.06 325 PHE A CA 1
ATOM 2589 C C . PHE A 1 325 ? 4.046 13.595 31.262 1.00 98.06 325 PHE A C 1
ATOM 2591 O O . PHE A 1 325 ? 3.889 13.894 32.446 1.00 98.06 325 PHE A O 1
ATOM 2598 N N . ASP A 1 326 ? 4.802 14.320 30.441 1.00 96.88 326 ASP A N 1
ATOM 2599 C CA . ASP A 1 326 ? 5.591 15.484 30.864 1.00 96.88 326 ASP A CA 1
ATOM 2600 C C . ASP A 1 326 ? 5.094 16.810 30.252 1.00 96.88 326 ASP A C 1
ATOM 2602 O O . ASP A 1 326 ? 5.472 17.893 30.719 1.00 96.88 326 ASP A O 1
ATOM 2606 N N . TYR A 1 327 ? 4.205 16.756 29.256 1.00 95.44 327 TYR A N 1
ATOM 2607 C CA . TYR A 1 327 ? 3.826 17.905 28.427 1.00 95.44 327 TYR A CA 1
ATOM 2608 C C . TYR A 1 327 ? 2.583 18.629 28.956 1.00 95.44 327 TYR A C 1
ATOM 2610 O O . TYR A 1 327 ? 1.640 18.005 29.433 1.00 95.44 327 TYR A O 1
ATOM 2618 N N . GLU A 1 328 ? 2.574 19.963 28.902 1.00 94.19 328 GLU A N 1
ATOM 2619 C CA . GLU A 1 328 ? 1.424 20.776 29.351 1.00 94.19 328 GLU A CA 1
ATOM 2620 C C . GLU A 1 328 ? 0.297 20.830 28.305 1.00 94.19 328 GLU A C 1
ATOM 2622 O O . GLU A 1 328 ? -0.867 21.045 28.648 1.00 94.19 328 GLU A O 1
ATOM 2627 N N . HIS A 1 329 ? 0.640 20.615 27.034 1.00 94.56 329 HIS A N 1
ATOM 2628 C CA . HIS A 1 329 ? -0.275 20.675 25.900 1.00 94.56 329 HIS A CA 1
ATOM 2629 C C . HIS A 1 329 ? -0.396 19.309 25.223 1.00 94.56 329 HIS A C 1
ATOM 2631 O O . HIS A 1 329 ? 0.513 18.482 25.292 1.00 94.56 329 HIS A O 1
ATOM 2637 N N . GLU A 1 330 ? -1.543 19.099 24.586 1.00 95.81 330 GLU A N 1
ATOM 2638 C CA . GLU A 1 330 ? -1.891 17.887 23.849 1.00 95.81 330 GLU A CA 1
ATOM 2639 C C . GLU A 1 330 ? -0.920 17.628 22.686 1.00 95.81 330 GLU A C 1
ATOM 2641 O O . GLU A 1 330 ? -0.493 18.566 22.007 1.00 95.81 330 GLU A O 1
ATOM 2646 N N . ILE A 1 331 ? -0.594 16.352 22.460 1.00 97.62 331 ILE A N 1
ATOM 2647 C CA . ILE A 1 331 ? 0.143 15.905 21.276 1.00 97.62 331 ILE A CA 1
ATOM 2648 C C . ILE A 1 331 ? -0.885 15.726 20.163 1.00 97.62 331 ILE A C 1
ATOM 2650 O O . ILE A 1 331 ? -1.876 15.036 20.378 1.00 97.62 331 ILE A O 1
ATOM 2654 N N . LYS A 1 332 ? -0.653 16.321 18.992 1.00 97.00 332 LYS A N 1
ATOM 2655 C CA . LYS A 1 332 ? -1.568 16.249 17.843 1.00 97.00 332 LYS A CA 1
ATOM 2656 C C . LYS A 1 332 ? -0.856 15.781 16.590 1.00 97.00 332 LYS A C 1
ATOM 2658 O O . LYS A 1 332 ? 0.353 15.974 16.470 1.00 97.00 332 LYS A O 1
ATOM 2663 N N . ASP A 1 333 ? -1.615 15.239 15.651 1.00 96.81 333 ASP A N 1
ATOM 2664 C CA . ASP A 1 333 ? -1.155 15.054 14.280 1.00 96.81 333 ASP A CA 1
ATOM 2665 C C . ASP A 1 333 ? -0.876 16.415 13.615 1.00 96.81 333 ASP A C 1
ATOM 2667 O O . ASP A 1 333 ? -1.481 17.442 13.952 1.00 96.81 333 ASP A O 1
ATOM 2671 N N . SER A 1 334 ? 0.070 16.439 12.677 1.00 94.69 334 SER A N 1
ATOM 2672 C CA . SER A 1 334 ? 0.229 17.547 11.741 1.00 94.69 334 SER A CA 1
ATOM 2673 C C . SER A 1 334 ? -1.013 17.676 10.857 1.00 94.69 334 SER A C 1
ATOM 2675 O O . SER A 1 334 ? -1.796 16.742 10.727 1.00 94.69 334 SER A O 1
ATOM 2677 N N . GLU A 1 335 ? -1.192 18.830 10.210 1.00 91.50 335 GLU A N 1
ATOM 2678 C CA . GLU A 1 335 ? -2.347 19.066 9.325 1.00 91.50 335 GLU A CA 1
ATOM 2679 C C . GLU A 1 335 ? -2.446 18.036 8.185 1.00 91.50 335 GLU A C 1
ATOM 2681 O O . GLU A 1 335 ? -3.540 17.727 7.727 1.00 91.50 335 GLU A O 1
ATOM 2686 N N . ASP A 1 336 ? -1.309 17.495 7.742 1.00 89.69 336 ASP A N 1
ATOM 2687 C CA . ASP A 1 336 ? -1.226 16.442 6.728 1.00 89.69 336 ASP A CA 1
ATOM 2688 C C . ASP A 1 336 ? -1.069 15.026 7.315 1.00 89.69 336 ASP A C 1
ATOM 2690 O O . ASP A 1 336 ? -0.805 14.088 6.565 1.00 89.69 336 ASP A O 1
ATOM 2694 N N . GLU A 1 337 ? -1.205 14.873 8.638 1.00 91.12 337 GLU A N 1
ATOM 2695 C CA . GLU A 1 337 ? -1.156 13.596 9.366 1.00 91.12 337 GLU A CA 1
ATOM 2696 C C . GLU A 1 337 ? 0.150 12.804 9.156 1.00 91.12 337 GLU A C 1
ATOM 2698 O O . GLU A 1 337 ? 0.192 11.571 9.182 1.00 91.12 337 GLU A O 1
ATOM 2703 N N . THR A 1 338 ? 1.258 13.513 8.918 1.00 89.19 338 THR A N 1
ATOM 2704 C CA . THR A 1 338 ? 2.551 12.890 8.615 1.00 89.19 338 THR A CA 1
ATOM 2705 C C . THR A 1 338 ? 3.545 12.859 9.775 1.00 89.19 338 THR A C 1
ATOM 2707 O O . THR A 1 338 ? 4.480 12.052 9.737 1.00 89.19 338 THR A O 1
ATOM 2710 N N . PHE A 1 339 ? 3.366 13.702 10.792 1.00 94.69 339 PHE A N 1
ATOM 2711 C CA . PHE A 1 339 ? 4.191 13.779 12.003 1.00 94.69 339 PHE A CA 1
ATOM 2712 C C . PHE A 1 339 ? 3.382 14.322 13.184 1.00 94.69 339 PHE A C 1
ATOM 2714 O O . PHE A 1 339 ? 2.244 14.739 12.999 1.00 94.69 339 PHE A O 1
ATOM 2721 N N . TYR A 1 340 ? 3.970 14.367 14.384 1.00 97.19 340 TYR A N 1
ATOM 2722 C CA . TYR A 1 340 ? 3.271 14.865 15.575 1.00 97.19 340 TYR A CA 1
ATOM 2723 C C . TYR A 1 340 ? 3.831 16.194 16.067 1.00 97.19 340 TYR A C 1
ATOM 2725 O O . TYR A 1 340 ? 5.034 16.464 15.978 1.00 97.19 340 TYR A O 1
ATOM 2733 N N . VAL A 1 341 ? 2.951 17.015 16.631 1.00 96.88 341 VAL A N 1
ATOM 2734 C CA . VAL A 1 341 ? 3.259 18.363 17.098 1.00 96.88 341 VAL A CA 1
ATOM 2735 C C . VAL A 1 341 ? 2.766 18.599 18.519 1.00 96.88 341 VAL A C 1
ATOM 2737 O O . VAL A 1 341 ? 1.731 18.081 18.938 1.00 96.88 341 VAL A O 1
ATOM 2740 N N . ILE A 1 342 ? 3.498 19.437 19.250 1.00 95.75 342 ILE A N 1
ATOM 2741 C CA . ILE A 1 342 ? 3.046 20.033 20.509 1.00 95.75 342 ILE A CA 1
ATOM 2742 C C . ILE A 1 342 ? 3.207 21.544 20.385 1.00 95.75 342 ILE A C 1
ATOM 2744 O O . ILE A 1 342 ? 4.319 22.035 20.168 1.00 95.75 342 ILE A O 1
ATOM 2748 N N . ALA A 1 343 ? 2.099 22.273 20.513 1.00 90.31 343 ALA A N 1
ATOM 2749 C CA . ALA A 1 343 ? 2.114 23.731 20.550 1.00 90.31 343 ALA A CA 1
ATOM 2750 C C . ALA A 1 343 ? 2.771 24.227 21.845 1.00 90.31 343 ALA A C 1
ATOM 2752 O O . ALA A 1 343 ? 2.468 23.721 22.925 1.00 90.31 343 ALA A O 1
ATOM 2753 N N . GLU A 1 344 ? 3.655 25.220 21.742 1.00 80.25 344 GLU A N 1
ATOM 2754 C CA . GLU A 1 344 ? 4.228 25.934 22.889 1.00 80.25 344 GLU A CA 1
ATOM 2755 C C . GLU A 1 344 ? 3.600 27.345 22.957 1.00 80.25 344 GLU A C 1
ATOM 2757 O O . GLU A 1 344 ? 3.381 27.992 21.933 1.00 80.25 344 GLU A O 1
ATOM 2762 N N . GLU A 1 345 ? 3.250 27.833 24.154 1.00 72.50 345 GLU A N 1
ATOM 2763 C CA . GLU A 1 345 ? 2.597 29.143 24.305 1.00 72.50 345 GLU A CA 1
ATOM 2764 C C . GLU A 1 345 ? 3.472 30.306 23.803 1.00 72.50 345 GLU A C 1
ATOM 2766 O O . GLU A 1 345 ? 4.593 30.508 24.269 1.00 72.50 345 GLU A O 1
ATOM 2771 N N . GLY A 1 346 ? 2.903 31.151 22.934 1.00 67.69 346 GLY A N 1
ATOM 2772 C CA . GLY A 1 346 ? 3.469 32.456 22.573 1.00 67.69 346 GLY A CA 1
ATOM 2773 C C . GLY A 1 346 ? 4.514 32.454 21.455 1.00 67.69 346 GLY A C 1
ATOM 2774 O O . GLY A 1 346 ? 5.081 33.512 21.186 1.00 67.69 346 GLY A O 1
ATOM 2775 N N . GLU A 1 347 ? 4.740 31.319 20.796 1.00 66.19 347 GLU A N 1
ATOM 2776 C CA . GLU A 1 347 ? 5.699 31.157 19.699 1.00 66.19 347 GLU A CA 1
ATOM 2777 C C . GLU A 1 347 ? 5.016 30.503 18.484 1.00 66.19 347 GLU A C 1
ATOM 2779 O O . GLU A 1 347 ? 4.123 29.673 18.637 1.00 66.19 347 GLU A O 1
ATOM 2784 N N . ASP A 1 348 ? 5.456 30.839 17.266 1.00 74.94 348 ASP A N 1
ATOM 2785 C CA . ASP A 1 348 ? 4.992 30.168 16.034 1.00 74.94 348 AS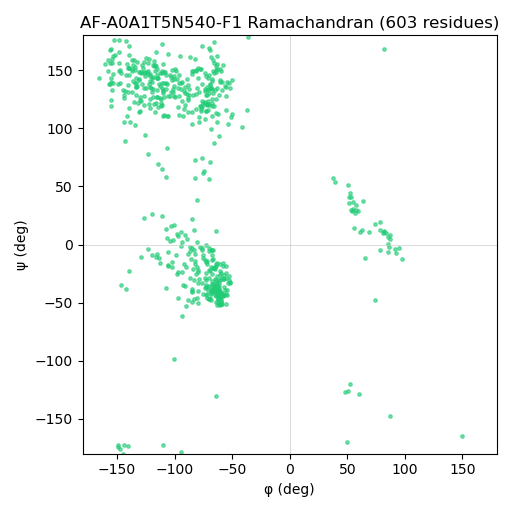P A CA 1
ATOM 2786 C C . ASP A 1 348 ? 5.623 28.759 15.875 1.00 74.94 348 ASP A C 1
ATOM 2788 O O . ASP A 1 348 ? 5.210 27.951 15.041 1.00 74.94 348 ASP A O 1
ATOM 2792 N N . SER A 1 349 ? 6.642 28.433 16.680 1.00 81.38 349 SER A N 1
ATOM 2793 C CA . SER A 1 349 ? 7.341 27.145 16.650 1.00 81.38 349 SER A CA 1
ATOM 2794 C C . SER A 1 349 ? 6.710 26.103 17.571 1.00 81.38 349 SER A C 1
ATOM 2796 O O . SER A 1 349 ? 6.340 26.407 18.700 1.00 81.38 349 SER A O 1
ATOM 2798 N N . HIS A 1 350 ? 6.690 24.855 17.114 1.00 92.06 350 HIS A N 1
ATOM 2799 C CA . HIS A 1 350 ? 6.169 23.694 17.828 1.00 92.06 350 HIS A CA 1
ATOM 2800 C C . HIS A 1 350 ? 7.291 22.684 18.090 1.00 92.06 350 HIS A C 1
ATOM 2802 O O . HIS A 1 350 ? 8.271 22.624 17.339 1.00 92.06 350 HIS A O 1
ATOM 2808 N N . LEU A 1 351 ? 7.145 21.853 19.126 1.00 94.62 351 LEU A N 1
ATOM 2809 C CA . LEU A 1 351 ? 7.952 20.636 19.235 1.00 94.62 351 LEU A CA 1
ATOM 2810 C C . LEU A 1 351 ? 7.460 19.653 18.177 1.00 94.62 351 LEU A C 1
ATOM 2812 O O . LEU A 1 351 ? 6.287 19.285 18.186 1.00 94.62 351 LEU A O 1
ATOM 2816 N N . ILE A 1 352 ? 8.353 19.245 17.280 1.00 95.44 352 ILE A N 1
ATOM 2817 C CA . ILE A 1 352 ? 8.047 18.323 16.187 1.00 95.44 352 ILE A CA 1
ATOM 2818 C C . ILE A 1 352 ? 8.638 16.958 16.508 1.00 95.44 352 ILE A C 1
ATOM 2820 O O . ILE A 1 352 ? 9.839 16.847 16.773 1.00 95.44 352 ILE A O 1
ATOM 2824 N N . PHE A 1 353 ? 7.811 15.923 16.437 1.00 97.06 353 PHE A N 1
ATOM 2825 C CA . PHE A 1 353 ? 8.208 14.536 16.630 1.00 97.06 353 PHE A CA 1
ATOM 2826 C C . PHE A 1 353 ? 8.018 13.750 15.337 1.00 97.06 353 PHE A C 1
ATOM 2828 O O . PHE A 1 353 ? 7.056 13.981 14.610 1.00 97.06 353 PHE A O 1
ATOM 2835 N N . SER A 1 354 ? 8.921 12.814 15.055 1.00 95.19 354 SER A N 1
ATOM 2836 C CA . SER A 1 354 ? 8.760 11.876 13.943 1.00 95.19 354 SER A CA 1
ATOM 2837 C C . SER A 1 354 ? 7.576 10.929 14.158 1.00 95.19 354 SER A C 1
ATOM 2839 O O . SER A 1 354 ? 7.004 10.856 15.244 1.00 95.19 354 SER A O 1
ATOM 2841 N N . ASP A 1 355 ? 7.281 10.128 13.140 1.00 89.56 355 ASP A N 1
ATOM 2842 C CA . ASP A 1 355 ? 6.345 8.999 13.166 1.00 89.56 355 ASP A CA 1
ATOM 2843 C C . ASP A 1 355 ? 6.652 7.959 14.265 1.00 89.56 355 ASP A C 1
ATOM 2845 O O . ASP A 1 355 ? 5.774 7.200 14.665 1.00 89.56 355 ASP A O 1
ATOM 2849 N N . GLN A 1 356 ? 7.876 7.965 14.803 1.00 91.12 356 GLN A N 1
ATOM 2850 C CA . GLN A 1 356 ? 8.323 7.112 15.910 1.00 91.12 356 GLN A CA 1
ATOM 2851 C C . GLN A 1 356 ? 8.409 7.852 17.257 1.00 91.12 356 GLN A C 1
ATOM 2853 O O . GLN A 1 356 ? 9.070 7.379 18.180 1.00 91.12 356 GLN A O 1
ATOM 2858 N N . PHE A 1 357 ? 7.786 9.029 17.374 1.00 95.19 357 PHE A N 1
ATOM 2859 C CA . PHE A 1 357 ? 7.818 9.885 18.568 1.00 95.19 357 PHE A CA 1
ATOM 2860 C C . PHE A 1 357 ? 9.231 10.331 18.991 1.00 95.19 357 PHE A C 1
ATOM 2862 O O . PHE A 1 357 ? 9.485 10.623 20.162 1.00 95.19 357 PHE A O 1
ATOM 2869 N N . VAL A 1 358 ? 10.167 10.444 18.040 1.00 95.88 358 VAL A N 1
ATOM 2870 C CA . VAL A 1 358 ? 11.496 11.026 18.290 1.00 95.88 358 VAL A CA 1
ATOM 2871 C C . VAL A 1 358 ? 11.437 12.535 18.075 1.00 95.88 358 VAL A C 1
ATOM 2873 O O . VAL A 1 358 ? 11.038 12.987 17.006 1.00 95.88 358 VAL A O 1
ATOM 2876 N N . LEU A 1 359 ? 11.864 13.324 19.066 1.00 96.06 359 LEU A N 1
ATOM 2877 C CA . LEU A 1 359 ? 11.922 14.784 18.945 1.00 96.06 359 LEU A CA 1
ATOM 2878 C C . LEU A 1 359 ? 12.927 15.195 17.856 1.00 96.06 359 LEU A C 1
ATOM 2880 O O . LEU A 1 359 ? 14.136 15.046 18.032 1.00 96.06 359 LEU A O 1
ATOM 2884 N N . LEU A 1 360 ? 12.426 15.769 16.764 1.00 95.00 360 LEU A N 1
ATOM 2885 C CA . LEU A 1 360 ? 13.227 16.280 15.649 1.00 95.00 360 LEU A CA 1
ATOM 2886 C C . LEU A 1 360 ? 13.747 17.695 15.918 1.00 95.00 360 LEU A C 1
ATOM 2888 O O . LEU A 1 360 ? 14.820 18.072 15.446 1.00 95.00 360 LEU A O 1
ATOM 2892 N N . GLY A 1 361 ? 12.996 18.489 16.683 1.00 92.62 361 GLY A N 1
ATOM 2893 C CA . GLY A 1 361 ? 13.391 19.839 17.068 1.00 92.62 361 GLY A CA 1
ATOM 2894 C C . GLY A 1 361 ? 12.211 20.779 17.269 1.00 92.62 361 GLY A C 1
ATOM 2895 O O . GLY A 1 361 ? 11.069 20.347 17.412 1.00 92.62 361 GLY A O 1
ATOM 2896 N N . ARG A 1 362 ? 12.522 22.079 17.298 1.00 92.44 362 ARG A N 1
ATOM 2897 C CA . ARG A 1 362 ? 11.541 23.167 17.367 1.00 92.44 362 ARG A CA 1
ATOM 2898 C C . ARG A 1 362 ? 11.447 23.851 16.016 1.00 92.44 362 ARG A C 1
ATOM 2900 O O . ARG A 1 362 ? 12.399 24.524 15.618 1.00 92.44 362 ARG A O 1
ATOM 2907 N N . PHE A 1 363 ? 10.321 23.678 15.336 1.00 91.62 363 PHE A N 1
ATOM 2908 C CA . PHE A 1 363 ? 10.094 24.227 14.001 1.00 91.62 363 PHE A CA 1
ATOM 2909 C C . PHE A 1 363 ? 8.661 24.729 13.868 1.00 91.62 363 PHE A C 1
ATOM 2911 O O . PHE A 1 363 ? 7.766 24.264 14.567 1.00 91.62 363 PHE A O 1
ATOM 2918 N N . ASP A 1 364 ? 8.445 25.673 12.960 1.00 91.38 364 ASP A N 1
ATOM 2919 C CA . ASP A 1 364 ? 7.096 25.967 12.476 1.00 91.38 364 ASP A CA 1
ATOM 2920 C C . ASP A 1 364 ? 6.636 24.786 11.587 1.00 91.38 364 ASP A C 1
ATOM 2922 O O . ASP A 1 364 ? 7.326 24.480 10.602 1.00 91.38 364 ASP A O 1
ATOM 2926 N N . PRO A 1 365 ? 5.515 24.107 11.917 1.00 92.44 365 PRO A N 1
ATOM 2927 C CA . PRO A 1 365 ? 5.008 22.963 11.161 1.00 92.44 365 PRO A CA 1
ATOM 2928 C C . PRO A 1 365 ? 4.837 23.230 9.660 1.00 92.44 365 PRO A C 1
ATOM 2930 O O . PRO A 1 365 ? 5.055 22.323 8.862 1.00 92.44 365 PRO A O 1
ATOM 2933 N N . ALA A 1 366 ? 4.545 24.471 9.249 1.00 92.50 366 ALA A N 1
ATOM 2934 C CA . ALA A 1 366 ? 4.371 24.833 7.839 1.00 92.50 366 ALA A CA 1
ATOM 2935 C C . ALA A 1 366 ? 5.654 24.664 6.995 1.00 92.50 366 ALA A C 1
ATOM 2937 O O . ALA A 1 366 ? 5.607 24.643 5.761 1.00 92.50 366 ALA A O 1
ATOM 2938 N N . PHE A 1 367 ? 6.814 24.550 7.648 1.00 94.12 367 PHE A N 1
ATOM 2939 C CA . PHE A 1 367 ? 8.119 24.365 7.012 1.00 94.12 367 PHE A CA 1
ATOM 2940 C C . PHE A 1 367 ? 8.674 22.947 7.168 1.00 94.12 367 PHE A C 1
ATOM 2942 O O . PHE A 1 367 ? 9.802 22.695 6.742 1.00 94.12 367 PHE A O 1
ATOM 2949 N N . VAL A 1 368 ? 7.903 22.022 7.739 1.00 95.31 368 VAL A N 1
ATOM 2950 C CA . VAL A 1 368 ? 8.278 20.615 7.888 1.00 95.31 368 VAL A CA 1
ATOM 2951 C C . VAL A 1 368 ? 7.538 19.791 6.844 1.00 95.31 368 VAL A C 1
ATOM 2953 O O . VAL A 1 368 ? 6.333 19.924 6.673 1.00 95.31 368 VAL A O 1
ATOM 2956 N N . LYS A 1 369 ? 8.263 18.937 6.121 1.00 95.19 369 LYS A N 1
ATOM 2957 C CA . LYS A 1 369 ? 7.6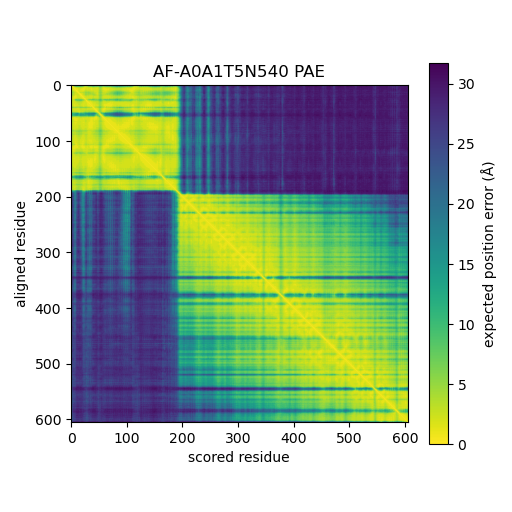82 18.020 5.134 1.00 95.19 369 LYS A CA 1
ATOM 2958 C C . LYS A 1 369 ? 8.190 16.611 5.363 1.00 95.19 369 LYS A C 1
ATOM 2960 O O . LYS A 1 369 ? 9.402 16.395 5.333 1.00 95.19 369 LYS A O 1
ATOM 2965 N N . ARG A 1 370 ? 7.292 15.635 5.491 1.00 93.94 370 ARG A N 1
ATOM 2966 C CA . ARG A 1 370 ? 7.678 14.224 5.390 1.00 93.94 370 ARG A CA 1
ATOM 2967 C C . ARG A 1 370 ? 7.962 13.875 3.928 1.00 93.94 370 ARG A C 1
ATOM 2969 O O . ARG A 1 370 ? 7.207 14.231 3.024 1.00 93.94 370 ARG A O 1
ATOM 2976 N N . ARG A 1 371 ? 9.073 13.189 3.678 1.00 93.38 371 ARG A N 1
ATOM 2977 C CA . ARG A 1 371 ? 9.496 12.700 2.363 1.00 93.38 371 ARG A CA 1
ATOM 2978 C C . ARG A 1 371 ? 9.677 11.191 2.429 1.00 93.38 371 ARG A C 1
ATOM 2980 O O . ARG A 1 371 ? 10.242 10.679 3.390 1.00 93.38 371 ARG A O 1
ATOM 2987 N N . SER A 1 372 ? 9.220 10.516 1.384 1.00 89.81 372 SER A N 1
ATOM 2988 C CA . SER A 1 372 ? 9.431 9.087 1.180 1.00 89.81 372 SER A CA 1
ATOM 2989 C C . SER A 1 372 ? 10.702 8.848 0.367 1.00 89.81 372 SER A C 1
ATOM 2991 O O . SER A 1 372 ? 10.959 9.556 -0.614 1.00 89.81 372 SER A O 1
ATOM 2993 N N . ILE A 1 373 ? 11.508 7.876 0.794 1.00 87.19 373 ILE A N 1
ATOM 2994 C CA . ILE A 1 373 ? 12.643 7.350 0.039 1.00 87.19 373 ILE A CA 1
ATOM 2995 C C . ILE A 1 373 ? 12.790 5.845 0.295 1.00 87.19 373 ILE A C 1
ATOM 2997 O O . ILE A 1 373 ? 12.769 5.392 1.435 1.00 87.19 373 ILE A O 1
ATOM 3001 N N . TYR A 1 374 ? 12.965 5.055 -0.758 1.00 82.44 374 TYR A N 1
ATOM 3002 C CA . TYR A 1 374 ? 13.145 3.608 -0.659 1.00 82.44 374 TYR A CA 1
ATOM 3003 C C . TYR A 1 374 ? 14.583 3.250 -0.298 1.00 82.44 374 TYR A C 1
ATOM 3005 O O . TYR A 1 374 ? 15.538 3.757 -0.903 1.00 82.44 374 TYR A O 1
ATOM 3013 N N . HIS A 1 375 ? 14.745 2.330 0.655 1.00 71.31 375 HIS A N 1
ATOM 3014 C CA . HIS A 1 375 ? 16.056 1.869 1.089 1.00 71.31 375 HIS A CA 1
ATOM 3015 C C . HIS A 1 375 ? 16.791 1.193 -0.068 1.00 71.31 375 HIS A C 1
ATOM 3017 O O . HIS A 1 375 ? 16.407 0.120 -0.528 1.00 71.31 375 HIS A O 1
ATOM 3023 N N . CYS A 1 376 ? 17.876 1.807 -0.548 1.00 65.50 376 CYS A N 1
ATOM 3024 C CA . CYS A 1 376 ? 18.722 1.206 -1.579 1.00 65.50 376 CYS A CA 1
ATOM 3025 C C . CYS A 1 376 ? 17.943 0.754 -2.842 1.00 65.50 376 CYS A C 1
ATOM 3027 O O . CYS A 1 376 ? 18.345 -0.203 -3.492 1.00 65.50 376 CYS A O 1
ATOM 3029 N N . GLY A 1 377 ? 16.831 1.402 -3.205 1.00 57.62 377 GLY A N 1
ATOM 3030 C CA . GLY A 1 377 ? 16.018 0.984 -4.359 1.00 57.62 377 GLY A CA 1
ATOM 3031 C C . GLY A 1 377 ? 15.273 -0.348 -4.183 1.00 57.62 377 GLY A C 1
ATOM 3032 O O . GLY A 1 377 ? 14.729 -0.864 -5.160 1.00 57.62 377 GLY A O 1
ATOM 3033 N N . ASN A 1 378 ? 15.230 -0.895 -2.962 1.00 63.84 378 ASN A N 1
ATOM 3034 C CA . ASN A 1 378 ? 14.292 -1.941 -2.590 1.00 63.84 378 ASN A CA 1
ATOM 3035 C C . ASN A 1 378 ? 12.921 -1.305 -2.319 1.00 63.84 378 ASN A C 1
ATOM 3037 O O . ASN A 1 378 ? 12.714 -0.664 -1.290 1.00 63.84 378 ASN A O 1
ATOM 3041 N N . PHE A 1 379 ? 11.982 -1.482 -3.248 1.00 64.56 379 PHE A N 1
ATOM 3042 C CA . PHE A 1 379 ? 10.642 -0.896 -3.152 1.00 64.56 379 PHE A CA 1
ATOM 3043 C C . PHE A 1 379 ? 9.773 -1.497 -2.034 1.00 64.56 379 PHE A C 1
ATOM 3045 O O . PHE A 1 379 ? 8.675 -1.003 -1.804 1.00 64.56 379 PHE A O 1
ATOM 3052 N N . SER A 1 380 ? 10.247 -2.531 -1.325 1.00 64.50 380 SER A N 1
ATOM 3053 C CA . SER A 1 380 ? 9.548 -3.091 -0.162 1.00 64.50 380 SER A CA 1
ATOM 3054 C C . SER A 1 380 ? 9.860 -2.380 1.159 1.00 64.50 380 SER A C 1
ATOM 3056 O O . SER A 1 380 ? 9.193 -2.647 2.152 1.00 64.50 380 SER A O 1
ATOM 3058 N N . GLU A 1 381 ? 10.890 -1.528 1.208 1.00 70.94 381 GLU A N 1
ATOM 3059 C CA . GLU A 1 381 ? 11.349 -0.854 2.431 1.00 70.94 381 GLU A CA 1
ATOM 3060 C C . GLU A 1 381 ? 11.321 0.665 2.234 1.00 70.94 381 GLU A C 1
ATOM 3062 O O . GLU A 1 381 ? 12.337 1.314 1.964 1.00 70.94 381 GLU A O 1
ATOM 3067 N N . GLU A 1 382 ? 10.121 1.231 2.324 1.00 82.31 382 GLU A N 1
ATOM 3068 C CA . GLU A 1 382 ? 9.920 2.676 2.344 1.00 82.31 382 GLU A CA 1
ATOM 3069 C C . GLU A 1 382 ? 10.427 3.266 3.666 1.00 82.31 382 GLU A C 1
ATOM 3071 O O . GLU A 1 382 ? 10.103 2.781 4.750 1.00 82.31 382 GLU A O 1
ATOM 3076 N N . VAL A 1 383 ? 11.235 4.321 3.577 1.00 86.88 383 VAL A N 1
ATOM 3077 C CA . VAL A 1 383 ? 11.753 5.054 4.732 1.00 86.88 383 VAL A CA 1
ATOM 3078 C C . VAL A 1 383 ? 11.261 6.492 4.670 1.00 86.88 383 VAL A C 1
ATOM 3080 O O . VAL A 1 383 ? 11.366 7.162 3.639 1.00 86.88 383 VAL A O 1
ATOM 3083 N N . PHE A 1 384 ? 10.778 6.995 5.804 1.00 90.88 384 PHE A N 1
ATOM 3084 C CA . PHE A 1 384 ? 10.410 8.395 5.949 1.00 90.88 384 PHE A CA 1
ATOM 3085 C C . PHE A 1 384 ? 11.579 9.231 6.469 1.00 90.88 384 PHE A C 1
ATOM 3087 O O . PHE A 1 384 ? 12.241 8.894 7.454 1.00 90.88 384 PHE A O 1
ATOM 3094 N N . ILE A 1 385 ? 11.817 10.355 5.800 1.00 94.25 385 ILE A N 1
ATOM 3095 C CA . ILE A 1 385 ? 12.738 11.402 6.242 1.00 94.25 385 ILE A CA 1
ATOM 3096 C C . ILE A 1 385 ? 11.999 12.739 6.301 1.00 94.25 385 ILE A C 1
ATOM 3098 O O . ILE A 1 385 ? 10.965 12.921 5.660 1.00 94.25 385 ILE A O 1
ATOM 3102 N N . PHE A 1 386 ? 12.540 13.700 7.036 1.00 96.38 386 PHE A N 1
ATOM 3103 C CA . PHE A 1 386 ? 11.910 14.995 7.268 1.00 96.38 386 PHE A CA 1
ATOM 3104 C C . PHE A 1 386 ? 12.732 16.111 6.631 1.00 96.38 386 PHE A C 1
ATOM 3106 O O . PHE A 1 386 ? 13.891 16.330 6.975 1.00 96.38 386 PHE A O 1
ATOM 3113 N N . GLU A 1 387 ? 12.132 16.824 5.684 1.00 96.62 387 GLU A N 1
ATOM 3114 C CA . GLU A 1 387 ? 12.674 18.050 5.111 1.00 96.62 387 GLU A CA 1
ATOM 3115 C C . GLU A 1 387 ? 12.220 19.249 5.943 1.00 96.62 387 GLU A C 1
ATOM 3117 O O . GLU A 1 387 ? 11.040 19.589 5.973 1.00 96.62 387 GLU A O 1
ATOM 3122 N N . ILE A 1 388 ? 13.181 19.906 6.590 1.00 96.38 388 ILE A N 1
ATOM 3123 C CA . ILE A 1 388 ? 12.984 21.184 7.269 1.00 96.38 388 ILE A CA 1
ATOM 3124 C C . ILE A 1 388 ? 13.409 22.285 6.308 1.00 96.38 388 ILE A C 1
ATOM 3126 O O . ILE A 1 388 ? 14.592 22.417 5.981 1.00 96.38 388 ILE A O 1
ATOM 3130 N N . LEU A 1 389 ? 12.451 23.070 5.835 1.00 96.62 389 LEU A N 1
ATOM 3131 C CA . LEU A 1 389 ? 12.697 24.170 4.917 1.00 96.62 389 LEU A CA 1
ATOM 3132 C C . LEU A 1 389 ? 13.263 25.388 5.646 1.00 96.62 389 LEU A C 1
ATOM 3134 O O . LEU A 1 389 ? 13.001 25.646 6.820 1.00 96.62 389 LEU A O 1
ATOM 3138 N N . LYS A 1 390 ? 14.049 26.177 4.914 1.00 94.62 390 LYS A N 1
ATOM 3139 C CA . LYS A 1 390 ? 14.547 27.464 5.389 1.00 94.62 390 LYS A CA 1
ATOM 3140 C C . LYS A 1 390 ? 13.384 28.369 5.816 1.00 94.62 390 LYS A C 1
ATOM 3142 O O . LYS A 1 390 ? 12.506 28.676 5.014 1.00 94.62 390 LYS A O 1
ATOM 3147 N N . HIS A 1 391 ? 13.474 28.893 7.034 1.00 89.00 391 HIS A N 1
ATOM 3148 C CA . HIS A 1 391 ? 12.529 29.853 7.612 1.00 89.00 391 HIS A CA 1
ATOM 3149 C C . HIS A 1 391 ? 13.240 30.786 8.607 1.00 89.00 391 HIS A C 1
ATOM 3151 O O . HIS A 1 391 ? 14.460 30.713 8.767 1.00 89.00 391 HIS A O 1
ATOM 3157 N N . GLN A 1 392 ? 12.513 31.648 9.318 1.00 84.75 392 GLN A N 1
ATOM 3158 C CA . GLN A 1 392 ? 13.111 32.661 10.200 1.00 84.75 392 GLN A CA 1
ATOM 3159 C C . GLN A 1 392 ? 14.027 32.098 11.311 1.00 84.75 392 GLN A C 1
ATOM 3161 O O . GLN A 1 392 ? 15.010 32.748 11.663 1.00 84.75 392 GLN A O 1
ATOM 3166 N N . HIS A 1 393 ? 13.783 30.871 11.793 1.00 80.44 393 HIS A N 1
ATOM 3167 C CA . HIS A 1 393 ? 14.608 30.204 12.817 1.00 80.44 393 HIS A CA 1
ATOM 3168 C C . HIS A 1 393 ? 15.587 29.153 12.253 1.00 80.44 393 HIS A C 1
ATOM 3170 O O . HIS A 1 393 ? 16.285 28.491 13.012 1.00 80.44 393 HIS A O 1
ATOM 3176 N N . GLN A 1 394 ? 15.663 28.993 10.925 1.00 85.94 394 GLN A N 1
ATOM 3177 C CA . GLN A 1 394 ? 16.438 27.941 10.251 1.00 85.94 394 GLN A CA 1
ATOM 3178 C C . GLN A 1 394 ? 17.028 28.511 8.962 1.00 85.94 394 GLN A C 1
ATOM 3180 O O . GLN A 1 394 ? 16.324 28.734 7.981 1.00 85.94 394 GLN A O 1
ATOM 3185 N N . SER A 1 395 ? 18.335 28.775 8.958 1.00 91.00 395 SER A N 1
ATOM 3186 C CA . SER A 1 395 ? 18.981 29.570 7.901 1.00 91.00 395 SER A CA 1
ATOM 3187 C C . SER A 1 395 ? 19.101 28.857 6.545 1.00 91.00 395 SER A C 1
ATOM 3189 O O . SER A 1 395 ? 19.349 29.514 5.528 1.00 91.00 395 SER A O 1
ATOM 3191 N N . HIS A 1 396 ? 18.900 27.539 6.515 1.00 94.31 396 HIS A N 1
ATOM 3192 C CA . HIS A 1 396 ? 19.009 26.691 5.329 1.00 94.31 396 HIS A CA 1
ATOM 3193 C C . HIS A 1 396 ? 18.132 25.441 5.435 1.00 94.31 396 HIS A C 1
ATOM 3195 O O . HIS A 1 396 ? 17.809 25.025 6.542 1.00 94.31 396 HIS A O 1
ATOM 3201 N N . ASN A 1 397 ? 17.850 24.772 4.317 1.00 97.69 397 ASN A N 1
ATOM 3202 C CA . ASN A 1 397 ? 17.127 23.503 4.359 1.00 97.69 397 ASN A CA 1
ATOM 3203 C C . ASN A 1 397 ? 17.963 22.404 5.045 1.00 97.69 397 ASN A C 1
ATOM 3205 O O . ASN A 1 397 ? 19.203 22.416 4.973 1.00 97.69 397 ASN A O 1
ATOM 3209 N N . ILE A 1 398 ? 17.288 21.464 5.706 1.00 97.31 398 ILE A N 1
ATOM 3210 C CA . ILE A 1 398 ? 17.864 20.271 6.340 1.00 97.31 398 ILE A CA 1
ATOM 3211 C C . ILE A 1 398 ? 17.019 19.050 5.961 1.00 97.31 398 ILE A C 1
ATOM 3213 O O . ILE A 1 398 ? 15.804 19.155 5.847 1.00 97.31 398 ILE A O 1
ATOM 3217 N N . LEU A 1 399 ? 17.661 17.904 5.748 1.00 97.44 399 LEU A N 1
ATOM 3218 C CA . LEU A 1 399 ? 17.038 16.583 5.764 1.00 97.44 399 LEU A CA 1
ATOM 3219 C C . LEU A 1 399 ? 17.406 15.883 7.072 1.00 97.44 399 LEU A C 1
ATOM 3221 O O . LEU A 1 399 ? 18.592 15.798 7.399 1.00 97.44 399 LEU A O 1
ATOM 3225 N N . LEU A 1 400 ? 16.404 15.392 7.792 1.00 96.69 400 LEU A N 1
ATOM 3226 C CA . LEU A 1 400 ? 16.533 14.622 9.027 1.00 96.69 400 LEU A CA 1
ATOM 3227 C C . LEU A 1 400 ? 16.012 13.197 8.816 1.00 96.69 400 LEU A C 1
ATOM 3229 O O . LEU A 1 400 ? 15.019 13.011 8.118 1.00 96.69 400 LEU A O 1
ATOM 3233 N N . SER A 1 401 ? 16.633 12.192 9.426 1.00 94.25 401 SER A N 1
ATOM 3234 C CA . SER A 1 401 ? 16.026 10.859 9.543 1.00 94.25 401 SER A CA 1
ATOM 3235 C C . SER A 1 401 ? 14.832 10.878 10.510 1.00 94.25 401 SER A C 1
ATOM 3237 O O . SER A 1 401 ? 14.663 11.823 11.284 1.00 94.25 401 SER A O 1
ATOM 3239 N N . SER A 1 402 ? 14.052 9.793 10.552 1.00 91.69 402 SER A N 1
ATOM 3240 C CA . SER A 1 402 ? 13.037 9.568 11.597 1.00 91.69 402 SER A CA 1
ATOM 3241 C C . SER A 1 402 ? 13.614 9.495 13.019 1.00 91.69 402 SER A C 1
ATOM 3243 O O . SER A 1 402 ? 12.884 9.677 13.991 1.00 91.69 402 SER A O 1
ATOM 3245 N N . THR A 1 403 ? 14.929 9.299 13.153 1.00 93.12 403 THR A N 1
ATOM 3246 C CA . THR A 1 403 ? 15.664 9.321 14.427 1.00 93.12 403 THR A CA 1
ATOM 3247 C C . THR A 1 403 ? 16.272 10.690 14.763 1.00 93.12 403 THR A C 1
ATOM 3249 O O . THR A 1 403 ? 16.948 10.821 15.782 1.00 93.12 403 THR A O 1
ATOM 3252 N N . GLY A 1 404 ? 16.055 11.711 13.925 1.00 93.00 404 GLY A N 1
ATOM 3253 C CA . GLY A 1 404 ? 16.588 13.064 14.121 1.00 93.00 404 GLY A CA 1
ATOM 3254 C C . GLY A 1 404 ? 18.043 13.260 13.678 1.00 93.00 404 GLY A C 1
ATOM 3255 O O . GLY A 1 404 ? 18.633 14.306 13.953 1.00 93.00 404 GLY A O 1
ATOM 3256 N N . GLU A 1 405 ? 18.646 12.293 12.984 1.00 95.19 405 GLU A N 1
ATOM 3257 C CA . GLU A 1 405 ? 19.989 12.433 12.414 1.00 95.19 405 GLU A CA 1
ATOM 3258 C C . GLU A 1 405 ? 19.972 13.396 11.223 1.00 95.19 405 GLU A C 1
ATOM 3260 O O . GLU A 1 405 ? 19.143 13.267 10.325 1.00 95.19 405 GLU A O 1
ATOM 3265 N N . VAL A 1 406 ? 20.917 14.340 11.174 1.00 96.00 406 VAL A N 1
ATOM 3266 C CA . VAL A 1 406 ? 21.082 15.243 10.026 1.00 96.00 406 VAL A CA 1
ATOM 3267 C C . VAL A 1 406 ? 21.694 14.489 8.847 1.00 96.00 406 VAL A C 1
ATOM 3269 O O . VAL A 1 406 ? 22.889 14.208 8.836 1.00 96.00 406 VAL A O 1
ATOM 3272 N N . LEU A 1 407 ? 20.879 14.232 7.826 1.00 96.25 407 LEU A N 1
ATOM 3273 C CA . LEU A 1 407 ? 21.263 13.510 6.613 1.00 96.25 407 LEU A CA 1
ATOM 3274 C C . LEU A 1 407 ? 21.905 14.423 5.560 1.00 96.25 407 LEU A C 1
ATOM 3276 O O . LEU A 1 407 ? 22.855 14.042 4.879 1.00 96.25 407 LEU A O 1
ATOM 3280 N N . LEU A 1 408 ? 21.376 15.639 5.403 1.00 97.50 408 LEU A N 1
ATOM 3281 C CA . LEU A 1 408 ? 21.891 16.640 4.468 1.00 97.50 408 LEU A CA 1
ATOM 3282 C C . LEU A 1 408 ? 21.502 18.041 4.935 1.00 97.50 408 LEU A C 1
ATOM 3284 O O . LEU A 1 408 ? 20.375 18.269 5.358 1.00 97.50 408 LEU A O 1
ATOM 3288 N N . ALA A 1 409 ? 22.407 19.009 4.814 1.00 96.75 409 ALA A N 1
ATOM 3289 C CA . ALA A 1 409 ? 22.147 20.388 5.211 1.00 96.75 409 ALA A CA 1
ATOM 3290 C C . ALA A 1 409 ? 22.732 21.391 4.213 1.00 96.75 409 ALA A C 1
ATOM 3292 O O . ALA A 1 409 ? 23.744 21.141 3.551 1.00 96.75 409 ALA A O 1
ATOM 3293 N N . GLY A 1 410 ? 22.111 22.567 4.123 1.00 96.00 410 GLY A N 1
ATOM 3294 C CA . GLY A 1 410 ? 22.655 23.676 3.341 1.00 96.00 410 GLY A CA 1
ATOM 3295 C C . GLY A 1 410 ? 22.432 23.558 1.833 1.00 96.00 410 GLY A C 1
ATOM 3296 O O . GLY A 1 410 ? 23.172 24.194 1.080 1.00 96.00 410 GLY A O 1
ATOM 3297 N N . TYR A 1 411 ? 21.474 22.738 1.399 1.00 97.56 411 TYR A N 1
ATOM 3298 C CA . TYR A 1 411 ? 20.997 22.685 0.017 1.00 97.56 411 TYR A CA 1
ATOM 3299 C C . TYR A 1 411 ? 19.890 23.730 -0.208 1.00 97.56 411 TYR A C 1
ATOM 3301 O O . TYR A 1 411 ? 19.315 24.265 0.741 1.00 97.56 411 TYR A O 1
ATOM 3309 N N . THR A 1 412 ? 19.632 24.060 -1.470 1.00 96.69 412 THR A N 1
ATOM 3310 C CA . THR A 1 412 ? 18.647 25.060 -1.897 1.00 96.69 412 THR A CA 1
ATOM 3311 C C . THR A 1 412 ? 17.261 24.448 -2.080 1.00 96.69 412 THR A C 1
ATOM 3313 O O . THR A 1 412 ? 16.289 25.016 -1.589 1.00 96.69 412 THR A O 1
ATOM 3316 N N . ALA A 1 413 ? 17.161 23.311 -2.772 1.00 96.62 413 ALA A N 1
ATOM 3317 C CA . ALA A 1 413 ? 15.899 22.600 -2.986 1.00 96.62 413 ALA A CA 1
ATOM 3318 C C . ALA A 1 413 ? 16.130 21.133 -3.374 1.00 96.62 413 ALA A C 1
ATOM 3320 O O . ALA A 1 413 ? 17.165 20.809 -3.962 1.00 96.62 413 ALA A O 1
ATOM 3321 N N . ILE A 1 414 ? 15.141 20.278 -3.111 1.00 96.94 414 ILE A N 1
ATOM 3322 C CA . ILE A 1 414 ? 14.956 19.020 -3.845 1.00 96.94 414 ILE A CA 1
ATOM 3323 C C . ILE A 1 414 ? 14.309 19.377 -5.190 1.00 96.94 414 ILE A C 1
ATOM 3325 O O . ILE A 1 414 ? 13.231 19.968 -5.217 1.00 96.94 414 ILE A O 1
ATOM 3329 N N . ILE A 1 415 ? 14.990 19.067 -6.292 1.00 95.31 415 ILE A N 1
ATOM 3330 C CA . ILE A 1 415 ? 14.529 19.305 -7.666 1.00 95.31 415 ILE A CA 1
ATOM 3331 C C . ILE A 1 415 ? 13.556 18.205 -8.090 1.00 95.31 415 ILE A C 1
ATOM 3333 O O . ILE A 1 415 ? 12.500 18.495 -8.642 1.00 95.31 415 ILE A O 1
ATOM 3337 N N . GLU A 1 416 ? 13.918 16.951 -7.823 1.00 94.19 416 GLU A N 1
ATOM 3338 C CA . GLU A 1 416 ? 13.150 15.775 -8.221 1.00 94.19 416 GLU A CA 1
ATOM 3339 C C . GLU A 1 416 ? 13.333 14.650 -7.194 1.00 94.19 416 GLU A C 1
ATOM 3341 O O . GLU A 1 416 ? 14.382 14.538 -6.550 1.00 94.19 416 GLU A O 1
ATOM 3346 N N . SER A 1 417 ? 12.300 13.822 -7.034 1.00 91.81 417 SER A N 1
ATOM 3347 C CA . SER A 1 417 ? 12.351 12.590 -6.248 1.00 91.81 417 SER A CA 1
ATOM 3348 C C . SER A 1 417 ? 12.224 11.403 -7.189 1.00 91.81 417 SER A C 1
ATOM 3350 O O . SER A 1 417 ? 11.237 11.284 -7.911 1.00 91.81 417 SER A O 1
ATOM 3352 N N . TRP A 1 418 ? 13.223 10.527 -7.170 1.00 87.44 418 TRP A N 1
ATOM 3353 C CA . TRP A 1 418 ? 13.266 9.327 -8.007 1.00 87.44 418 TRP A CA 1
ATOM 3354 C C . TRP A 1 418 ? 12.855 8.069 -7.229 1.00 87.44 418 TRP A C 1
ATOM 3356 O O . TRP A 1 418 ? 13.162 6.954 -7.633 1.00 87.44 418 TRP A O 1
ATOM 3366 N N . GLY A 1 419 ? 12.211 8.223 -6.068 1.00 83.06 419 GLY A N 1
ATOM 3367 C CA . GLY A 1 419 ? 11.871 7.129 -5.155 1.00 83.06 419 GLY A CA 1
ATOM 3368 C C . GLY A 1 419 ? 13.076 6.580 -4.382 1.00 83.06 419 GLY A C 1
ATOM 3369 O O . GLY A 1 419 ? 13.007 6.458 -3.171 1.00 83.06 419 GLY A O 1
ATOM 3370 N N . TYR A 1 420 ? 14.205 6.293 -5.032 1.00 81.81 420 TYR A N 1
ATOM 3371 C CA . TYR A 1 420 ? 15.428 5.766 -4.393 1.00 81.81 420 TYR A CA 1
ATOM 3372 C C . TYR A 1 420 ? 16.489 6.846 -4.099 1.00 81.81 420 TYR A C 1
ATOM 3374 O O . TYR A 1 420 ? 17.518 6.571 -3.476 1.00 81.81 420 TYR A O 1
ATOM 3382 N N . ALA A 1 421 ? 16.283 8.062 -4.611 1.00 90.75 421 ALA A N 1
ATOM 3383 C CA . ALA A 1 421 ? 17.210 9.182 -4.508 1.00 90.75 421 ALA A CA 1
ATOM 3384 C C . ALA A 1 421 ? 16.476 10.527 -4.600 1.00 90.75 421 ALA A C 1
ATOM 3386 O O . ALA A 1 421 ? 15.383 10.622 -5.166 1.00 90.75 421 ALA A O 1
ATOM 3387 N N . PHE A 1 422 ? 17.129 11.576 -4.106 1.00 94.62 422 PHE A N 1
ATOM 3388 C CA . PHE A 1 422 ? 16.736 12.961 -4.338 1.00 94.62 422 PHE A CA 1
ATOM 3389 C C . PHE A 1 422 ? 17.770 13.657 -5.212 1.00 94.62 422 PHE A C 1
ATOM 3391 O O . PHE A 1 422 ? 18.954 13.725 -4.866 1.00 94.62 422 PHE A O 1
ATOM 3398 N N . LEU A 1 423 ? 17.304 14.231 -6.318 1.00 96.69 423 LEU A N 1
ATOM 3399 C CA . LEU A 1 423 ? 18.074 15.209 -7.065 1.00 96.69 423 LEU A CA 1
ATOM 3400 C C . LEU A 1 423 ? 17.990 16.538 -6.310 1.00 96.69 423 LEU A C 1
ATOM 3402 O O . LEU A 1 423 ? 16.911 17.108 -6.165 1.00 96.69 423 LEU A O 1
ATOM 3406 N N . VAL A 1 424 ? 19.114 17.030 -5.801 1.00 97.88 424 VAL A N 1
ATOM 3407 C CA . VAL A 1 424 ? 19.182 18.218 -4.936 1.00 97.88 424 VAL A CA 1
ATOM 3408 C C . VAL A 1 424 ? 19.993 19.327 -5.591 1.00 97.88 424 VAL A C 1
ATOM 3410 O O . VAL A 1 424 ? 20.933 19.058 -6.332 1.00 97.88 424 VAL A O 1
ATOM 3413 N N . SER A 1 425 ? 19.669 20.587 -5.301 1.00 97.75 425 SER A N 1
ATOM 3414 C CA . SER A 1 425 ? 20.410 21.750 -5.807 1.00 97.75 425 SER A CA 1
ATOM 3415 C C . SER A 1 425 ? 21.104 22.551 -4.712 1.00 97.75 425 SER A C 1
ATOM 3417 O O . SER A 1 425 ? 20.635 22.611 -3.576 1.00 97.75 425 SER A O 1
ATOM 3419 N N . LYS A 1 426 ? 22.212 23.206 -5.065 1.00 97.50 426 LYS A N 1
ATOM 3420 C CA . LYS A 1 426 ? 22.906 24.219 -4.263 1.00 97.50 426 LYS A CA 1
ATOM 3421 C C . LYS A 1 426 ? 23.705 25.144 -5.182 1.00 97.50 426 LYS A C 1
ATOM 3423 O O . LYS A 1 426 ? 24.557 24.668 -5.922 1.00 97.50 426 LYS A O 1
ATOM 3428 N N . ASN A 1 427 ? 23.477 26.459 -5.101 1.00 94.44 427 ASN A N 1
ATOM 3429 C CA . ASN A 1 427 ? 24.195 27.476 -5.897 1.00 94.44 427 ASN A CA 1
ATOM 3430 C C . ASN A 1 427 ? 24.223 27.166 -7.412 1.00 94.44 427 ASN A C 1
ATOM 3432 O O . ASN A 1 427 ? 25.296 27.121 -8.010 1.00 94.44 427 ASN A O 1
ATOM 3436 N N . ASP A 1 428 ? 23.058 26.893 -8.005 1.00 92.31 428 ASP A N 1
ATOM 3437 C CA . ASP A 1 428 ? 22.887 26.520 -9.424 1.00 92.31 428 ASP A CA 1
ATOM 3438 C C . ASP A 1 428 ? 23.596 25.222 -9.856 1.00 92.31 428 ASP A C 1
ATOM 3440 O O . ASP A 1 428 ? 23.664 24.911 -11.044 1.00 92.31 428 ASP A O 1
ATOM 3444 N N . LYS A 1 429 ? 24.106 24.439 -8.899 1.00 97.31 429 LYS A N 1
ATOM 3445 C CA . LYS A 1 429 ? 24.657 23.102 -9.124 1.00 97.31 429 LYS A CA 1
ATOM 3446 C C . LYS A 1 429 ? 23.737 22.034 -8.565 1.00 97.31 429 LYS A C 1
ATOM 3448 O O . LYS A 1 429 ? 23.065 22.247 -7.558 1.00 97.31 429 LYS A O 1
ATOM 3453 N N . GLN A 1 430 ? 23.742 20.880 -9.209 1.00 98.00 430 GLN A N 1
ATOM 3454 C CA . GLN A 1 430 ? 22.998 19.697 -8.818 1.00 98.00 430 GLN A CA 1
ATOM 3455 C C . GLN A 1 430 ? 23.913 18.682 -8.132 1.00 98.00 430 GLN A C 1
ATOM 3457 O O . GLN A 1 430 ? 25.111 18.610 -8.416 1.00 98.00 430 GLN A O 1
ATOM 3462 N N . GLY A 1 431 ? 23.325 17.906 -7.231 1.00 97.69 431 GLY A N 1
ATOM 3463 C CA . GLY A 1 431 ? 23.904 16.735 -6.590 1.00 97.69 431 GLY A CA 1
ATOM 3464 C C . GLY A 1 431 ? 22.849 15.637 -6.470 1.00 97.69 431 GLY A C 1
ATOM 3465 O O . GLY A 1 431 ? 21.653 15.899 -6.593 1.00 97.69 431 GLY A O 1
ATOM 3466 N N . LEU A 1 432 ? 23.291 14.409 -6.226 1.00 96.25 432 LEU A N 1
ATOM 3467 C CA . LEU A 1 432 ? 22.418 13.247 -6.079 1.00 96.25 432 LEU A CA 1
ATOM 3468 C C . LEU A 1 432 ? 22.571 12.687 -4.668 1.00 96.25 432 LEU A C 1
ATOM 3470 O O . LEU A 1 432 ? 23.644 12.205 -4.305 1.00 96.25 432 LEU A O 1
ATOM 3474 N N . PHE A 1 433 ? 21.507 12.771 -3.876 1.00 95.31 433 PHE A N 1
ATOM 3475 C CA . PHE A 1 433 ? 21.452 12.258 -2.511 1.00 95.31 433 PHE A CA 1
ATOM 3476 C C . PHE A 1 433 ? 20.730 10.908 -2.473 1.00 95.31 433 PHE A C 1
ATOM 3478 O O . PHE A 1 433 ? 19.670 10.758 -3.080 1.00 95.31 433 PHE A O 1
ATOM 3485 N N . LYS A 1 434 ? 21.269 9.946 -1.721 1.00 91.81 434 LYS A N 1
ATOM 3486 C CA . LYS A 1 434 ? 20.675 8.626 -1.485 1.00 91.81 434 LYS A CA 1
ATOM 3487 C C . LYS A 1 434 ? 20.668 8.299 0.000 1.00 91.81 434 LYS A C 1
ATOM 3489 O O . LYS A 1 434 ? 21.626 8.602 0.707 1.00 91.81 434 LYS A O 1
ATOM 3494 N N . TYR A 1 435 ? 19.602 7.661 0.470 1.00 87.56 435 TYR A N 1
ATOM 3495 C CA . TYR A 1 435 ? 19.525 7.183 1.846 1.00 87.56 435 TYR A CA 1
ATOM 3496 C C . TYR A 1 435 ? 19.961 5.709 1.940 1.00 87.56 435 TYR A C 1
ATOM 3498 O O . TYR A 1 435 ? 19.487 4.892 1.145 1.00 87.56 435 TYR A O 1
ATOM 3506 N N . PRO A 1 436 ? 20.812 5.335 2.918 1.00 86.81 436 PRO A N 1
ATOM 3507 C CA . PRO A 1 436 ? 21.455 6.180 3.936 1.00 86.81 436 PRO A CA 1
ATOM 3508 C C . PRO A 1 436 ? 22.830 6.752 3.524 1.00 86.81 436 PRO A C 1
ATOM 3510 O O . PRO A 1 436 ? 23.532 7.304 4.364 1.00 86.81 436 PRO A O 1
ATOM 3513 N N . GLN A 1 437 ? 23.265 6.607 2.266 1.00 89.31 437 GLN A N 1
ATOM 3514 C CA . GLN A 1 437 ? 24.654 6.887 1.854 1.00 89.31 437 GLN A CA 1
ATOM 3515 C C . GLN A 1 437 ? 25.054 8.374 1.883 1.00 89.31 437 GLN A C 1
ATOM 3517 O O . GLN A 1 437 ? 26.244 8.680 1.942 1.00 89.31 437 GLN A O 1
ATOM 3522 N N . GLY A 1 438 ? 24.098 9.298 1.810 1.00 93.19 438 GLY A N 1
ATOM 3523 C CA . GLY A 1 438 ? 24.361 10.723 1.637 1.00 93.19 438 GLY A CA 1
ATOM 3524 C C . GLY A 1 438 ? 24.497 11.118 0.165 1.00 93.19 438 GLY A C 1
ATOM 3525 O O . GLY A 1 438 ? 23.841 10.558 -0.714 1.00 93.19 438 GLY A O 1
ATOM 3526 N N . LEU A 1 439 ? 25.332 12.119 -0.125 1.00 95.56 439 LEU A N 1
ATOM 3527 C CA . LEU A 1 439 ? 25.601 12.548 -1.500 1.00 95.56 439 LEU A CA 1
ATOM 3528 C C . LEU A 1 439 ? 26.476 11.515 -2.221 1.00 95.56 439 LEU A C 1
ATOM 3530 O O . LEU A 1 439 ? 27.640 11.331 -1.877 1.00 95.56 439 LEU A O 1
ATOM 3534 N N . VAL A 1 440 ? 25.924 10.874 -3.252 1.00 95.19 440 VAL A N 1
ATOM 3535 C CA . VAL A 1 440 ? 26.686 10.019 -4.183 1.00 95.19 440 VAL A CA 1
ATOM 3536 C C . VAL A 1 440 ? 27.227 10.804 -5.378 1.00 95.19 440 VAL A C 1
ATOM 3538 O O . VAL A 1 440 ? 28.177 10.370 -6.026 1.00 95.19 440 VAL A O 1
ATOM 3541 N N . LEU A 1 441 ? 26.653 11.981 -5.642 1.00 96.69 441 LEU A N 1
ATOM 3542 C CA . LEU A 1 441 ? 27.216 13.022 -6.497 1.00 96.69 441 LEU A CA 1
ATOM 3543 C C . LEU A 1 441 ? 27.128 14.359 -5.753 1.00 96.69 441 LEU A C 1
ATOM 3545 O O . LEU A 1 441 ? 26.036 14.791 -5.385 1.00 96.69 441 LEU A O 1
ATOM 3549 N N . ASP A 1 442 ? 28.270 15.011 -5.542 1.00 96.00 442 ASP A N 1
ATOM 3550 C CA . ASP A 1 442 ? 28.350 16.326 -4.894 1.00 96.00 442 ASP A CA 1
ATOM 3551 C C . ASP A 1 442 ? 27.772 17.455 -5.763 1.00 96.00 442 ASP A C 1
ATOM 3553 O O . ASP A 1 442 ? 27.584 17.295 -6.966 1.00 96.00 442 ASP A O 1
ATOM 3557 N N . PHE A 1 443 ? 27.568 18.637 -5.168 1.00 96.50 443 PHE A N 1
ATOM 3558 C CA . PHE A 1 443 ? 27.077 19.861 -5.827 1.00 96.50 443 PHE A CA 1
ATOM 3559 C C . PHE A 1 443 ? 28.088 20.501 -6.800 1.00 96.50 443 PHE A C 1
ATOM 3561 O O . PHE A 1 443 ? 28.450 21.670 -6.667 1.00 96.50 443 PHE A O 1
ATOM 3568 N N . ASN A 1 444 ? 28.554 19.737 -7.784 1.00 94.62 444 ASN A N 1
ATOM 3569 C CA . ASN A 1 444 ? 29.536 20.163 -8.782 1.00 94.62 444 ASN A CA 1
ATOM 3570 C C . ASN A 1 444 ? 28.972 20.164 -10.212 1.00 94.62 444 ASN A C 1
ATOM 3572 O O . ASN A 1 444 ? 29.608 20.702 -11.123 1.00 94.62 444 ASN A O 1
ATOM 3576 N N . PHE A 1 445 ? 27.786 19.591 -10.416 1.00 97.06 445 PHE A N 1
ATOM 3577 C CA . PHE A 1 445 ? 27.246 19.294 -11.741 1.00 97.06 445 PHE A CA 1
ATOM 3578 C C . PHE A 1 445 ? 26.225 20.345 -12.178 1.00 97.06 445 PHE A C 1
ATOM 3580 O O . PHE A 1 445 ? 25.471 20.863 -11.364 1.00 97.06 445 PHE A O 1
ATOM 3587 N N . ASP A 1 446 ? 26.226 20.695 -13.460 1.00 96.19 446 ASP A N 1
ATOM 3588 C CA . ASP A 1 446 ? 25.259 21.623 -14.055 1.00 96.19 446 ASP A CA 1
ATOM 3589 C C . ASP A 1 446 ? 23.882 20.967 -14.213 1.00 96.19 446 ASP A C 1
ATOM 3591 O O . ASP A 1 446 ? 22.857 21.623 -14.043 1.00 96.19 446 ASP A O 1
ATOM 3595 N N . LEU A 1 447 ? 23.864 19.675 -14.557 1.00 96.56 447 LEU A N 1
ATOM 3596 C CA . LEU A 1 447 ? 22.646 18.916 -14.822 1.00 96.56 447 LEU A CA 1
ATOM 3597 C C . LEU A 1 447 ? 22.885 17.416 -14.606 1.00 96.56 447 LEU A C 1
ATOM 3599 O O . LEU A 1 447 ? 23.915 16.891 -15.027 1.00 96.56 447 LEU A O 1
ATOM 3603 N N . ILE A 1 448 ? 21.934 16.732 -13.983 1.00 97.06 448 ILE A N 1
ATOM 3604 C CA . ILE A 1 448 ? 21.888 15.285 -13.782 1.00 97.06 448 ILE A CA 1
ATOM 3605 C C . ILE A 1 448 ? 20.511 14.821 -14.265 1.00 97.06 448 ILE A C 1
ATOM 3607 O O . ILE A 1 448 ? 19.490 15.314 -13.794 1.00 97.06 448 ILE A O 1
ATOM 3611 N N . GLU A 1 449 ? 20.489 13.884 -15.207 1.00 94.25 449 GLU A N 1
ATOM 3612 C CA . GLU A 1 449 ? 19.265 13.363 -15.825 1.00 94.25 449 GLU A CA 1
ATOM 3613 C C . GLU A 1 449 ? 19.257 11.835 -15.712 1.00 94.25 449 GLU A C 1
ATOM 3615 O O . GLU A 1 449 ? 20.271 11.203 -16.017 1.00 94.25 449 GLU A O 1
ATOM 3620 N N . ASP A 1 450 ? 18.138 11.228 -15.314 1.00 90.69 450 ASP A N 1
ATOM 3621 C CA . ASP A 1 450 ? 17.977 9.769 -15.362 1.00 90.69 450 ASP A CA 1
ATOM 3622 C C . ASP A 1 450 ? 17.701 9.308 -16.805 1.00 90.69 450 ASP A C 1
ATOM 3624 O O . ASP A 1 450 ? 16.715 9.712 -17.426 1.00 90.69 450 ASP A O 1
ATOM 3628 N N . LEU A 1 451 ? 18.584 8.468 -17.349 1.00 88.56 451 LEU A N 1
ATOM 3629 C CA . LEU A 1 451 ? 18.512 7.977 -18.726 1.00 88.56 451 LEU A CA 1
ATOM 3630 C C . LEU A 1 451 ? 17.602 6.762 -18.903 1.00 88.56 451 LEU A C 1
ATOM 3632 O O . LEU A 1 451 ? 17.196 6.511 -20.033 1.00 88.56 451 LEU A O 1
ATOM 3636 N N . ARG A 1 452 ? 17.312 6.003 -17.834 1.00 84.38 452 ARG A N 1
ATOM 3637 C CA . ARG A 1 452 ? 16.484 4.774 -17.856 1.00 84.38 452 ARG A CA 1
ATOM 3638 C C . ARG A 1 452 ? 16.678 3.894 -19.115 1.00 84.38 452 ARG A C 1
ATOM 3640 O O . ARG A 1 452 ? 15.706 3.646 -19.833 1.00 84.38 452 ARG A O 1
ATOM 3647 N N . PRO A 1 453 ? 17.912 3.444 -19.425 1.00 83.19 453 PRO A N 1
ATOM 3648 C CA . PRO A 1 453 ? 18.147 2.581 -20.578 1.00 83.19 453 PRO A CA 1
ATOM 3649 C C . PRO A 1 453 ? 17.466 1.221 -20.385 1.00 83.19 453 PRO A C 1
ATOM 3651 O O . PRO A 1 453 ? 17.385 0.712 -19.267 1.00 83.19 453 PRO A O 1
ATOM 3654 N N . ILE A 1 454 ? 17.011 0.622 -21.484 1.00 80.56 454 ILE A N 1
ATOM 3655 C CA . ILE A 1 454 ? 16.483 -0.748 -21.487 1.00 80.56 454 ILE A CA 1
ATOM 3656 C C . ILE A 1 454 ? 17.663 -1.694 -21.703 1.00 80.56 454 ILE A C 1
ATOM 3658 O O . ILE A 1 454 ? 18.435 -1.497 -22.634 1.00 80.56 454 ILE A O 1
ATOM 3662 N N . THR A 1 455 ? 17.826 -2.712 -20.863 1.00 79.06 455 THR A N 1
ATOM 3663 C CA . THR A 1 455 ? 18.921 -3.681 -21.003 1.00 79.06 455 THR A CA 1
ATOM 3664 C C . THR A 1 455 ? 18.370 -5.048 -21.369 1.00 79.06 455 THR A C 1
ATOM 3666 O O . THR A 1 455 ? 17.520 -5.574 -20.653 1.00 79.06 455 THR A O 1
ATOM 3669 N N . ASP A 1 456 ? 18.877 -5.630 -22.453 1.00 77.12 456 ASP A N 1
ATOM 3670 C CA . ASP A 1 456 ? 18.491 -6.977 -22.892 1.00 77.12 456 ASP A CA 1
ATOM 3671 C C . ASP A 1 456 ? 19.263 -8.071 -22.121 1.00 77.12 456 ASP A C 1
ATOM 3673 O O . ASP A 1 456 ? 18.877 -9.240 -22.112 1.00 77.12 456 ASP A O 1
ATOM 3677 N N . GLU A 1 457 ? 20.332 -7.681 -21.417 1.00 81.88 457 GLU A N 1
ATOM 3678 C CA . GLU A 1 457 ? 21.146 -8.546 -20.565 1.00 81.88 457 GLU A CA 1
ATOM 3679 C C . GLU A 1 457 ? 20.973 -8.235 -19.069 1.00 81.88 457 GLU A C 1
ATOM 3681 O O . GLU A 1 457 ? 20.665 -7.095 -18.697 1.00 81.88 457 GLU A O 1
ATOM 3686 N N . PRO A 1 458 ? 21.237 -9.213 -18.177 1.00 86.75 458 PRO A N 1
ATOM 3687 C CA . PRO A 1 458 ? 21.351 -8.953 -16.748 1.00 86.75 458 PRO A CA 1
ATOM 3688 C C . PRO A 1 458 ? 22.377 -7.856 -16.461 1.00 86.75 458 PRO A C 1
ATOM 3690 O O . PRO A 1 458 ? 23.474 -7.838 -17.026 1.00 86.75 458 PRO A O 1
ATOM 3693 N N . ILE A 1 459 ? 22.068 -6.976 -15.508 1.00 89.25 459 ILE A N 1
ATOM 3694 C CA . ILE A 1 459 ? 22.947 -5.852 -15.162 1.00 89.25 459 ILE A CA 1
ATOM 3695 C C . ILE A 1 459 ? 24.341 -6.305 -14.690 1.00 89.25 459 ILE A C 1
ATOM 3697 O O . ILE A 1 459 ? 25.312 -5.567 -14.835 1.00 89.25 459 ILE A O 1
ATOM 3701 N N . THR A 1 460 ? 24.474 -7.532 -14.177 1.00 89.56 460 THR A N 1
ATOM 3702 C CA . THR A 1 460 ? 25.748 -8.156 -13.781 1.00 89.56 460 THR A CA 1
ATOM 3703 C C . THR A 1 460 ? 26.680 -8.451 -14.960 1.00 89.56 460 THR A C 1
ATOM 3705 O O . THR A 1 460 ? 27.900 -8.468 -14.775 1.00 89.56 460 THR A O 1
ATOM 3708 N N . SER A 1 461 ? 26.145 -8.624 -16.173 1.00 88.19 461 SER A N 1
ATOM 3709 C CA . SER A 1 461 ? 26.937 -8.743 -17.407 1.00 88.19 461 SER A CA 1
ATOM 3710 C C . SER A 1 461 ? 27.544 -7.400 -17.824 1.00 88.19 461 SER A C 1
ATOM 3712 O O . SER A 1 461 ? 28.697 -7.346 -18.260 1.00 88.19 461 SER A O 1
ATOM 3714 N N . ILE A 1 462 ? 26.793 -6.316 -17.609 1.00 88.56 462 ILE A N 1
ATOM 3715 C CA . ILE A 1 462 ? 27.156 -4.935 -17.958 1.00 88.56 462 ILE A CA 1
ATOM 3716 C C . ILE A 1 462 ? 28.118 -4.357 -16.907 1.00 88.56 462 ILE A C 1
ATOM 3718 O O . ILE A 1 462 ? 29.198 -3.859 -17.221 1.00 88.56 462 ILE A O 1
ATOM 3722 N N . ILE A 1 463 ? 27.767 -4.474 -15.625 1.00 92.88 463 ILE A N 1
ATOM 3723 C CA . ILE A 1 463 ? 28.547 -3.974 -14.491 1.00 92.88 463 ILE A CA 1
ATOM 3724 C C . ILE A 1 463 ? 29.199 -5.158 -13.768 1.00 92.88 463 ILE A C 1
ATOM 3726 O O . ILE A 1 463 ? 28.723 -5.634 -12.742 1.00 92.88 463 ILE A O 1
ATOM 3730 N N . LYS A 1 464 ? 30.348 -5.617 -14.278 1.00 90.06 464 LYS A N 1
ATOM 3731 C CA . LYS A 1 464 ? 31.062 -6.811 -13.764 1.00 90.06 464 LYS A CA 1
ATOM 3732 C C . LYS A 1 464 ? 31.512 -6.715 -12.300 1.00 90.06 464 LYS A C 1
ATOM 3734 O O . LYS A 1 464 ? 31.766 -7.728 -11.657 1.00 90.06 464 LYS A O 1
ATOM 3739 N N . GLU A 1 465 ? 31.654 -5.496 -11.788 1.00 92.44 465 GLU A N 1
ATOM 3740 C CA . GLU A 1 465 ? 32.030 -5.211 -10.397 1.00 92.44 465 GLU A CA 1
ATOM 3741 C C . GLU A 1 465 ? 30.819 -5.178 -9.450 1.00 92.44 465 GLU A C 1
ATOM 3743 O O . GLU A 1 465 ? 30.996 -4.968 -8.248 1.00 92.44 465 GLU A O 1
ATOM 3748 N N . LEU A 1 466 ? 29.597 -5.365 -9.967 1.00 92.69 466 LEU A N 1
ATOM 3749 C CA . LEU A 1 466 ? 28.380 -5.287 -9.173 1.00 92.69 466 LEU A CA 1
ATOM 3750 C C . LEU A 1 466 ? 28.358 -6.402 -8.111 1.00 92.69 466 LEU A C 1
ATOM 3752 O O . LEU A 1 466 ? 28.469 -7.587 -8.446 1.00 92.69 466 LEU A O 1
ATOM 3756 N N . PRO A 1 467 ? 28.183 -6.067 -6.820 1.00 90.38 467 PRO A N 1
ATOM 3757 C CA . PRO A 1 467 ? 27.986 -7.071 -5.786 1.00 90.38 467 PRO A CA 1
ATOM 3758 C C . PRO A 1 467 ? 26.748 -7.924 -6.080 1.00 90.38 467 PRO A C 1
ATOM 3760 O O . PRO A 1 467 ? 25.669 -7.382 -6.295 1.00 90.38 467 PRO A O 1
ATOM 3763 N N . LYS A 1 468 ? 26.864 -9.256 -5.983 1.00 87.50 468 LYS A N 1
ATOM 3764 C CA . LYS A 1 468 ? 25.751 -10.191 -6.257 1.00 87.50 468 LYS A CA 1
ATOM 3765 C C . LYS A 1 468 ? 24.455 -9.868 -5.503 1.00 87.50 468 LYS A C 1
ATOM 3767 O O . LYS A 1 468 ? 23.375 -10.068 -6.032 1.00 87.50 468 LYS A O 1
ATOM 3772 N N . ARG A 1 469 ? 24.548 -9.327 -4.280 1.00 88.25 469 ARG A N 1
ATOM 3773 C CA . ARG A 1 469 ? 23.368 -8.931 -3.485 1.00 88.25 469 ARG A CA 1
ATOM 3774 C C . ARG A 1 469 ? 22.530 -7.810 -4.118 1.00 88.25 469 ARG A C 1
ATOM 3776 O O . ARG A 1 469 ? 21.423 -7.574 -3.662 1.00 88.25 469 ARG A O 1
ATOM 3783 N N . LEU A 1 470 ? 23.077 -7.100 -5.104 1.00 87.38 470 LEU A N 1
ATOM 3784 C CA . LEU A 1 470 ? 22.419 -6.003 -5.813 1.00 87.38 470 LEU A CA 1
ATOM 3785 C C . LEU A 1 470 ? 21.932 -6.406 -7.212 1.00 87.38 470 LEU A C 1
ATOM 3787 O O . LEU A 1 470 ? 21.414 -5.565 -7.932 1.00 87.38 470 LEU A O 1
ATOM 3791 N N . GLU A 1 471 ? 22.085 -7.671 -7.611 1.00 85.25 471 GLU A N 1
ATOM 3792 C CA . GLU A 1 471 ? 21.729 -8.146 -8.958 1.00 85.25 471 GLU A CA 1
ATOM 3793 C C . GLU A 1 471 ? 20.240 -7.967 -9.295 1.00 85.25 471 GLU A C 1
ATOM 3795 O O . GLU A 1 471 ? 19.891 -7.738 -10.449 1.00 85.25 471 GLU A O 1
ATOM 3800 N N . HIS A 1 472 ? 19.373 -8.024 -8.283 1.00 82.88 472 HIS A N 1
ATOM 3801 C CA . HIS A 1 472 ? 17.920 -7.870 -8.423 1.00 82.88 472 HIS A CA 1
ATOM 3802 C C . HIS A 1 472 ? 17.402 -6.536 -7.876 1.00 82.88 472 HIS A C 1
ATOM 3804 O O . HIS A 1 472 ? 16.203 -6.375 -7.665 1.00 82.88 472 HIS A O 1
ATOM 3810 N N . VAL A 1 473 ? 18.302 -5.590 -7.608 1.00 82.50 473 VAL A N 1
ATOM 3811 C CA . VAL A 1 473 ? 17.947 -4.265 -7.106 1.00 82.50 473 VAL A CA 1
ATOM 3812 C C . VAL A 1 473 ? 17.830 -3.305 -8.282 1.00 82.50 473 VAL A C 1
ATOM 3814 O O . VAL A 1 473 ? 18.651 -3.323 -9.200 1.00 82.50 473 VAL A O 1
ATOM 3817 N N . SER A 1 474 ? 16.820 -2.440 -8.243 1.00 82.81 474 SER A N 1
ATOM 3818 C CA . SER A 1 474 ? 16.618 -1.396 -9.247 1.00 82.81 474 SER A CA 1
ATOM 3819 C C . SER A 1 474 ? 17.880 -0.552 -9.434 1.00 82.81 474 SER A C 1
ATOM 3821 O O . SER A 1 474 ? 18.588 -0.223 -8.474 1.00 82.81 474 SER A O 1
ATOM 3823 N N . PHE A 1 475 ? 18.185 -0.214 -10.681 1.00 87.44 475 PHE A N 1
ATOM 3824 C CA . PHE A 1 475 ? 19.391 0.513 -11.049 1.00 87.44 475 PHE A CA 1
ATOM 3825 C C . PHE A 1 475 ? 19.077 1.664 -11.991 1.00 87.44 475 PHE A C 1
ATOM 3827 O O . PHE A 1 475 ? 18.083 1.645 -12.714 1.00 87.44 475 PHE A O 1
ATOM 3834 N N . ASN A 1 476 ? 19.972 2.648 -12.017 1.00 89.50 476 ASN A N 1
ATOM 3835 C CA . ASN A 1 476 ? 19.822 3.827 -12.849 1.00 89.50 476 ASN A CA 1
ATOM 3836 C C . ASN A 1 476 ? 21.154 4.222 -13.470 1.00 89.50 476 ASN A C 1
ATOM 3838 O O . ASN A 1 476 ? 22.226 4.113 -12.864 1.00 89.50 476 ASN A O 1
ATOM 3842 N N . PHE A 1 477 ? 21.047 4.745 -14.685 1.00 93.69 477 PHE A N 1
ATOM 3843 C CA . PHE A 1 477 ? 22.131 5.402 -15.386 1.00 93.69 477 PHE A CA 1
ATOM 3844 C C . PHE A 1 477 ? 21.799 6.883 -15.471 1.00 93.69 477 PHE A C 1
ATOM 3846 O O . PHE A 1 477 ? 20.786 7.269 -16.040 1.00 93.69 477 PHE A O 1
ATOM 3853 N N . CYS A 1 478 ? 22.654 7.715 -14.898 1.00 95.25 478 CYS A N 1
ATOM 3854 C CA . CYS A 1 478 ? 22.511 9.157 -14.916 1.00 95.25 478 CYS A CA 1
ATOM 3855 C C . CYS A 1 478 ? 23.434 9.747 -15.983 1.00 95.25 478 CYS A C 1
ATOM 3857 O O . CYS A 1 478 ? 24.648 9.515 -15.963 1.00 95.25 478 CYS A O 1
ATOM 3859 N N . LYS A 1 479 ? 22.877 10.566 -16.874 1.00 96.50 479 LYS A N 1
ATOM 3860 C CA . LYS A 1 479 ? 23.656 11.503 -17.682 1.00 96.50 479 LYS A CA 1
ATOM 3861 C C . LYS A 1 479 ? 24.027 12.678 -16.795 1.00 96.50 479 LYS A C 1
ATOM 3863 O O . LYS A 1 479 ? 23.156 13.399 -16.315 1.00 96.50 479 LYS A O 1
ATOM 3868 N N . VAL A 1 480 ? 25.320 12.872 -16.573 1.00 97.75 480 VAL A N 1
ATOM 3869 C CA . VAL A 1 480 ? 25.828 13.897 -15.660 1.00 97.75 480 VAL A CA 1
ATOM 3870 C C . VAL A 1 480 ? 26.627 14.921 -16.442 1.00 97.75 480 VAL A C 1
ATOM 3872 O O . VAL A 1 480 ? 27.615 14.581 -17.085 1.00 97.75 480 VAL A O 1
ATOM 3875 N N . THR A 1 481 ? 26.219 16.183 -16.375 1.00 97.31 481 THR A N 1
ATOM 3876 C CA . THR A 1 481 ? 26.845 17.295 -17.091 1.00 97.31 481 THR A CA 1
ATOM 3877 C C . THR A 1 481 ? 27.589 18.210 -16.124 1.00 97.31 481 THR A C 1
ATOM 3879 O O . THR A 1 481 ? 27.010 18.692 -15.155 1.00 97.31 481 THR A O 1
ATOM 3882 N N . ALA A 1 482 ? 28.863 18.486 -16.395 1.00 96.12 482 ALA A N 1
ATOM 3883 C CA . ALA A 1 482 ? 29.683 19.483 -15.715 1.00 96.12 482 ALA A CA 1
ATOM 3884 C C . ALA A 1 482 ? 30.513 20.276 -16.728 1.00 96.12 482 ALA A C 1
ATOM 3886 O O . ALA A 1 482 ? 31.189 19.710 -17.580 1.00 96.12 482 ALA A O 1
ATOM 3887 N N . ASN A 1 483 ? 30.493 21.603 -16.613 1.00 92.88 483 ASN A N 1
ATOM 3888 C CA . ASN A 1 483 ? 31.220 22.531 -17.478 1.00 92.88 483 ASN A CA 1
ATOM 3889 C C . ASN A 1 483 ? 30.940 22.302 -18.973 1.00 92.88 483 ASN A C 1
ATOM 3891 O O . ASN A 1 483 ? 31.849 22.380 -19.798 1.00 92.88 483 ASN A O 1
ATOM 3895 N N . LYS A 1 484 ? 29.671 22.037 -19.322 1.00 91.12 484 LYS A N 1
ATOM 3896 C CA . LYS A 1 484 ? 29.215 21.678 -20.685 1.00 91.12 484 LYS A CA 1
ATOM 3897 C C . LYS A 1 484 ? 29.789 20.367 -21.239 1.00 91.12 484 LYS A C 1
ATOM 3899 O O . LYS A 1 484 ? 29.649 20.112 -22.431 1.00 91.12 484 LYS A O 1
ATOM 3904 N N . GLN A 1 485 ? 30.423 19.555 -20.401 1.00 96.06 485 GLN A N 1
ATOM 3905 C CA . GLN A 1 485 ? 30.814 18.194 -20.739 1.00 96.06 485 GLN A CA 1
ATOM 3906 C C . GLN A 1 485 ? 29.911 17.214 -20.007 1.00 96.06 485 GLN A C 1
ATOM 3908 O O . GLN A 1 485 ? 29.487 17.480 -18.889 1.00 96.06 485 GLN A O 1
ATOM 3913 N N . THR A 1 486 ? 29.608 16.087 -20.629 1.00 96.44 486 THR A N 1
ATOM 3914 C CA . THR A 1 486 ? 28.686 15.080 -20.132 1.00 96.44 486 THR A CA 1
ATOM 3915 C C . THR A 1 486 ? 29.383 13.735 -19.984 1.00 96.44 486 THR A C 1
ATOM 3917 O O . THR A 1 486 ? 30.318 13.418 -20.721 1.00 96.44 486 THR A O 1
ATOM 3920 N N . GLY A 1 487 ? 28.958 12.978 -18.982 1.00 97.12 487 GLY A N 1
ATOM 3921 C CA . GLY A 1 487 ? 29.453 11.655 -18.631 1.00 97.12 487 GLY A CA 1
ATOM 3922 C C . GLY A 1 487 ? 28.307 10.759 -18.175 1.00 97.12 487 GLY A C 1
ATOM 3923 O O . GLY A 1 487 ? 27.161 11.200 -18.065 1.00 97.12 487 GLY A O 1
ATOM 3924 N N . LEU A 1 488 ? 28.625 9.495 -17.919 1.00 97.56 488 LEU A N 1
ATOM 3925 C CA . LEU A 1 488 ? 27.674 8.458 -17.543 1.00 97.56 488 LEU A CA 1
ATOM 3926 C C . LEU A 1 488 ? 28.008 7.931 -16.149 1.00 97.56 488 LEU A C 1
ATOM 3928 O O . LEU A 1 488 ? 29.101 7.406 -15.910 1.00 97.56 488 LEU A O 1
ATOM 3932 N N . PHE A 1 489 ? 27.051 8.049 -15.239 1.00 97.12 489 PHE A N 1
ATOM 3933 C CA . PHE A 1 489 ? 27.161 7.575 -13.867 1.00 97.12 489 PHE A CA 1
ATOM 3934 C C . PHE A 1 489 ? 26.147 6.465 -13.615 1.00 97.12 489 PHE A C 1
ATOM 3936 O O . PHE A 1 489 ? 24.982 6.602 -13.964 1.00 97.12 489 PHE A O 1
ATOM 3943 N N . PHE A 1 490 ? 26.580 5.373 -13.001 1.00 95.06 490 PHE A N 1
ATOM 3944 C CA . PHE A 1 490 ? 25.730 4.245 -12.647 1.00 95.06 490 PHE A CA 1
ATOM 3945 C C . PHE A 1 490 ? 25.498 4.207 -11.140 1.00 95.06 490 PHE A C 1
ATOM 3947 O O . PHE A 1 490 ? 26.431 4.408 -10.355 1.00 95.06 490 PHE A O 1
ATOM 3954 N N . THR A 1 491 ? 24.270 3.905 -10.725 1.00 91.50 491 THR A N 1
ATOM 3955 C CA . THR A 1 491 ? 23.937 3.730 -9.313 1.00 91.50 491 THR A CA 1
ATOM 3956 C C . THR A 1 491 ? 22.839 2.691 -9.108 1.00 91.50 491 THR A C 1
ATOM 3958 O O . THR A 1 491 ? 21.863 2.644 -9.848 1.00 91.50 491 THR A O 1
ATOM 3961 N N . THR A 1 492 ? 22.995 1.856 -8.083 1.00 89.00 492 THR A N 1
ATOM 3962 C CA . THR A 1 492 ? 22.005 0.873 -7.624 1.00 89.00 492 THR A CA 1
ATOM 3963 C C . THR A 1 492 ? 22.288 0.537 -6.169 1.00 89.00 492 THR A C 1
ATOM 3965 O O . THR A 1 492 ? 23.448 0.439 -5.772 1.00 89.00 492 THR A O 1
ATOM 3968 N N . GLY A 1 493 ? 21.259 0.424 -5.334 1.00 85.94 493 GLY A N 1
ATOM 3969 C CA . GLY A 1 493 ? 21.456 0.164 -3.910 1.00 85.94 493 GLY A CA 1
ATOM 3970 C C . GLY A 1 493 ? 22.451 1.102 -3.236 1.00 85.94 493 GLY A C 1
ATOM 3971 O O . GLY A 1 493 ? 22.333 2.319 -3.338 1.00 85.94 493 GLY A O 1
ATOM 3972 N N . ASP A 1 494 ? 23.457 0.544 -2.580 1.00 86.50 494 ASP A N 1
ATOM 3973 C CA . ASP A 1 494 ? 24.590 1.266 -1.995 1.00 86.50 494 ASP A CA 1
ATOM 3974 C C . ASP A 1 494 ? 25.837 1.287 -2.899 1.00 86.50 494 ASP A C 1
ATOM 3976 O O . ASP A 1 494 ? 26.894 1.764 -2.491 1.00 86.50 494 ASP A O 1
ATOM 3980 N N . PHE A 1 495 ? 25.727 0.802 -4.137 1.00 90.75 495 PHE A N 1
ATOM 3981 C CA . PHE A 1 495 ? 26.797 0.791 -5.125 1.00 90.75 495 PHE A CA 1
ATOM 3982 C C . PHE A 1 495 ? 26.618 1.926 -6.135 1.00 90.75 495 PHE A C 1
ATOM 3984 O O . PHE A 1 495 ? 25.540 2.145 -6.686 1.00 90.75 495 PHE A O 1
ATOM 3991 N N . SER A 1 496 ? 27.683 2.681 -6.390 1.00 93.00 496 SER A N 1
ATOM 3992 C CA . SER A 1 496 ? 27.694 3.709 -7.432 1.00 93.00 496 SER A CA 1
ATOM 3993 C C . SER A 1 496 ? 29.075 3.820 -8.064 1.00 93.00 496 SER A C 1
ATOM 3995 O O . SER A 1 496 ? 30.085 3.614 -7.391 1.00 93.00 496 SER A O 1
ATOM 3997 N N . LYS A 1 497 ? 29.125 4.146 -9.356 1.00 94.75 497 LYS A N 1
ATOM 3998 C CA . LYS A 1 497 ? 30.369 4.214 -10.125 1.00 94.75 497 LYS A CA 1
ATOM 3999 C C . LYS A 1 497 ? 30.228 5.147 -11.324 1.00 94.75 497 LYS A C 1
ATOM 4001 O O . LYS A 1 497 ? 29.216 5.147 -12.016 1.00 94.75 497 LYS A O 1
ATOM 4006 N N . TRP A 1 498 ? 31.295 5.879 -11.626 1.00 97.06 498 TRP A N 1
ATOM 4007 C CA . TRP A 1 498 ? 31.459 6.499 -12.938 1.00 97.06 498 TRP A CA 1
ATOM 4008 C C . TRP A 1 498 ? 31.759 5.435 -13.988 1.00 97.06 498 TRP A C 1
ATOM 4010 O O . TRP A 1 498 ? 32.768 4.737 -13.889 1.00 97.06 498 TRP A O 1
ATOM 4020 N N . ILE A 1 499 ? 30.895 5.337 -14.993 1.00 97.00 499 ILE A N 1
ATOM 4021 C CA . ILE A 1 499 ? 31.164 4.536 -16.186 1.00 97.00 499 ILE A CA 1
ATOM 4022 C C . ILE A 1 499 ? 32.017 5.354 -17.153 1.00 97.00 499 ILE A C 1
ATOM 4024 O O . ILE A 1 499 ? 33.044 4.892 -17.638 1.00 97.00 499 ILE A O 1
ATOM 4028 N N . LEU A 1 500 ? 31.616 6.606 -17.374 1.00 96.88 500 LEU A N 1
ATOM 4029 C CA . LEU A 1 500 ? 32.303 7.559 -18.233 1.00 96.88 500 LEU A CA 1
ATOM 4030 C C . LEU A 1 500 ? 32.373 8.904 -17.518 1.00 96.88 500 LEU A C 1
ATOM 4032 O O . LEU A 1 500 ? 31.338 9.460 -17.155 1.00 96.88 500 LEU A O 1
ATOM 4036 N N . LEU A 1 501 ? 33.575 9.442 -17.322 1.00 96.75 501 LEU A N 1
ATOM 4037 C CA . LEU A 1 501 ? 33.733 10.772 -16.732 1.00 96.75 501 LEU A CA 1
ATOM 4038 C C . LEU A 1 501 ? 33.166 11.862 -17.665 1.00 96.75 501 LEU A C 1
ATOM 4040 O O . LEU A 1 501 ? 33.082 11.636 -18.876 1.00 96.75 501 LEU A O 1
ATOM 4044 N N . PRO A 1 502 ? 32.781 13.042 -17.135 1.00 96.06 502 PRO A N 1
ATOM 4045 C CA . PRO A 1 502 ? 32.297 14.152 -17.952 1.00 96.06 502 PRO A CA 1
ATOM 4046 C C . PRO A 1 502 ? 33.383 14.723 -18.874 1.00 96.06 502 PRO A C 1
ATOM 4048 O O . PRO A 1 502 ? 34.082 15.670 -18.527 1.00 96.06 502 PRO A O 1
ATOM 4051 N N . GLU A 1 503 ? 33.522 14.137 -20.061 1.00 95.50 503 GLU A N 1
ATOM 4052 C CA . GLU A 1 503 ? 34.536 14.505 -21.060 1.00 95.50 503 GLU A CA 1
ATOM 4053 C C . GLU A 1 503 ? 33.943 14.753 -22.457 1.00 95.50 503 GLU A C 1
ATOM 4055 O O . GLU A 1 503 ? 34.625 15.292 -23.333 1.00 95.50 503 GLU A O 1
ATOM 4060 N N . TYR A 1 504 ? 32.672 14.402 -22.667 1.00 97.00 504 TYR A N 1
ATOM 4061 C CA . TYR A 1 504 ? 31.999 14.440 -23.968 1.00 97.00 504 TYR A CA 1
ATOM 4062 C C . TYR A 1 504 ? 31.171 15.712 -24.117 1.00 97.00 504 TYR A C 1
ATOM 4064 O O . TYR A 1 504 ? 30.569 16.165 -23.155 1.00 97.00 504 TYR A O 1
ATOM 4072 N N . SER A 1 505 ? 31.116 16.320 -25.299 1.00 95.25 505 SER A N 1
ATOM 4073 C CA . SER A 1 505 ? 30.340 17.554 -25.495 1.00 95.25 505 SER A CA 1
ATOM 4074 C C . SER A 1 505 ? 28.831 17.305 -25.501 1.00 95.25 505 SER A C 1
ATOM 4076 O O . SER A 1 505 ? 28.065 18.170 -25.083 1.00 95.25 505 SER A O 1
ATOM 4078 N N . GLU A 1 506 ? 28.399 16.126 -25.952 1.00 94.38 506 GLU A N 1
ATOM 4079 C CA . GLU A 1 506 ? 26.993 15.732 -26.021 1.00 94.38 506 GLU A CA 1
ATOM 4080 C C . GLU A 1 506 ? 26.830 14.219 -25.809 1.00 94.38 506 GLU A C 1
ATOM 4082 O O . GLU A 1 506 ? 27.746 13.436 -26.072 1.00 94.38 506 GLU A O 1
ATOM 4087 N N . MET A 1 507 ? 25.638 13.815 -25.360 1.00 95.12 507 MET A N 1
ATOM 4088 C CA . MET A 1 507 ? 25.222 12.420 -25.217 1.00 95.12 507 MET A CA 1
ATOM 4089 C C . MET A 1 507 ? 23.759 12.276 -25.638 1.00 95.12 507 MET A C 1
ATOM 4091 O O . MET A 1 507 ? 22.927 13.105 -25.255 1.00 95.12 507 MET A O 1
ATOM 4095 N N . LYS A 1 508 ? 23.449 11.214 -26.386 1.00 91.00 508 LYS A N 1
ATOM 4096 C CA . LYS A 1 508 ? 22.086 10.824 -26.770 1.00 91.00 508 LYS A CA 1
ATOM 4097 C C . LYS A 1 508 ? 21.868 9.354 -26.420 1.00 91.00 508 LYS A C 1
ATOM 4099 O O . LYS A 1 508 ? 22.746 8.532 -26.667 1.00 91.00 508 LYS A O 1
ATOM 4104 N N . TYR A 1 509 ? 20.700 9.017 -25.885 1.00 89.62 509 TYR A N 1
ATOM 4105 C CA . TYR A 1 509 ? 20.283 7.619 -25.818 1.00 89.62 509 TYR A CA 1
ATOM 4106 C C . TYR A 1 509 ? 19.917 7.129 -27.223 1.00 89.62 509 TYR A C 1
ATOM 4108 O O . TYR A 1 509 ? 19.257 7.852 -27.976 1.00 89.62 509 TYR A O 1
ATOM 4116 N N . LEU A 1 510 ? 20.383 5.931 -27.578 1.00 88.62 510 LEU A N 1
ATOM 4117 C CA . LEU A 1 510 ? 20.023 5.269 -28.826 1.00 88.62 510 LEU A CA 1
ATOM 4118 C C . LEU A 1 510 ? 18.954 4.208 -28.524 1.00 88.62 510 LEU A C 1
ATOM 4120 O O . LEU A 1 510 ? 17.778 4.537 -28.367 1.00 88.62 510 LEU A O 1
ATOM 4124 N N . LYS A 1 511 ? 19.356 2.947 -28.387 1.00 84.88 511 LYS A N 1
ATOM 4125 C CA . LYS A 1 511 ? 18.470 1.799 -28.189 1.00 84.88 511 LYS A CA 1
ATOM 4126 C C . LYS A 1 511 ? 19.169 0.761 -27.319 1.00 84.88 511 LYS A C 1
ATOM 4128 O O . LYS A 1 511 ? 20.393 0.643 -27.384 1.00 84.88 511 LYS A O 1
ATOM 4133 N N . SER A 1 512 ? 18.392 -0.002 -26.555 1.00 85.19 512 SER A N 1
ATOM 4134 C CA . SER A 1 512 ? 18.892 -1.031 -25.639 1.00 85.19 512 SER A CA 1
ATOM 4135 C C . SER A 1 512 ? 20.050 -0.483 -24.777 1.00 85.19 512 SER A C 1
ATOM 4137 O O . SER A 1 512 ? 19.944 0.587 -24.177 1.00 85.19 512 SER A O 1
ATOM 4139 N N . GLN A 1 513 ? 21.195 -1.162 -24.764 1.00 88.62 513 GLN A N 1
ATOM 4140 C CA . GLN A 1 513 ? 22.389 -0.777 -24.011 1.00 88.62 513 GLN A CA 1
ATOM 4141 C C . GLN A 1 513 ? 23.293 0.254 -24.704 1.00 88.62 513 GLN A C 1
ATOM 4143 O O . GLN A 1 513 ? 24.427 0.446 -24.265 1.00 88.62 513 GLN A O 1
ATOM 4148 N N . TYR A 1 514 ? 22.842 0.913 -25.775 1.00 91.69 514 TYR A N 1
ATOM 4149 C CA . TYR A 1 514 ? 23.685 1.798 -26.580 1.00 91.69 514 TYR A CA 1
ATOM 4150 C C . TYR A 1 514 ? 23.343 3.278 -26.414 1.00 91.69 514 TYR A C 1
ATOM 4152 O O . TYR A 1 514 ? 22.186 3.707 -26.428 1.00 91.69 514 TYR A O 1
ATOM 4160 N N . ILE A 1 515 ? 24.397 4.082 -26.343 1.00 94.38 515 ILE A N 1
ATOM 4161 C CA . ILE A 1 515 ? 24.355 5.540 -26.310 1.00 94.38 515 ILE A CA 1
ATOM 4162 C C . ILE A 1 515 ? 25.285 6.110 -27.380 1.00 94.38 515 ILE A C 1
ATOM 4164 O O . ILE A 1 515 ? 26.262 5.485 -27.786 1.00 94.38 515 ILE A O 1
ATOM 4168 N N . ALA A 1 516 ? 24.995 7.321 -27.832 1.00 95.62 516 ALA A N 1
ATOM 4169 C CA . ALA A 1 516 ? 25.878 8.100 -28.681 1.00 95.62 516 ALA A CA 1
ATOM 4170 C C . ALA A 1 516 ? 26.593 9.152 -27.839 1.00 95.62 516 ALA A C 1
ATOM 4172 O O . ALA A 1 516 ? 25.950 9.873 -27.073 1.00 95.62 516 ALA A O 1
ATOM 4173 N N . LEU A 1 517 ? 27.902 9.280 -28.028 1.00 97.25 517 LEU A N 1
ATOM 4174 C CA . LEU A 1 517 ? 28.733 10.306 -27.406 1.00 97.25 517 LEU A CA 1
ATOM 4175 C C . LEU A 1 517 ? 29.371 11.173 -28.475 1.00 97.25 517 LEU A C 1
ATOM 4177 O O . LEU A 1 517 ? 29.780 10.679 -29.527 1.00 97.25 517 LEU A O 1
ATOM 4181 N N . ARG A 1 518 ? 29.501 12.465 -28.181 1.00 96.50 518 ARG A N 1
ATOM 4182 C CA . ARG A 1 518 ? 30.189 13.416 -29.050 1.00 96.50 518 ARG A CA 1
ATOM 4183 C C . ARG A 1 518 ? 31.501 13.872 -28.435 1.00 96.50 518 ARG A C 1
ATOM 4185 O O . ARG A 1 518 ? 31.544 14.283 -27.275 1.00 96.50 518 ARG A O 1
ATOM 4192 N N . LYS A 1 519 ? 32.565 13.848 -29.233 1.00 94.50 519 LYS A N 1
ATOM 4193 C CA . LYS A 1 519 ? 33.862 14.438 -28.894 1.00 94.50 519 LYS A CA 1
ATOM 4194 C C . LYS A 1 519 ? 34.354 15.245 -30.087 1.00 94.50 519 LYS A C 1
ATOM 4196 O O . LYS A 1 519 ? 34.350 14.763 -31.217 1.00 94.50 519 LYS A O 1
ATOM 4201 N N . ASP A 1 520 ? 34.726 16.496 -29.836 1.00 87.81 520 ASP A N 1
ATOM 4202 C CA . ASP A 1 520 ? 35.016 17.479 -30.882 1.00 87.81 520 ASP A CA 1
ATOM 4203 C C . ASP A 1 520 ? 33.859 17.570 -31.900 1.00 87.81 520 ASP A C 1
ATOM 4205 O O . ASP A 1 520 ? 32.730 17.898 -31.524 1.00 87.81 520 ASP A O 1
ATOM 4209 N N . SER A 1 521 ? 34.108 17.286 -33.182 1.00 87.56 521 SER A N 1
ATOM 4210 C CA . SER A 1 521 ? 33.079 17.298 -34.228 1.00 87.56 521 SER A CA 1
ATOM 4211 C C . SER A 1 521 ? 32.394 15.950 -34.456 1.00 87.56 521 SER A C 1
ATOM 4213 O O . SER A 1 521 ? 31.333 15.946 -35.080 1.00 87.56 521 SER A O 1
ATOM 4215 N N . GLY A 1 522 ? 32.973 14.844 -33.978 1.00 95.88 522 GLY A N 1
ATOM 4216 C CA . GLY A 1 522 ? 32.545 13.484 -34.303 1.00 95.88 522 GLY A CA 1
ATOM 4217 C C . GLY A 1 522 ? 31.656 12.846 -33.238 1.00 95.88 522 GLY A C 1
ATOM 4218 O O . GLY A 1 522 ? 31.793 13.112 -32.042 1.00 95.88 522 GLY A O 1
ATOM 4219 N N . TRP A 1 523 ? 30.762 11.979 -33.692 1.00 97.75 523 TRP A N 1
ATOM 4220 C CA . TRP A 1 523 ? 29.934 11.089 -32.895 1.00 97.75 523 TRP A CA 1
ATOM 4221 C C . TRP A 1 523 ? 30.472 9.661 -32.952 1.00 97.75 523 TRP A C 1
ATOM 4223 O O . TRP A 1 523 ? 30.969 9.213 -33.986 1.00 97.75 523 TRP A O 1
ATOM 4233 N N . ALA A 1 524 ? 30.323 8.953 -31.839 1.00 97.31 524 ALA A N 1
ATOM 4234 C CA . ALA A 1 524 ? 30.630 7.539 -31.692 1.00 97.31 524 ALA A CA 1
ATOM 4235 C C . ALA A 1 524 ? 29.529 6.838 -30.891 1.00 97.31 524 ALA A C 1
ATOM 4237 O O . ALA A 1 524 ? 28.908 7.447 -30.015 1.00 97.31 524 ALA A O 1
ATOM 4238 N N . VAL A 1 525 ? 29.309 5.557 -31.176 1.00 96.44 525 VAL A N 1
ATOM 4239 C CA . VAL A 1 525 ? 28.425 4.690 -30.394 1.00 96.44 525 VAL A CA 1
ATOM 4240 C C . VAL A 1 525 ? 29.229 4.043 -29.271 1.00 96.44 525 VAL A C 1
ATOM 4242 O O . VAL A 1 525 ? 30.353 3.588 -29.480 1.00 96.44 525 VAL A O 1
ATOM 4245 N N . PHE A 1 526 ? 28.642 4.002 -28.082 1.00 96.00 526 PHE A N 1
ATOM 4246 C CA . PHE A 1 526 ? 29.178 3.367 -26.885 1.00 96.00 526 PHE A CA 1
ATOM 4247 C C . PHE A 1 526 ? 28.114 2.471 -26.261 1.00 96.00 526 PHE A C 1
ATOM 4249 O O . PHE A 1 526 ? 26.924 2.782 -26.305 1.00 96.00 526 PHE A O 1
ATOM 4256 N N . CYS A 1 527 ? 28.554 1.394 -25.629 1.00 92.88 527 CYS A N 1
ATOM 4257 C CA . CYS A 1 527 ? 27.736 0.640 -24.694 1.00 92.88 527 CYS A CA 1
ATOM 4258 C C . CYS A 1 527 ? 27.665 1.380 -23.345 1.00 92.88 527 CYS A C 1
ATOM 4260 O O . CYS A 1 527 ? 28.600 2.083 -22.949 1.00 92.88 527 CYS A O 1
ATOM 4262 N N . ILE A 1 528 ? 26.573 1.203 -22.600 1.00 93.12 528 ILE A N 1
ATOM 4263 C CA . ILE A 1 528 ? 26.390 1.777 -21.252 1.00 93.12 528 ILE A CA 1
ATOM 4264 C C . ILE A 1 528 ? 27.326 1.178 -20.189 1.00 93.12 528 ILE A C 1
ATOM 4266 O O . ILE A 1 528 ? 27.336 1.660 -19.062 1.00 93.12 528 ILE A O 1
ATOM 4270 N N . ASP A 1 529 ? 28.131 0.167 -20.527 1.00 92.69 529 ASP A N 1
ATOM 4271 C CA . ASP A 1 529 ? 29.262 -0.307 -19.715 1.00 92.69 529 ASP A CA 1
ATOM 4272 C C . ASP A 1 529 ? 30.548 0.527 -19.923 1.00 92.69 529 ASP A C 1
ATOM 4274 O O . ASP A 1 529 ? 31.541 0.328 -19.220 1.00 92.69 529 ASP A O 1
ATOM 4278 N N . GLY A 1 530 ? 30.523 1.483 -20.860 1.00 93.69 530 GLY A N 1
ATOM 4279 C CA . GLY A 1 530 ? 31.626 2.378 -21.200 1.00 93.69 530 GLY A CA 1
ATOM 4280 C C . GLY A 1 530 ? 32.485 1.913 -22.376 1.00 93.69 530 GLY A C 1
ATOM 4281 O O . GLY A 1 530 ? 33.393 2.645 -22.776 1.00 93.69 530 GLY A O 1
ATOM 4282 N N . ASN A 1 531 ? 32.219 0.740 -22.955 1.00 94.12 531 ASN A N 1
ATOM 4283 C CA . ASN A 1 531 ? 32.962 0.253 -24.111 1.00 94.12 531 ASN A CA 1
ATOM 4284 C C . ASN A 1 531 ? 32.578 1.019 -25.381 1.00 94.12 531 ASN A C 1
ATOM 4286 O O . ASN A 1 531 ? 31.403 1.204 -25.698 1.00 94.12 531 ASN A O 1
ATOM 4290 N N . GLN A 1 532 ? 33.593 1.459 -26.121 1.00 95.69 532 GLN A N 1
ATOM 4291 C CA . GLN A 1 532 ? 33.417 2.129 -27.404 1.00 95.69 532 GLN A CA 1
ATOM 4292 C C . GLN A 1 532 ? 33.068 1.096 -28.484 1.00 95.69 532 GLN A C 1
ATOM 4294 O O . GLN A 1 532 ? 33.831 0.158 -28.706 1.00 95.69 532 GLN A O 1
ATOM 4299 N N . HIS A 1 533 ? 31.936 1.292 -29.161 1.00 94.56 533 HIS A N 1
ATOM 4300 C CA . HIS A 1 533 ? 31.460 0.432 -30.251 1.00 94.56 533 HIS A CA 1
ATOM 4301 C C . HIS A 1 533 ? 31.956 0.909 -31.620 1.00 94.56 533 HIS A C 1
ATOM 4303 O O . HIS A 1 533 ? 32.283 0.105 -32.488 1.00 94.56 533 HIS A O 1
ATOM 4309 N N . THR A 1 534 ? 32.062 2.228 -31.814 1.00 96.06 534 THR A N 1
ATOM 4310 C CA . THR A 1 534 ? 32.575 2.831 -33.056 1.00 96.06 534 THR A CA 1
ATOM 4311 C C . THR A 1 534 ? 33.564 3.955 -32.777 1.00 96.06 534 THR A C 1
ATOM 4313 O O . THR A 1 534 ? 33.536 4.561 -31.710 1.00 96.06 534 THR A O 1
ATOM 4316 N N . ASP A 1 535 ? 34.410 4.298 -33.748 1.00 95.50 535 ASP A N 1
ATOM 4317 C CA . ASP A 1 535 ? 35.250 5.499 -33.672 1.00 95.50 535 ASP A CA 1
ATOM 4318 C C . ASP A 1 535 ? 34.427 6.799 -33.747 1.00 95.50 535 ASP A C 1
ATOM 4320 O O . ASP A 1 535 ? 33.273 6.804 -34.186 1.00 95.50 535 ASP A O 1
ATOM 4324 N N . PHE A 1 536 ? 35.027 7.917 -33.315 1.00 96.12 536 PHE A N 1
ATOM 4325 C CA . PHE A 1 536 ? 34.459 9.273 -33.411 1.00 96.12 536 PHE A CA 1
ATOM 4326 C C . PHE A 1 536 ? 34.532 9.808 -34.845 1.00 96.12 536 PHE A C 1
ATOM 4328 O O . PHE A 1 536 ? 35.208 10.797 -35.133 1.00 96.12 536 PHE A O 1
ATOM 4335 N N . GLU A 1 537 ? 33.863 9.123 -35.762 1.00 95.19 537 GLU A N 1
ATOM 4336 C CA . GLU A 1 537 ? 33.962 9.376 -37.199 1.00 95.19 537 GLU A CA 1
ATOM 4337 C C . GLU A 1 537 ? 32.642 9.770 -37.859 1.00 95.19 537 GLU A C 1
ATOM 4339 O O . GLU A 1 537 ? 32.648 10.190 -39.017 1.00 95.19 537 GLU A O 1
ATOM 4344 N N . PHE A 1 538 ? 31.526 9.676 -37.135 1.00 96.50 538 PHE A N 1
ATOM 4345 C CA . PHE A 1 538 ? 30.221 10.047 -37.664 1.00 96.50 538 PHE A CA 1
ATOM 4346 C C . PHE A 1 538 ? 29.943 11.533 -37.446 1.00 96.50 538 PHE A C 1
ATOM 4348 O O . PHE A 1 538 ? 30.135 12.076 -36.362 1.00 96.50 538 PHE A O 1
ATOM 4355 N N . GLU A 1 539 ? 29.455 12.209 -38.476 1.00 95.06 539 GLU A N 1
ATOM 4356 C CA . GLU A 1 539 ? 28.996 13.596 -38.384 1.00 95.06 539 GLU A CA 1
ATOM 4357 C C . GLU A 1 539 ? 27.657 13.698 -37.646 1.00 95.06 539 GLU A C 1
ATOM 4359 O O . GLU A 1 539 ? 27.377 14.711 -37.005 1.00 95.06 539 GLU A O 1
ATOM 4364 N N . GLU A 1 540 ? 26.838 12.648 -37.731 1.00 93.44 540 GLU A N 1
ATOM 4365 C CA . GLU A 1 540 ? 25.562 12.519 -37.033 1.00 93.44 540 GLU A CA 1
ATOM 4366 C C . GLU A 1 540 ? 25.216 11.042 -36.811 1.00 93.44 540 GLU A C 1
ATOM 4368 O O . GLU A 1 540 ? 25.524 10.194 -37.654 1.00 93.44 540 GLU A O 1
ATOM 4373 N N . LEU A 1 541 ? 24.541 10.763 -35.692 1.00 93.25 541 LEU A N 1
ATOM 4374 C CA . LEU A 1 541 ? 23.950 9.467 -35.373 1.00 93.25 541 LEU A CA 1
ATOM 4375 C C . LEU A 1 541 ? 22.436 9.615 -35.219 1.00 93.25 541 LEU A C 1
ATOM 4377 O O . LEU A 1 541 ? 21.942 10.443 -34.450 1.00 93.25 541 LEU A O 1
ATOM 4381 N N . ILE A 1 542 ? 21.700 8.785 -35.948 1.00 88.88 542 ILE A N 1
ATOM 4382 C CA . ILE A 1 542 ? 20.247 8.830 -36.036 1.00 88.88 542 ILE A CA 1
ATOM 4383 C C . ILE A 1 542 ? 19.677 7.585 -35.366 1.00 88.88 542 ILE A C 1
ATOM 4385 O O . ILE A 1 542 ? 19.927 6.457 -35.795 1.00 88.88 542 ILE A O 1
ATOM 4389 N N . ASN A 1 543 ? 18.883 7.808 -34.323 1.00 81.44 543 ASN A N 1
ATOM 4390 C CA . ASN A 1 543 ? 18.205 6.760 -33.573 1.00 81.44 543 ASN A CA 1
ATOM 4391 C C . ASN A 1 543 ? 16.904 6.333 -34.280 1.00 81.44 543 ASN A C 1
ATOM 4393 O O . ASN A 1 543 ? 15.809 6.716 -33.874 1.00 81.44 543 ASN A O 1
ATOM 4397 N N . LEU A 1 544 ? 17.036 5.608 -35.394 1.00 68.81 544 LEU A N 1
ATOM 4398 C CA . LEU A 1 544 ? 15.917 5.096 -36.189 1.00 68.81 544 LEU A CA 1
ATOM 4399 C C . LEU A 1 544 ? 16.244 3.721 -36.748 1.00 68.81 544 LEU A C 1
ATOM 4401 O O . LEU A 1 544 ? 16.752 3.658 -37.858 1.00 68.81 544 LEU A O 1
ATOM 4405 N N . ILE A 1 545 ? 15.972 2.618 -36.051 1.00 60.47 545 ILE A N 1
ATOM 4406 C CA . ILE A 1 545 ? 16.102 1.305 -36.699 1.00 60.47 545 ILE A CA 1
ATOM 4407 C C . ILE A 1 545 ? 15.002 0.326 -36.270 1.00 60.47 545 ILE A C 1
ATOM 4409 O O . ILE A 1 545 ? 14.540 0.322 -35.130 1.00 60.47 545 ILE A O 1
ATOM 4413 N N . SER A 1 546 ? 14.625 -0.503 -37.251 1.00 56.62 546 SER A N 1
ATOM 4414 C CA . SER A 1 546 ? 14.007 -1.833 -37.173 1.00 56.62 546 SER A CA 1
ATOM 4415 C C . SER A 1 546 ? 14.500 -2.728 -36.012 1.00 56.62 546 SER A C 1
ATOM 4417 O O . SER A 1 546 ? 15.378 -2.366 -35.224 1.00 56.62 546 SER A O 1
ATOM 4419 N N . TYR A 1 547 ? 13.941 -3.938 -35.891 1.00 54.34 547 TYR A N 1
ATOM 4420 C CA . TYR A 1 547 ? 14.210 -4.845 -34.765 1.00 54.34 547 TYR A CA 1
ATOM 4421 C C . TYR A 1 547 ? 15.712 -5.099 -34.505 1.00 54.34 547 TYR A C 1
ATOM 4423 O O . TYR A 1 547 ? 16.094 -5.202 -33.343 1.00 54.34 547 TYR A O 1
ATOM 4431 N N . THR A 1 548 ? 16.574 -5.097 -35.532 1.00 63.25 548 THR A N 1
ATOM 4432 C CA . THR A 1 548 ? 17.946 -5.641 -35.454 1.00 63.25 548 THR A CA 1
ATOM 4433 C C . THR A 1 548 ? 19.108 -4.636 -35.405 1.00 63.25 548 THR A C 1
ATOM 4435 O O . THR A 1 548 ? 20.237 -5.082 -35.246 1.00 63.25 548 THR A O 1
ATOM 4438 N N . GLY A 1 549 ? 18.905 -3.320 -35.558 1.00 80.94 549 GLY A N 1
ATOM 4439 C CA . GLY A 1 549 ? 20.026 -2.352 -35.556 1.00 80.94 549 GLY A CA 1
ATOM 4440 C C . GLY A 1 549 ? 20.018 -1.337 -34.412 1.00 80.94 549 GLY A C 1
ATOM 4441 O O . GLY A 1 549 ? 19.007 -1.182 -33.720 1.00 80.94 549 GLY A O 1
ATOM 4442 N N . ILE A 1 550 ? 21.165 -0.663 -34.239 1.00 86.81 550 ILE A N 1
ATOM 4443 C CA . ILE A 1 550 ? 21.458 0.310 -33.174 1.00 86.81 550 ILE A CA 1
ATOM 4444 C C . ILE A 1 550 ? 21.156 1.749 -33.620 1.00 86.81 550 ILE A C 1
ATOM 4446 O O . ILE A 1 550 ? 20.329 2.422 -33.011 1.00 86.81 550 ILE A O 1
ATOM 4450 N N . ALA A 1 551 ? 21.840 2.239 -34.660 1.00 92.25 551 ALA A N 1
ATOM 4451 C CA . ALA A 1 551 ? 21.671 3.593 -35.200 1.00 92.25 551 ALA A CA 1
ATOM 4452 C C . ALA A 1 551 ? 22.156 3.698 -36.654 1.00 92.25 551 ALA A C 1
ATOM 4454 O O . ALA A 1 551 ? 22.977 2.897 -37.100 1.00 92.25 551 ALA A O 1
ATOM 4455 N N . TYR A 1 552 ? 21.680 4.703 -37.391 1.00 92.44 552 TYR A N 1
ATOM 4456 C CA . TYR A 1 552 ? 22.298 5.084 -38.663 1.00 92.44 552 TYR A CA 1
ATOM 4457 C C . TYR A 1 552 ? 23.366 6.151 -38.428 1.00 92.44 552 TYR A C 1
ATOM 4459 O O . TYR A 1 552 ? 23.100 7.155 -37.767 1.00 92.44 552 TYR A O 1
ATOM 4467 N N . GLY A 1 553 ? 24.559 5.953 -38.983 1.00 94.19 553 GLY A N 1
ATOM 4468 C CA . GLY A 1 553 ? 25.667 6.903 -38.915 1.00 94.19 553 GLY A CA 1
ATOM 4469 C C . GLY A 1 553 ? 25.955 7.552 -40.261 1.00 94.19 553 GLY A C 1
ATOM 4470 O O . GLY A 1 553 ? 26.104 6.861 -41.266 1.00 94.19 553 GLY A O 1
ATOM 4471 N N . ILE A 1 554 ? 26.059 8.881 -40.281 1.00 95.00 554 ILE A N 1
ATOM 4472 C CA . ILE A 1 554 ? 26.455 9.646 -41.472 1.00 95.00 554 ILE A CA 1
ATOM 4473 C C . ILE A 1 554 ? 27.950 9.940 -41.399 1.00 95.00 554 ILE A C 1
ATOM 4475 O O . ILE A 1 554 ? 28.411 10.512 -40.411 1.00 95.00 554 ILE A O 1
ATOM 4479 N N . LYS A 1 555 ? 28.700 9.606 -42.451 1.00 95.25 555 LYS A N 1
ATOM 4480 C CA . LYS A 1 555 ? 30.134 9.898 -42.566 1.00 95.25 555 LYS A CA 1
ATOM 4481 C C . LYS A 1 555 ? 30.446 10.349 -43.993 1.00 95.25 555 LYS A C 1
ATOM 4483 O O . LYS A 1 555 ? 30.480 9.536 -44.915 1.00 95.25 555 LYS A O 1
ATOM 4488 N N . GLY A 1 556 ? 30.674 11.651 -44.176 1.00 92.56 556 GLY A N 1
ATOM 4489 C CA . GLY A 1 556 ? 30.782 12.248 -45.505 1.00 92.56 556 GLY A CA 1
ATOM 4490 C C . GLY A 1 556 ? 29.500 12.051 -46.320 1.00 92.56 556 GLY A C 1
ATOM 4491 O O . GLY A 1 556 ? 28.404 12.333 -45.838 1.00 92.56 556 GLY A O 1
ATOM 4492 N N . ASP A 1 557 ? 29.650 11.539 -47.543 1.00 92.56 557 ASP A N 1
ATOM 4493 C CA . ASP A 1 557 ? 28.539 11.269 -48.470 1.00 92.56 557 ASP A CA 1
ATOM 4494 C C . ASP A 1 557 ? 27.941 9.856 -48.308 1.00 92.56 557 ASP A C 1
ATOM 4496 O O . ASP A 1 557 ? 27.106 9.444 -49.116 1.00 92.56 557 ASP A O 1
ATOM 4500 N N . ASP A 1 558 ? 28.397 9.088 -47.315 1.00 95.31 558 ASP A N 1
ATOM 4501 C CA . ASP A 1 558 ? 27.966 7.712 -47.071 1.00 95.31 558 ASP A CA 1
ATOM 4502 C C . ASP A 1 558 ? 27.175 7.594 -45.758 1.00 95.31 558 ASP A C 1
ATOM 4504 O O . ASP A 1 558 ? 27.422 8.305 -44.777 1.00 95.31 558 ASP A O 1
ATOM 4508 N N . VAL A 1 559 ? 26.211 6.670 -45.746 1.00 94.12 559 VAL A N 1
ATOM 4509 C CA . VAL A 1 559 ? 25.380 6.345 -44.582 1.00 94.12 559 VAL A CA 1
ATOM 4510 C C . VAL A 1 559 ? 25.559 4.873 -44.241 1.00 94.12 559 VAL A C 1
ATOM 4512 O O . VAL A 1 559 ? 25.542 4.011 -45.122 1.00 94.12 559 VAL A O 1
ATOM 4515 N N . PHE A 1 560 ? 25.721 4.593 -42.953 1.00 93.94 560 PHE A N 1
ATOM 4516 C CA . PHE A 1 560 ? 25.990 3.264 -42.426 1.00 93.94 560 PHE A CA 1
ATOM 4517 C C . PHE A 1 560 ? 24.894 2.836 -41.453 1.00 93.94 560 PHE A C 1
ATOM 4519 O O . PHE A 1 560 ? 24.500 3.613 -40.587 1.00 93.94 560 PHE A O 1
ATOM 4526 N N . ALA A 1 561 ? 24.420 1.601 -41.577 1.00 92.38 561 ALA A N 1
ATOM 4527 C CA . ALA A 1 561 ? 23.654 0.917 -40.548 1.00 92.38 561 ALA A CA 1
ATOM 4528 C C . ALA A 1 561 ? 24.630 0.340 -39.516 1.00 92.38 561 ALA A C 1
ATOM 4530 O O . ALA A 1 561 ? 25.456 -0.515 -39.845 1.00 92.38 561 ALA A O 1
ATOM 4531 N N . ILE A 1 562 ? 24.550 0.823 -38.278 1.00 93.06 562 ILE A N 1
ATOM 4532 C CA . ILE A 1 562 ? 25.356 0.332 -37.161 1.00 93.06 562 ILE A CA 1
ATOM 4533 C C . ILE A 1 562 ? 24.556 -0.767 -36.466 1.00 93.06 562 ILE A C 1
ATOM 4535 O O . ILE A 1 562 ? 23.471 -0.517 -35.933 1.00 93.06 562 ILE A O 1
ATOM 4539 N N . MET A 1 563 ? 25.097 -1.980 -36.491 1.00 90.19 563 MET A N 1
ATOM 4540 C CA . MET A 1 563 ? 24.540 -3.177 -35.865 1.00 90.19 563 MET A CA 1
ATOM 4541 C C . MET A 1 563 ? 25.432 -3.594 -34.689 1.00 90.19 563 MET A C 1
ATOM 4543 O O . MET A 1 563 ? 26.507 -3.029 -34.480 1.00 90.19 563 MET A O 1
ATOM 4547 N N . GLU A 1 564 ? 24.991 -4.584 -33.917 1.00 87.38 564 GLU A N 1
ATOM 4548 C CA . GLU A 1 564 ? 25.748 -5.104 -32.771 1.00 87.38 564 GLU A CA 1
ATOM 4549 C C . GLU A 1 564 ? 27.065 -5.780 -33.174 1.00 87.38 564 GLU A C 1
ATOM 4551 O O . GLU A 1 564 ? 28.072 -5.591 -32.502 1.00 87.38 564 GLU A O 1
ATOM 4556 N N . GLU A 1 565 ? 27.098 -6.514 -34.287 1.00 87.12 565 GLU A N 1
ATOM 4557 C CA . GLU A 1 565 ? 28.306 -7.244 -34.706 1.00 87.12 565 GLU A CA 1
ATOM 4558 C C . GLU A 1 565 ? 29.046 -6.596 -35.884 1.00 87.12 565 GLU A C 1
ATOM 4560 O O . GLU A 1 565 ? 30.220 -6.885 -36.120 1.00 87.12 565 GLU A O 1
ATOM 4565 N N . GLU A 1 566 ? 28.385 -5.716 -36.638 1.00 90.25 566 GLU A N 1
ATOM 4566 C CA . GLU A 1 566 ? 28.943 -5.155 -37.867 1.00 90.25 566 GLU A CA 1
ATOM 4567 C C . GLU A 1 566 ? 28.412 -3.758 -38.204 1.00 90.25 566 GLU A C 1
ATOM 4569 O O . GLU A 1 566 ? 27.391 -3.293 -37.698 1.00 90.25 566 GLU A O 1
ATOM 4574 N N . ILE A 1 567 ? 29.131 -3.077 -39.097 1.00 93.06 567 ILE A N 1
ATOM 4575 C CA . ILE A 1 567 ? 28.735 -1.790 -39.666 1.00 93.06 567 ILE A CA 1
ATOM 4576 C C . ILE A 1 567 ? 28.659 -1.974 -41.175 1.00 93.06 567 ILE A C 1
ATOM 4578 O O . ILE A 1 567 ? 29.665 -2.269 -41.825 1.00 93.06 567 ILE A O 1
ATOM 4582 N N . LEU A 1 568 ? 27.467 -1.792 -41.732 1.00 92.94 568 LEU A N 1
ATOM 4583 C CA . LEU A 1 568 ? 27.194 -2.003 -43.150 1.00 92.94 568 LEU A CA 1
ATOM 4584 C C . LEU A 1 568 ? 26.745 -0.701 -43.812 1.00 92.94 568 LEU A C 1
ATOM 4586 O O . LEU A 1 568 ? 26.172 0.153 -43.137 1.00 92.94 568 LEU A O 1
ATOM 4590 N N . PRO A 1 569 ? 26.950 -0.522 -45.128 1.00 93.75 569 PRO A N 1
ATOM 4591 C CA . PRO A 1 569 ? 26.245 0.516 -45.874 1.00 93.75 569 PRO A CA 1
ATOM 4592 C C . PRO A 1 569 ? 24.735 0.398 -45.636 1.00 93.75 569 PRO A C 1
ATOM 4594 O O . PRO A 1 569 ? 24.188 -0.705 -45.655 1.00 93.75 569 PRO A O 1
ATOM 4597 N N . ALA A 1 570 ? 24.074 1.521 -45.373 1.00 90.81 570 ALA A N 1
ATOM 4598 C CA . ALA A 1 570 ? 22.660 1.520 -45.041 1.00 90.81 570 ALA A CA 1
ATOM 4599 C C . ALA A 1 570 ? 21.790 1.093 -46.234 1.00 90.81 570 ALA A C 1
ATOM 4601 O O . ALA A 1 570 ? 22.024 1.492 -47.377 1.00 90.81 570 ALA A O 1
ATOM 4602 N N . ASP A 1 571 ? 20.748 0.306 -45.964 1.00 89.81 571 ASP A N 1
ATOM 4603 C CA . ASP A 1 571 ? 19.781 -0.062 -46.994 1.00 89.81 571 ASP A CA 1
ATOM 4604 C C . ASP A 1 571 ? 18.988 1.179 -47.433 1.00 89.81 571 ASP A C 1
ATOM 4606 O O . ASP A 1 571 ? 18.313 1.835 -46.635 1.00 89.81 571 ASP A O 1
ATOM 4610 N N . LYS A 1 572 ? 19.095 1.517 -48.721 1.00 90.44 572 LYS A N 1
ATOM 4611 C CA . LYS A 1 572 ? 18.480 2.721 -49.293 1.00 90.44 572 LYS A CA 1
ATOM 4612 C C . LYS A 1 572 ? 16.956 2.667 -49.280 1.00 90.44 572 LYS A C 1
ATOM 4614 O O . LYS A 1 572 ? 16.338 3.714 -49.123 1.00 90.44 572 LYS A O 1
ATOM 4619 N N . MET A 1 573 ? 16.359 1.485 -49.446 1.00 87.19 573 MET A N 1
ATOM 4620 C CA . MET A 1 573 ? 14.905 1.329 -49.440 1.00 87.19 573 MET A CA 1
ATOM 4621 C C . MET A 1 573 ? 14.366 1.566 -48.031 1.00 87.19 573 MET A C 1
ATOM 4623 O O . MET A 1 573 ? 13.451 2.359 -47.853 1.00 87.19 573 MET A O 1
ATOM 4627 N N . HIS A 1 574 ? 15.002 0.969 -47.020 1.00 85.69 574 HIS A N 1
ATOM 4628 C CA . HIS A 1 574 ? 14.630 1.215 -45.626 1.00 85.69 574 HIS A CA 1
ATOM 4629 C C . HIS A 1 574 ? 14.821 2.682 -45.226 1.00 85.69 574 HIS A C 1
ATOM 4631 O O . HIS A 1 574 ? 13.983 3.240 -44.524 1.00 85.69 574 HIS A O 1
ATOM 4637 N N . LEU A 1 575 ? 15.914 3.327 -45.650 1.00 86.69 575 LEU A N 1
ATOM 4638 C CA . LEU A 1 575 ? 16.128 4.750 -45.372 1.00 86.69 575 LEU A CA 1
ATOM 4639 C C . LEU A 1 575 ? 15.093 5.650 -46.055 1.00 86.69 575 LEU A C 1
ATOM 4641 O O . LEU A 1 575 ? 14.716 6.666 -45.469 1.00 86.69 575 LEU A O 1
ATOM 4645 N N . LEU A 1 576 ? 14.643 5.295 -47.264 1.00 87.62 576 LEU A N 1
ATOM 4646 C CA . LEU A 1 576 ? 13.644 6.063 -48.003 1.00 87.62 576 LEU A CA 1
ATOM 4647 C C . LEU A 1 576 ? 12.330 6.160 -47.223 1.00 87.62 576 LEU A C 1
ATOM 4649 O O . LEU A 1 576 ? 11.825 7.269 -47.068 1.00 87.62 576 LEU A O 1
ATOM 4653 N N . ASP A 1 577 ? 11.859 5.056 -46.634 1.00 84.88 577 ASP A N 1
ATOM 4654 C CA . ASP A 1 577 ? 10.640 5.040 -45.811 1.00 84.88 577 ASP A CA 1
ATOM 4655 C C . ASP A 1 577 ? 10.704 6.080 -44.675 1.00 84.88 577 ASP A C 1
ATOM 4657 O O . ASP A 1 577 ? 9.758 6.834 -44.439 1.00 84.88 577 ASP A O 1
ATOM 4661 N N . TYR A 1 578 ? 11.850 6.186 -43.991 1.00 84.75 578 TYR A N 1
ATOM 4662 C CA . TYR A 1 578 ? 12.039 7.171 -42.921 1.00 84.75 578 TYR A CA 1
ATOM 4663 C C . TYR A 1 578 ? 12.179 8.606 -43.439 1.00 84.75 578 TYR A C 1
ATOM 4665 O O . TYR A 1 578 ? 11.744 9.546 -42.771 1.00 84.75 578 TYR A O 1
ATOM 4673 N N . VAL A 1 579 ? 12.809 8.803 -44.601 1.00 87.06 579 VAL A N 1
ATOM 4674 C CA . VAL A 1 579 ? 12.965 10.127 -45.224 1.00 87.06 579 VAL A CA 1
ATOM 4675 C C . VAL A 1 579 ? 11.627 10.673 -45.712 1.00 87.06 579 VAL A C 1
ATOM 4677 O O . VAL A 1 579 ? 11.381 11.868 -45.521 1.00 87.06 579 VAL A O 1
ATOM 4680 N N . GLU A 1 580 ? 10.776 9.826 -46.291 1.00 85.44 580 GLU A N 1
ATOM 4681 C CA . GLU A 1 580 ? 9.421 10.181 -46.726 1.00 85.44 580 GLU A CA 1
ATOM 4682 C C . GLU A 1 580 ? 8.508 10.459 -45.528 1.00 85.44 580 GLU A C 1
ATOM 4684 O O . GLU A 1 580 ? 7.815 11.474 -45.517 1.00 85.44 580 GLU A O 1
ATOM 4689 N N . ALA A 1 581 ? 8.590 9.643 -44.472 1.00 82.25 581 ALA A N 1
ATOM 4690 C CA . ALA A 1 581 ? 7.801 9.835 -43.257 1.00 82.25 581 ALA A CA 1
ATOM 4691 C C . ALA A 1 581 ? 8.264 11.027 -42.388 1.00 82.25 581 ALA A C 1
ATOM 4693 O O . ALA A 1 581 ? 7.534 11.462 -41.494 1.00 82.25 581 ALA A O 1
ATOM 4694 N N . ASN A 1 582 ? 9.468 11.578 -42.600 1.00 82.56 582 ASN A N 1
ATOM 4695 C CA . ASN A 1 582 ? 9.999 12.654 -41.758 1.00 82.56 582 ASN A CA 1
ATOM 4696 C C . ASN A 1 582 ? 9.206 13.961 -41.923 1.00 82.56 582 ASN A C 1
ATOM 4698 O O . ASN A 1 582 ? 9.318 14.668 -42.926 1.00 82.56 582 ASN A O 1
ATOM 4702 N N . GLY A 1 583 ? 8.465 14.333 -40.882 1.00 67.25 583 GLY A N 1
ATOM 4703 C CA . GLY A 1 583 ? 7.572 15.488 -40.862 1.00 67.25 583 GLY A CA 1
ATOM 4704 C C . GLY A 1 583 ? 6.129 15.163 -41.256 1.00 67.25 583 GLY A C 1
ATOM 4705 O O . GLY A 1 583 ? 5.265 16.032 -41.100 1.00 67.25 583 GLY A O 1
ATOM 4706 N N . GLU A 1 584 ? 5.832 13.940 -41.709 1.00 71.75 584 GLU A N 1
ATOM 4707 C CA . GLU A 1 584 ? 4.451 13.484 -41.862 1.00 71.75 584 GLU A CA 1
ATOM 4708 C C . GLU A 1 584 ? 3.788 13.335 -40.486 1.00 71.75 584 GLU A C 1
ATOM 4710 O O . GLU A 1 584 ? 4.416 12.979 -39.489 1.00 71.75 584 GLU A O 1
ATOM 4715 N N . TYR A 1 585 ? 2.504 13.692 -40.403 1.00 57.09 585 TYR A N 1
ATOM 4716 C CA . TYR A 1 585 ? 1.713 13.669 -39.161 1.00 57.09 585 TYR A CA 1
ATOM 4717 C C . TYR A 1 585 ? 2.297 14.483 -37.984 1.00 57.09 585 TYR A C 1
ATOM 4719 O O . TYR A 1 585 ? 1.829 14.357 -36.856 1.00 57.09 585 TYR A O 1
ATOM 4727 N N . GLY A 1 586 ? 3.274 15.364 -38.240 1.00 58.09 586 GLY A N 1
ATOM 4728 C CA . GLY A 1 586 ? 3.897 16.224 -37.228 1.00 58.09 586 GLY A CA 1
ATOM 4729 C C . GLY A 1 586 ? 5.081 15.605 -36.475 1.00 58.09 586 GLY A C 1
ATOM 4730 O O . GLY A 1 586 ? 5.614 16.262 -35.580 1.00 58.09 586 GLY A O 1
ATOM 4731 N N . TYR A 1 587 ? 5.528 14.398 -36.837 1.00 55.84 587 TYR A N 1
ATOM 4732 C CA . TYR A 1 587 ? 6.691 13.747 -36.225 1.00 55.84 587 TYR A CA 1
ATOM 4733 C C . TYR A 1 587 ? 7.965 14.038 -37.024 1.00 55.84 587 TYR A C 1
ATOM 4735 O O . TYR A 1 587 ? 8.036 13.745 -38.211 1.00 55.84 587 TYR A O 1
ATOM 4743 N N . TYR A 1 588 ? 8.988 14.601 -36.378 1.00 74.50 588 TYR A N 1
ATOM 4744 C CA . TYR A 1 588 ? 10.306 14.815 -36.984 1.00 74.50 588 TYR A CA 1
ATOM 4745 C C . TYR A 1 588 ? 11.312 13.854 -36.361 1.00 74.50 588 TYR A C 1
ATOM 4747 O O . TYR A 1 588 ? 11.670 14.000 -35.193 1.00 74.50 588 TYR A O 1
ATOM 4755 N N . TYR A 1 589 ? 11.780 12.894 -37.147 1.00 74.44 589 TYR A N 1
ATOM 4756 C CA . TYR A 1 589 ? 12.785 11.928 -36.727 1.00 74.44 589 TYR A CA 1
ATOM 4757 C C . TYR A 1 589 ? 14.207 12.501 -36.756 1.00 74.44 589 TYR A C 1
ATOM 4759 O O . TYR A 1 589 ? 15.067 12.102 -35.974 1.00 74.44 589 TYR A O 1
ATOM 4767 N N . PHE A 1 590 ? 14.465 13.452 -37.656 1.00 84.50 590 PHE A N 1
ATOM 4768 C CA . PHE A 1 590 ? 15.749 14.139 -37.787 1.00 84.50 590 PHE A CA 1
ATOM 4769 C C . PHE A 1 590 ? 15.592 15.514 -38.450 1.00 84.50 590 PHE A C 1
ATOM 4771 O O . PHE A 1 590 ? 14.546 15.865 -39.006 1.00 84.50 590 PHE A O 1
ATOM 4778 N N . SER A 1 591 ? 16.650 16.329 -38.384 1.00 88.56 591 SER A N 1
ATOM 4779 C CA . SER A 1 591 ? 16.643 17.688 -38.932 1.00 88.56 591 SER A CA 1
ATOM 4780 C C . SER A 1 591 ? 16.533 17.700 -40.463 1.00 88.56 591 SER A C 1
ATOM 4782 O O . SER A 1 591 ? 16.915 16.751 -41.147 1.00 88.56 591 SER A O 1
ATOM 4784 N N . LYS A 1 592 ? 16.084 18.826 -41.035 1.00 87.75 592 LYS A N 1
ATOM 4785 C CA . LYS A 1 592 ? 16.052 19.015 -42.500 1.00 87.75 592 LYS A CA 1
ATOM 4786 C C . LYS A 1 592 ? 17.432 18.923 -43.154 1.00 87.75 592 LYS A C 1
ATOM 4788 O O . LYS A 1 592 ? 17.524 18.633 -44.342 1.00 87.75 592 LYS A O 1
ATOM 4793 N N . GLU A 1 593 ? 18.496 19.227 -42.416 1.00 90.38 593 GLU A N 1
ATOM 4794 C CA . GLU A 1 593 ? 19.865 19.082 -42.913 1.00 90.38 593 GLU A CA 1
ATOM 4795 C C . GLU A 1 593 ? 20.246 17.605 -43.020 1.00 90.38 593 GLU A C 1
ATOM 4797 O O . GLU A 1 593 ? 20.725 17.172 -44.066 1.00 90.38 593 GLU A O 1
ATOM 4802 N N . VAL A 1 594 ? 19.935 16.822 -41.985 1.00 91.19 594 VAL A N 1
ATOM 4803 C CA . VAL A 1 594 ? 20.123 15.368 -41.979 1.00 91.19 594 VAL A CA 1
ATOM 4804 C C . VAL A 1 594 ? 19.289 14.708 -43.078 1.00 91.19 594 VAL A C 1
ATOM 4806 O O . VAL A 1 594 ? 19.826 13.920 -43.848 1.00 91.19 594 VAL A O 1
ATOM 4809 N N . GLN A 1 595 ? 18.024 15.108 -43.247 1.00 90.81 595 GLN A N 1
ATOM 4810 C CA . GLN A 1 595 ? 17.147 14.599 -44.311 1.00 90.81 595 GLN A CA 1
ATOM 4811 C C . GLN A 1 595 ? 17.756 14.774 -45.709 1.00 90.81 595 GLN A C 1
ATOM 4813 O O . GLN A 1 595 ? 17.703 13.858 -46.523 1.00 90.81 595 GLN A O 1
AT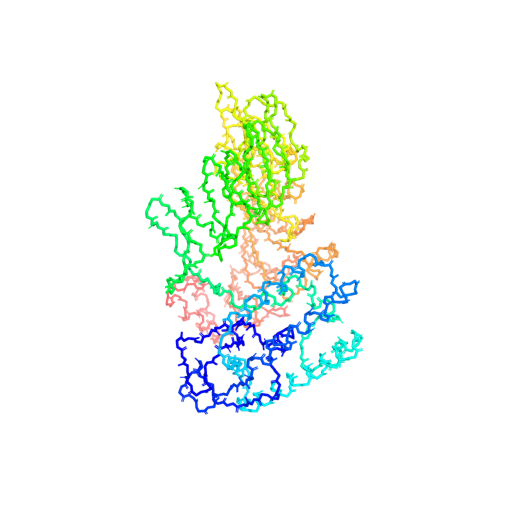OM 4818 N N . LYS A 1 596 ? 18.375 15.929 -45.989 1.00 91.62 596 LYS A N 1
ATOM 4819 C CA . LYS A 1 596 ? 19.047 16.174 -47.275 1.00 91.62 596 LYS A CA 1
ATOM 4820 C C . LYS A 1 596 ? 20.248 15.258 -47.486 1.00 91.62 596 LYS A C 1
ATOM 4822 O O . LYS A 1 596 ? 20.448 14.798 -48.605 1.00 91.62 596 LYS A O 1
ATOM 4827 N N . LYS A 1 597 ? 21.039 15.008 -46.437 1.00 93.19 597 LYS A N 1
ATOM 4828 C CA . LYS A 1 597 ? 22.182 14.085 -46.507 1.00 93.19 597 LYS A CA 1
ATOM 4829 C C . LYS A 1 597 ? 21.717 12.649 -46.760 1.00 93.19 597 LYS A C 1
ATOM 4831 O O . LYS A 1 597 ? 22.275 11.982 -47.623 1.00 93.19 597 LYS A O 1
ATOM 4836 N N . LEU A 1 598 ? 20.656 12.209 -46.080 1.00 91.75 598 LEU A N 1
ATOM 4837 C CA . LEU A 1 598 ? 20.062 10.889 -46.308 1.00 91.75 598 LEU A CA 1
ATOM 4838 C C . LEU A 1 598 ? 19.508 10.745 -47.733 1.00 91.75 598 LEU A C 1
ATOM 4840 O O . LEU A 1 598 ? 19.807 9.756 -48.395 1.00 91.75 598 LEU A O 1
ATOM 4844 N N . GLN A 1 599 ? 18.777 11.744 -48.243 1.00 93.19 599 GLN A N 1
ATOM 4845 C CA . GLN A 1 599 ? 18.273 11.724 -49.621 1.00 93.19 599 GLN A CA 1
ATOM 4846 C C . GLN A 1 599 ? 19.415 11.651 -50.645 1.00 93.19 599 GLN A C 1
ATOM 4848 O O . GLN A 1 599 ? 19.360 10.850 -51.571 1.00 93.19 599 GLN A O 1
ATOM 4853 N N . ALA A 1 600 ? 20.483 12.432 -50.453 1.00 93.88 600 ALA A N 1
ATOM 4854 C CA . ALA A 1 600 ? 21.642 12.405 -51.345 1.00 93.88 600 ALA A CA 1
ATOM 4855 C C . ALA A 1 600 ? 22.329 11.027 -51.385 1.00 93.88 600 ALA A C 1
ATOM 4857 O O . ALA A 1 600 ? 22.800 10.606 -52.440 1.00 93.88 600 ALA A O 1
ATOM 4858 N N . TYR A 1 601 ? 22.364 10.312 -50.257 1.00 94.06 601 TYR A N 1
ATOM 4859 C CA . TYR A 1 601 ? 22.864 8.940 -50.199 1.00 94.06 601 TYR A CA 1
ATOM 4860 C C . TYR A 1 601 ? 21.957 7.949 -50.945 1.00 94.06 601 TYR A C 1
ATOM 4862 O O . TYR A 1 601 ? 22.457 7.088 -51.672 1.00 94.06 601 TYR A O 1
ATOM 4870 N N . ILE A 1 602 ? 20.633 8.082 -50.799 1.00 92.69 602 ILE A N 1
ATOM 4871 C CA . ILE A 1 602 ? 19.644 7.251 -51.504 1.00 92.69 602 ILE A CA 1
ATOM 4872 C C . ILE A 1 602 ? 19.770 7.433 -53.024 1.00 92.69 602 ILE A C 1
ATOM 4874 O O . ILE A 1 602 ? 19.784 6.447 -53.759 1.00 92.69 602 ILE A O 1
ATOM 4878 N N . ASP A 1 603 ? 19.946 8.673 -53.481 1.00 93.12 603 ASP A N 1
ATOM 4879 C CA . ASP A 1 603 ? 20.006 9.035 -54.904 1.00 93.12 603 ASP A CA 1
ATOM 4880 C C . ASP A 1 603 ? 21.339 8.662 -55.593 1.00 93.12 603 ASP A C 1
ATOM 4882 O O . ASP A 1 603 ? 21.465 8.784 -56.813 1.00 93.12 603 ASP A O 1
ATOM 4886 N N . LYS A 1 604 ? 22.358 8.231 -54.836 1.00 89.69 604 LYS A N 1
ATOM 4887 C CA . LYS A 1 604 ? 23.670 7.812 -55.364 1.00 89.69 604 LYS A CA 1
ATOM 4888 C C . LYS A 1 604 ? 23.501 6.529 -56.195 1.00 89.69 604 LYS A C 1
ATOM 4890 O O . LYS A 1 604 ? 22.880 5.592 -55.704 1.00 89.69 604 LYS A O 1
ATOM 4895 N N . GLU A 1 605 ? 24.031 6.458 -57.420 1.00 61.47 605 GLU A N 1
ATOM 4896 C CA . GLU A 1 605 ? 23.941 5.253 -58.283 1.00 61.47 605 GLU A CA 1
ATOM 4897 C C . GLU A 1 605 ? 24.717 4.045 -57.740 1.00 61.47 605 GLU A C 1
ATOM 4899 O O . GLU A 1 605 ? 25.861 4.231 -57.258 1.00 61.47 605 GLU A O 1
#